Protein AF-A0A2Z2KP94-F1 (afdb_monomer_lite)

Foldseek 3Di:
DQQPDAPCSLLVLLVLLLVLLVVLLVLLVVLCVLQVPWDPVSPVVSVVSNVLSVVLSVQSVVLSLVSLDDDDPPDPCSLVVSLQSLLSSLVSLVVSLVVLVVCCVPIPSQVVDPLNNLSSVVSNVSSVVSCVVRVCSNDPCSSVVSNVVSVPDDDPDDDDDDDDDDDDDDDDDDDDDDDDPPPDDPPDQPQLRFDQDDQPDQLCLLPPQFHSVLSCCCRVPQLVVLSNLLSVLSVVVVVCVVVVPCSCVVVSVVSNQLSVLSNVLVVLARLQFGSQDADDADDPVQVLCCVAQVHPVSVLVVQLVLLVPQDAWWKWFWWQQQQVLGIDIFTADNRRHRDDPRIGTLHMDTNHCSNPCSPCNPNSSSSSVSRNRGGDSVSSVVSCVVRSVRHDHHD

Secondary structure (DSSP, 8-state):
--S--GGGHHHHHHHHHHHHHHHHHHHHHHHHHH-TT--HHHHHHHHHHHHHHHHHHHHHHHHHHHHHS---TT---HHHHHHHHHHHHHHHHHHHHHHHHHHHHH-HHHHHSTTHHHHHHHHHHHHHHHHHHHGGG-STTHHHHHHHHTT-SPPPPP-PPPP-----PPPP-PPP-------PPTTPPPTT----PPPSS-TTTTTTTS-HHHHHHIIIIIIHHHHHHHHHHHHHHHHHHHH---TTHHHHHHHHHHHHHHHHHHHHHHHTB-TT--S---HHHHHHHHHHHSSHHHHHHHHHHHHHT--SSEEEEEEEETTTTEEEEEEEETTTBTPPTT-EEEEEEE-SGGGTHHHHTT-HHHHHHHHTTTB-HHHHHHHHHHHTT------

pLDDT: mean 86.28, std 19.37, range [28.19, 98.94]

Structure (mmCIF, N/CA/C/O backbone):
data_AF-A0A2Z2KP94-F1
#
_entry.id   AF-A0A2Z2KP94-F1
#
loop_
_atom_site.group_PDB
_atom_site.id
_atom_site.type_symbol
_atom_site.label_atom_id
_atom_site.label_alt_id
_atom_site.label_comp_id
_atom_site.label_asym_id
_atom_site.label_entity_id
_atom_site.label_seq_id
_atom_site.pdbx_PDB_ins_code
_atom_site.Cartn_x
_atom_site.Cartn_y
_atom_site.Cartn_z
_atom_site.occupancy
_atom_site.B_iso_or_equiv
_atom_site.auth_seq_id
_atom_site.auth_comp_id
_atom_site.auth_asym_id
_atom_site.auth_atom_id
_atom_site.pdbx_PDB_model_num
ATOM 1 N N . MET A 1 1 ? -6.878 19.489 4.639 1.00 35.06 1 MET A N 1
ATOM 2 C CA . MET A 1 1 ? -8.105 18.669 4.502 1.00 35.06 1 MET A CA 1
ATOM 3 C C . MET A 1 1 ? -8.834 18.501 5.858 1.00 35.06 1 MET A C 1
ATOM 5 O O . MET A 1 1 ? -9.375 17.436 6.130 1.00 35.06 1 MET A O 1
ATOM 9 N N . LEU A 1 2 ? -8.867 19.543 6.715 1.00 37.66 2 LEU A N 1
ATOM 10 C CA . LEU A 1 2 ? -9.387 19.477 8.101 1.00 37.66 2 LEU A CA 1
ATOM 11 C C . LEU A 1 2 ? -10.712 20.232 8.354 1.00 37.66 2 LEU A C 1
ATOM 13 O O . LEU A 1 2 ? -11.219 20.197 9.467 1.00 37.66 2 LEU A O 1
ATOM 17 N N . TYR A 1 3 ? -11.299 20.885 7.347 1.00 41.59 3 TYR A N 1
ATOM 18 C CA . TYR A 1 3 ? -12.364 21.884 7.551 1.00 41.59 3 TYR A CA 1
ATOM 19 C C . TYR A 1 3 ? -13.792 21.405 7.229 1.00 41.59 3 TYR A C 1
ATOM 21 O O . TYR A 1 3 ? -14.574 22.169 6.676 1.00 41.59 3 TYR A O 1
ATOM 29 N N . VAL A 1 4 ? -14.137 20.139 7.506 1.00 42.66 4 VAL A N 1
ATOM 30 C CA . VAL A 1 4 ? -15.530 19.658 7.363 1.00 42.66 4 VAL A CA 1
ATOM 31 C C . VAL A 1 4 ? -15.835 18.541 8.372 1.00 42.66 4 VAL A C 1
ATOM 33 O O . VAL A 1 4 ? -16.048 17.402 7.961 1.00 42.66 4 VAL A O 1
ATOM 36 N N . TYR A 1 5 ? -15.817 18.788 9.691 1.00 57.25 5 TYR A N 1
ATOM 37 C CA . TYR A 1 5 ? -16.031 17.672 10.644 1.00 57.25 5 TYR A CA 1
ATOM 38 C C . TYR A 1 5 ? -17.021 17.895 11.796 1.00 57.25 5 TYR A C 1
ATOM 40 O O . TYR A 1 5 ? -17.355 16.915 12.471 1.00 57.25 5 TYR A O 1
ATOM 48 N N . GLY A 1 6 ? -17.598 19.090 11.964 1.00 54.78 6 GLY A N 1
ATOM 49 C CA . GLY A 1 6 ? -18.775 19.294 12.826 1.00 54.78 6 GLY A CA 1
ATOM 50 C C . GLY A 1 6 ? -18.627 18.731 14.260 1.00 54.78 6 GLY A C 1
ATOM 51 O O . GLY A 1 6 ? -17.527 18.742 14.816 1.00 54.78 6 GLY A O 1
ATOM 52 N N . PRO A 1 7 ? -19.698 18.210 14.898 1.00 62.12 7 PRO A N 1
ATOM 53 C CA . PRO A 1 7 ? -19.668 17.802 16.311 1.00 62.12 7 PRO A CA 1
ATOM 54 C C . PRO A 1 7 ? -18.790 16.570 16.611 1.00 62.12 7 PRO A C 1
ATOM 56 O O . PRO A 1 7 ? -18.472 16.327 17.770 1.00 62.12 7 PRO A O 1
ATOM 59 N N . MET A 1 8 ? -18.365 15.810 15.593 1.00 71.81 8 MET A N 1
ATOM 60 C CA . MET A 1 8 ? -17.557 14.586 15.753 1.00 71.81 8 MET A CA 1
ATOM 61 C C . MET A 1 8 ? -16.043 14.831 15.662 1.00 71.81 8 MET A C 1
ATOM 63 O O . MET A 1 8 ? -15.261 13.877 15.656 1.00 71.81 8 MET A O 1
ATOM 67 N N . MET A 1 9 ? -15.615 16.093 15.575 1.00 77.12 9 MET A N 1
ATOM 68 C CA . MET A 1 9 ? -14.205 16.468 15.459 1.00 77.12 9 MET A CA 1
ATOM 69 C C . MET A 1 9 ? -13.310 15.883 16.577 1.00 77.12 9 MET A C 1
ATOM 71 O O . MET A 1 9 ? -12.255 15.350 16.230 1.00 77.12 9 MET A O 1
ATOM 75 N N . PRO A 1 10 ? -13.705 15.857 17.872 1.00 83.94 10 PRO A N 1
ATOM 76 C CA . PRO A 1 10 ? -12.878 15.257 18.924 1.00 83.94 10 PRO A CA 1
ATOM 77 C C . PRO A 1 10 ? -12.599 13.764 18.702 1.00 83.94 10 PRO A C 1
ATOM 79 O O . PRO A 1 10 ? -11.451 13.336 18.756 1.00 83.94 10 PRO A O 1
ATOM 82 N N . ALA A 1 11 ? -13.623 12.979 18.351 1.00 83.12 11 ALA A N 1
ATOM 83 C CA . ALA A 1 11 ? -13.471 11.550 18.077 1.00 83.12 11 ALA A CA 1
ATOM 84 C C . ALA A 1 11 ? -12.504 11.286 16.907 1.00 83.12 11 ALA A C 1
ATOM 86 O O . ALA A 1 11 ? -11.659 10.400 16.975 1.00 83.12 11 ALA A O 1
ATOM 87 N N . ARG A 1 12 ? -12.570 12.097 15.843 1.00 80.19 12 ARG A N 1
ATOM 88 C CA . ARG A 1 12 ? -11.652 11.976 14.697 1.00 80.19 12 ARG A CA 1
ATOM 89 C C . ARG A 1 12 ? -10.208 12.285 15.058 1.00 80.19 12 ARG A C 1
ATOM 91 O O . ARG A 1 12 ? -9.304 11.587 14.618 1.00 80.19 12 ARG A O 1
ATOM 98 N N . ILE A 1 13 ? -9.994 13.314 15.866 1.00 88.69 13 ILE A N 1
ATOM 99 C CA . ILE A 1 13 ? -8.656 13.644 16.348 1.00 88.69 13 ILE A CA 1
ATOM 100 C C . ILE A 1 13 ? -8.094 12.490 17.176 1.00 88.69 13 ILE A C 1
ATOM 102 O O . ILE A 1 13 ? -6.942 12.112 16.986 1.00 88.69 13 ILE A O 1
ATOM 106 N N . LEU A 1 14 ? -8.908 11.889 18.046 1.00 91.56 14 LEU A N 1
ATOM 107 C CA . LEU A 1 14 ? -8.492 10.730 18.831 1.00 91.56 14 LEU A CA 1
ATOM 108 C C . LEU A 1 14 ? -8.150 9.527 17.938 1.00 91.56 14 LEU A C 1
ATOM 110 O O . LEU A 1 14 ? -7.138 8.876 18.182 1.00 91.56 14 LEU A O 1
ATOM 114 N N . GLU A 1 15 ? -8.909 9.274 16.865 1.00 86.75 15 GLU A N 1
ATOM 115 C CA . GLU A 1 15 ? -8.569 8.249 15.861 1.00 86.75 15 GLU A CA 1
ATOM 116 C C . GLU A 1 15 ? -7.211 8.509 15.188 1.00 86.75 15 GLU A C 1
ATOM 118 O O . GLU A 1 15 ? -6.437 7.570 14.991 1.00 86.75 15 GLU A O 1
ATOM 123 N N . GLU A 1 16 ? -6.914 9.762 14.832 1.00 89.31 16 GLU A N 1
ATOM 124 C CA . GLU A 1 16 ? -5.619 10.138 14.256 1.00 89.31 16 GLU A CA 1
ATOM 125 C C . GLU A 1 16 ? -4.486 9.952 15.272 1.00 89.31 16 GLU A C 1
ATOM 127 O O . GLU A 1 16 ? -3.452 9.378 14.938 1.00 89.31 16 GLU A O 1
ATOM 132 N N . ILE A 1 17 ? -4.680 10.351 16.535 1.00 96.06 17 ILE A N 1
ATOM 133 C CA . ILE A 1 17 ? -3.691 10.112 17.597 1.00 96.06 17 ILE A CA 1
ATOM 134 C C . ILE A 1 17 ? -3.431 8.606 17.749 1.00 96.06 17 ILE A C 1
ATOM 136 O O . ILE A 1 17 ? -2.274 8.192 17.761 1.00 96.06 17 ILE A O 1
ATOM 140 N N . VAL A 1 18 ? -4.475 7.771 17.806 1.00 93.81 18 VAL A N 1
ATOM 141 C CA . VAL A 1 18 ? -4.333 6.305 17.879 1.00 93.81 18 VAL A CA 1
ATOM 142 C C . VAL A 1 18 ? -3.519 5.771 16.701 1.00 93.81 18 VAL A C 1
ATOM 144 O O . VAL A 1 18 ? -2.578 5.004 16.907 1.00 93.81 18 VAL A O 1
ATOM 147 N N . PHE A 1 19 ? -3.855 6.168 15.472 1.00 89.94 19 PHE A N 1
ATOM 148 C CA . PHE A 1 19 ? -3.151 5.716 14.273 1.00 89.94 19 PHE A CA 1
ATOM 149 C C . PHE A 1 19 ? -1.666 6.104 14.315 1.00 89.94 19 PHE A C 1
ATOM 151 O O . PHE A 1 19 ? -0.793 5.239 14.259 1.00 89.94 19 PHE A O 1
ATOM 158 N N . TRP A 1 20 ? -1.371 7.391 14.504 1.00 95.81 20 TRP A N 1
ATOM 159 C CA . TRP A 1 20 ? -0.006 7.906 14.423 1.00 95.81 20 TRP A CA 1
ATOM 160 C C . TRP A 1 20 ? 0.882 7.464 15.583 1.00 95.81 20 TRP A C 1
ATOM 162 O O . TRP A 1 20 ? 2.062 7.194 15.372 1.00 95.81 20 TRP A O 1
ATOM 172 N N . LYS A 1 21 ? 0.343 7.319 16.801 1.00 98.00 21 LYS A N 1
ATOM 173 C CA . LYS A 1 21 ? 1.126 6.761 17.913 1.00 98.00 21 LYS A CA 1
ATOM 174 C C . LYS A 1 21 ? 1.451 5.278 17.691 1.00 98.00 21 LYS A C 1
ATOM 176 O O . LYS A 1 21 ? 2.536 4.841 18.065 1.00 98.00 21 LYS A O 1
ATOM 181 N N . ASN A 1 22 ? 0.569 4.499 17.057 1.00 93.12 22 ASN A N 1
ATOM 182 C CA . ASN A 1 22 ? 0.906 3.121 16.682 1.00 93.12 22 ASN A CA 1
ATOM 183 C C . ASN A 1 22 ? 1.966 3.071 15.574 1.00 93.12 22 ASN A C 1
ATOM 185 O O . ASN A 1 22 ? 2.913 2.301 15.703 1.00 93.12 22 ASN A O 1
ATOM 189 N N . GLN A 1 23 ? 1.875 3.944 14.568 1.00 91.25 23 GLN A N 1
ATOM 190 C CA . GLN A 1 23 ? 2.891 4.074 13.520 1.00 91.25 23 GLN A CA 1
ATOM 191 C C . GLN A 1 23 ? 4.278 4.406 14.111 1.00 91.25 23 GLN A C 1
ATOM 193 O O . GLN A 1 23 ? 5.259 3.708 13.864 1.00 91.25 23 GLN A O 1
ATOM 198 N N . GLU A 1 24 ? 4.372 5.405 14.993 1.00 97.94 24 GLU A N 1
ATOM 199 C CA . GLU A 1 24 ? 5.640 5.762 15.649 1.00 97.94 24 GLU A CA 1
ATOM 200 C C . GLU A 1 24 ? 6.176 4.653 16.561 1.00 97.94 24 GLU A C 1
ATOM 202 O O . GLU A 1 24 ? 7.385 4.411 16.618 1.00 97.94 24 GLU A O 1
ATOM 207 N N . LYS A 1 25 ? 5.290 3.919 17.242 1.00 97.69 25 LYS A N 1
ATOM 208 C CA . LYS A 1 25 ? 5.667 2.709 17.978 1.00 97.69 25 LYS A CA 1
ATOM 209 C C . LYS A 1 25 ? 6.265 1.659 17.041 1.00 97.69 25 LYS A C 1
ATOM 211 O O . LYS A 1 25 ? 7.288 1.068 17.389 1.00 97.69 25 LYS A O 1
ATOM 216 N N . GLU A 1 26 ? 5.678 1.426 15.872 1.00 92.81 26 GLU A N 1
ATOM 217 C CA . GLU A 1 26 ? 6.220 0.506 14.867 1.00 92.81 26 GLU A CA 1
ATOM 218 C C . GLU A 1 26 ? 7.587 0.967 14.353 1.00 92.81 26 GLU A C 1
ATOM 220 O O . GLU A 1 26 ? 8.502 0.146 14.261 1.00 92.81 26 GLU A O 1
ATOM 225 N N . HIS A 1 27 ? 7.798 2.273 14.156 1.00 97.12 27 HIS A N 1
ATOM 226 C CA . HIS A 1 27 ? 9.112 2.823 13.800 1.00 97.12 27 HIS A CA 1
ATOM 227 C C . HIS A 1 27 ? 10.194 2.401 14.795 1.00 97.12 27 HIS A C 1
ATOM 229 O O . HIS A 1 27 ? 11.281 1.997 14.381 1.00 97.12 27 HIS A O 1
ATOM 235 N N . THR A 1 28 ? 9.902 2.389 16.102 1.00 97.56 28 THR A N 1
ATOM 236 C CA . THR A 1 28 ? 10.876 1.920 17.107 1.00 97.56 28 THR A CA 1
ATOM 237 C C . THR A 1 28 ? 11.306 0.467 16.885 1.00 97.56 28 THR A C 1
ATOM 239 O O . THR A 1 28 ? 12.465 0.113 17.116 1.00 97.56 28 THR A O 1
ATOM 242 N N . VAL A 1 29 ? 10.391 -0.387 16.421 1.00 94.50 29 VAL A N 1
ATOM 243 C CA . VAL A 1 29 ? 10.659 -1.796 16.118 1.00 94.50 29 VAL A CA 1
ATOM 244 C C . VAL A 1 29 ? 11.485 -1.901 14.843 1.00 94.50 29 VAL A C 1
ATOM 246 O O . VAL A 1 29 ? 12.493 -2.611 14.834 1.00 94.50 29 VAL A O 1
ATOM 249 N N . VAL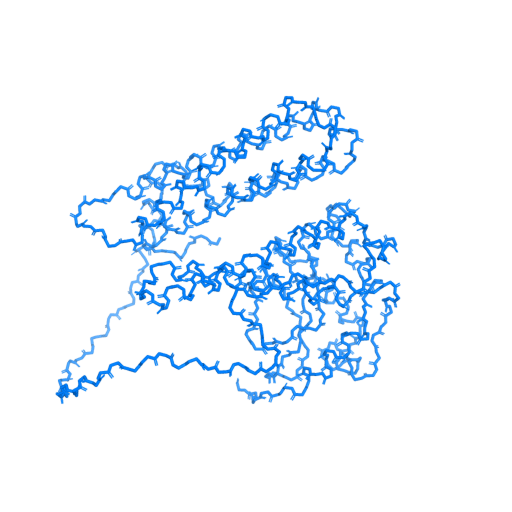 A 1 30 ? 11.106 -1.155 13.802 1.00 92.69 30 VAL A N 1
ATOM 250 C CA . VAL A 1 30 ? 11.812 -1.161 12.517 1.00 92.69 30 VAL A CA 1
ATOM 251 C C . VAL A 1 30 ? 13.244 -0.659 12.673 1.00 92.69 30 VAL A C 1
ATOM 253 O O . VAL A 1 30 ? 14.148 -1.298 12.144 1.00 92.69 30 VAL A O 1
ATOM 256 N N . ILE A 1 31 ? 13.493 0.404 13.447 1.00 95.00 31 ILE A N 1
ATOM 257 C CA . ILE A 1 31 ? 14.855 0.912 13.694 1.00 95.00 31 ILE A CA 1
ATOM 258 C C . ILE A 1 31 ? 15.735 -0.182 14.318 1.00 95.00 31 ILE A C 1
ATOM 260 O O . ILE A 1 31 ? 16.829 -0.448 13.823 1.00 95.00 31 ILE A O 1
ATOM 264 N N . LYS A 1 32 ? 15.250 -0.868 15.362 1.00 95.00 32 LYS A N 1
ATOM 265 C CA . LYS A 1 32 ? 16.005 -1.950 16.021 1.00 95.00 32 LYS A CA 1
ATOM 266 C C . LYS A 1 32 ? 16.259 -3.140 15.092 1.00 95.00 32 LYS A C 1
ATOM 268 O O . LYS A 1 32 ? 17.335 -3.726 15.134 1.00 95.00 32 LYS A O 1
ATOM 273 N N . ALA A 1 33 ? 15.282 -3.507 14.264 1.00 91.06 33 ALA A N 1
ATOM 274 C CA . ALA A 1 33 ? 15.425 -4.607 13.309 1.00 91.06 33 ALA A CA 1
ATOM 275 C C . ALA A 1 33 ? 16.380 -4.253 12.159 1.00 91.06 33 ALA A C 1
ATOM 277 O O . ALA A 1 33 ? 17.145 -5.097 11.692 1.00 91.06 33 ALA A O 1
ATOM 278 N N . LEU A 1 34 ? 16.344 -2.998 11.712 1.00 90.38 34 LEU A N 1
ATOM 279 C CA . LEU A 1 34 ? 17.198 -2.482 10.653 1.00 90.38 34 LEU A CA 1
ATOM 280 C C . LEU A 1 34 ? 18.661 -2.413 11.099 1.00 90.38 34 LEU A C 1
ATOM 282 O O . LEU A 1 34 ? 19.544 -2.732 10.305 1.00 90.38 34 LEU A O 1
ATOM 286 N N . ILE A 1 35 ? 18.897 -2.030 12.358 1.00 93.25 35 ILE A N 1
ATOM 287 C CA . ILE A 1 35 ? 20.217 -1.747 12.928 1.00 93.25 35 ILE A CA 1
ATOM 288 C C . ILE A 1 35 ? 20.490 -2.723 14.084 1.00 93.25 35 ILE A C 1
ATOM 290 O O . ILE A 1 35 ? 20.420 -2.347 15.253 1.00 93.25 35 ILE A O 1
ATOM 294 N N . PRO A 1 36 ? 20.828 -3.993 13.801 1.00 89.50 36 PRO A N 1
ATOM 295 C CA . PRO A 1 36 ? 20.980 -5.012 14.843 1.00 89.50 36 PRO A CA 1
ATOM 296 C C . PRO A 1 36 ? 22.149 -4.747 15.807 1.00 89.50 36 PRO A C 1
ATOM 298 O O . PRO A 1 36 ? 22.191 -5.335 16.881 1.00 89.50 36 PRO A O 1
ATOM 301 N N . GLN A 1 37 ? 23.095 -3.878 15.432 1.00 94.00 37 GLN A N 1
ATOM 302 C CA . GLN A 1 37 ? 24.219 -3.454 16.279 1.00 94.00 37 GLN A CA 1
ATOM 303 C C . GLN A 1 37 ? 23.996 -2.080 16.932 1.00 94.00 37 GLN A C 1
ATOM 305 O O . GLN A 1 37 ? 24.960 -1.449 17.359 1.00 94.00 37 GLN A O 1
ATOM 310 N N . LEU A 1 38 ? 22.752 -1.591 16.969 1.00 96.44 38 LEU A N 1
ATOM 311 C CA . LEU A 1 38 ? 22.424 -0.318 17.605 1.00 96.44 38 LEU A CA 1
ATOM 312 C C . LEU A 1 38 ? 22.867 -0.319 19.073 1.00 96.44 38 LEU A C 1
ATOM 314 O O . LEU A 1 38 ? 22.680 -1.304 19.790 1.00 96.44 38 LEU A O 1
ATOM 318 N N . GLU A 1 39 ? 23.452 0.789 19.519 1.00 97.56 39 GLU A N 1
ATOM 319 C CA . GLU A 1 39 ? 24.019 0.902 20.856 1.00 97.56 39 GLU A CA 1
ATOM 320 C C . GLU A 1 39 ? 22.933 0.738 21.930 1.00 97.56 39 GLU A C 1
ATOM 322 O O . GLU A 1 39 ? 21.816 1.250 21.803 1.00 97.56 39 GLU A O 1
ATOM 327 N N . GLU A 1 40 ? 23.273 0.052 23.025 1.00 97.56 40 GLU A N 1
ATOM 328 C CA . GLU A 1 40 ? 22.335 -0.281 24.105 1.00 97.56 40 GLU A CA 1
ATOM 329 C C . GLU A 1 40 ? 21.533 0.927 24.638 1.00 97.56 40 GLU A C 1
ATOM 331 O O . GLU A 1 40 ? 20.319 0.781 24.821 1.00 97.56 40 GLU A O 1
ATOM 336 N N . PRO A 1 41 ? 22.117 2.136 24.814 1.00 97.69 41 PRO A N 1
ATOM 337 C CA . PRO A 1 41 ? 21.346 3.310 25.218 1.00 97.69 41 PRO A CA 1
ATOM 338 C C . PRO A 1 41 ? 20.213 3.662 24.246 1.00 97.69 41 PRO A C 1
ATOM 340 O O . PRO A 1 41 ? 19.117 3.999 24.691 1.00 97.69 41 PRO A O 1
ATOM 343 N N . TYR A 1 42 ? 20.431 3.539 22.934 1.00 97.75 42 TYR A N 1
ATOM 344 C CA . TYR A 1 42 ? 19.402 3.811 21.928 1.00 97.75 42 TYR A CA 1
ATOM 345 C C . TYR A 1 42 ? 18.371 2.686 21.843 1.00 97.75 42 TYR A C 1
ATOM 347 O O . TYR A 1 42 ? 17.185 2.961 21.687 1.00 97.75 42 TYR A O 1
ATOM 355 N N . VAL A 1 43 ? 18.778 1.424 22.011 1.00 97.81 43 VAL A N 1
ATOM 356 C CA . VAL A 1 43 ? 17.827 0.302 22.102 1.00 97.81 43 VAL A CA 1
ATOM 357 C C . VAL A 1 43 ? 16.884 0.494 23.292 1.00 97.81 43 VAL A C 1
ATOM 359 O O . VAL A 1 43 ? 15.669 0.334 23.150 1.00 97.81 43 VAL A O 1
ATOM 362 N N . LYS A 1 44 ? 17.426 0.882 24.452 1.00 97.81 44 LYS A N 1
ATOM 363 C CA . LYS A 1 44 ? 16.639 1.204 25.646 1.00 97.81 44 LYS A CA 1
ATOM 364 C C . LYS A 1 44 ? 15.693 2.379 25.388 1.00 97.81 44 LYS A C 1
ATOM 366 O O . LYS A 1 44 ? 14.501 2.246 25.646 1.00 97.81 44 LYS A O 1
ATOM 371 N N . LEU A 1 45 ? 16.198 3.464 24.804 1.00 97.81 45 LEU A N 1
ATOM 372 C CA . LEU A 1 45 ? 15.410 4.645 24.448 1.00 97.81 45 LEU A CA 1
ATOM 373 C C . LEU A 1 45 ? 14.224 4.301 23.533 1.00 97.81 45 LEU A C 1
ATOM 375 O O . LEU A 1 45 ? 13.100 4.728 23.773 1.00 97.81 45 LEU A O 1
ATOM 379 N N . LEU A 1 46 ? 14.448 3.478 22.506 1.00 98.12 46 LEU A N 1
ATOM 380 C CA . LEU A 1 46 ? 13.397 3.032 21.589 1.00 98.12 46 LEU A CA 1
ATOM 381 C C . LEU A 1 46 ? 12.350 2.148 22.283 1.00 98.12 46 LEU A C 1
ATOM 383 O O . LEU A 1 46 ? 11.168 2.233 21.959 1.00 98.12 46 LEU A O 1
ATOM 387 N N . ASN A 1 47 ? 12.752 1.319 23.252 1.00 97.88 47 ASN A N 1
ATOM 388 C CA . ASN A 1 47 ? 11.807 0.548 24.066 1.00 97.88 47 ASN A CA 1
ATOM 389 C C . ASN A 1 47 ? 10.960 1.452 24.974 1.00 97.88 47 ASN A C 1
ATOM 391 O O . ASN A 1 47 ? 9.761 1.217 25.121 1.00 97.88 47 ASN A O 1
ATOM 395 N N . GLU A 1 48 ? 11.565 2.487 25.558 1.00 98.31 48 GLU A N 1
ATOM 396 C CA . GLU A 1 48 ? 10.857 3.484 26.366 1.00 98.31 48 GLU A CA 1
ATOM 397 C C . GLU A 1 48 ? 9.836 4.250 25.513 1.00 98.31 48 GLU A C 1
ATOM 399 O O . GLU A 1 48 ? 8.668 4.339 25.895 1.00 98.31 48 GLU A O 1
ATOM 404 N N . TRP A 1 49 ? 10.213 4.687 24.307 1.00 98.44 49 TRP A N 1
ATOM 405 C CA . TRP A 1 49 ? 9.272 5.293 23.359 1.00 98.44 49 TRP A CA 1
ATOM 406 C C . TRP A 1 49 ? 8.135 4.370 22.960 1.00 98.44 49 TRP A C 1
ATOM 408 O O . TRP A 1 49 ? 6.983 4.796 22.954 1.00 98.44 49 TRP A O 1
ATOM 418 N N . ALA A 1 50 ? 8.425 3.099 22.675 1.00 97.88 50 ALA A N 1
ATOM 419 C CA . ALA A 1 50 ? 7.388 2.132 22.336 1.00 97.88 50 ALA A CA 1
ATOM 420 C C . ALA A 1 50 ? 6.316 2.035 23.436 1.00 97.88 50 ALA A C 1
ATOM 422 O O . ALA A 1 50 ? 5.128 1.914 23.128 1.00 97.88 50 ALA A O 1
ATOM 423 N N . ALA A 1 51 ? 6.721 2.121 24.709 1.00 97.81 51 ALA A N 1
ATOM 424 C CA . ALA A 1 51 ? 5.807 2.143 25.847 1.00 97.81 51 ALA A CA 1
ATOM 425 C C . ALA A 1 51 ? 5.033 3.469 25.953 1.00 97.81 51 ALA A C 1
ATOM 427 O O . ALA A 1 51 ? 3.817 3.446 26.142 1.00 97.81 51 ALA A O 1
ATOM 428 N N . VAL A 1 52 ? 5.703 4.614 25.777 1.00 98.38 52 VAL A N 1
ATOM 429 C CA . VAL A 1 52 ? 5.076 5.952 25.793 1.00 98.38 52 VAL A CA 1
ATOM 430 C C . VAL A 1 52 ? 4.009 6.082 24.703 1.00 98.38 52 VAL A C 1
ATOM 432 O O . VAL A 1 52 ? 2.882 6.515 24.968 1.00 98.38 52 VAL A O 1
ATOM 435 N N . PHE A 1 53 ? 4.330 5.659 23.482 1.00 98.50 53 PHE A N 1
ATOM 436 C CA . PHE A 1 53 ? 3.400 5.675 22.359 1.00 98.50 53 PHE A CA 1
ATOM 437 C C . PHE A 1 53 ? 2.243 4.698 22.558 1.00 98.50 53 PHE A C 1
ATOM 439 O O . PHE A 1 53 ? 1.094 5.060 22.306 1.00 98.50 53 PHE A O 1
ATOM 446 N N . ALA A 1 54 ? 2.509 3.495 23.081 1.00 96.56 54 ALA A N 1
ATOM 447 C CA . ALA A 1 54 ? 1.454 2.541 23.415 1.00 96.56 54 ALA A CA 1
ATOM 448 C C . ALA A 1 54 ? 0.482 3.108 24.462 1.00 96.56 54 ALA A C 1
ATOM 450 O O . ALA A 1 54 ? -0.729 3.014 24.273 1.00 96.56 54 ALA A O 1
ATOM 451 N N . ALA A 1 55 ? 0.994 3.738 25.523 1.00 98.12 55 ALA A N 1
ATOM 452 C CA . ALA A 1 55 ? 0.168 4.345 26.564 1.00 98.12 55 ALA A CA 1
ATOM 453 C C . ALA A 1 55 ? -0.689 5.497 26.018 1.00 98.12 55 ALA A C 1
ATOM 455 O O . ALA A 1 55 ? -1.875 5.589 26.325 1.00 98.12 55 ALA A O 1
ATOM 456 N N . THR A 1 56 ? -0.119 6.340 25.156 1.00 98.25 56 THR A N 1
ATOM 457 C CA . THR A 1 56 ? -0.840 7.475 24.555 1.00 98.25 56 THR A CA 1
ATOM 458 C C . THR A 1 56 ? -1.899 7.003 23.564 1.00 98.25 56 THR A C 1
ATOM 460 O O . THR A 1 56 ? -3.027 7.489 23.595 1.00 98.25 56 THR A O 1
ATOM 463 N N . SER A 1 57 ? -1.578 6.003 22.736 1.00 96.69 57 SER A N 1
ATOM 464 C CA . SER A 1 57 ? -2.565 5.348 21.875 1.00 96.69 57 SER A CA 1
ATOM 465 C C . SER A 1 57 ? -3.688 4.716 22.695 1.00 96.69 57 SER A C 1
ATOM 467 O O . SER A 1 57 ? -4.842 4.796 22.288 1.00 96.69 57 SER A O 1
ATOM 469 N N . GLN A 1 58 ? -3.378 4.080 23.826 1.00 96.38 58 GLN A N 1
ATOM 470 C CA . GLN A 1 58 ? -4.385 3.458 24.681 1.00 96.38 58 GLN A CA 1
ATOM 471 C C . GLN A 1 58 ? -5.290 4.505 25.338 1.00 96.38 58 GLN A C 1
ATOM 473 O O . GLN A 1 58 ? -6.506 4.342 25.319 1.00 96.38 58 GLN A O 1
ATOM 478 N N . ALA A 1 59 ? -4.721 5.591 25.864 1.00 96.56 59 ALA A N 1
ATOM 479 C CA . ALA A 1 59 ? -5.490 6.686 26.448 1.00 96.56 59 ALA A CA 1
ATOM 480 C C . ALA A 1 59 ? -6.415 7.343 25.409 1.00 96.56 59 ALA A C 1
ATOM 482 O O . ALA A 1 59 ? -7.590 7.573 25.685 1.00 96.56 59 ALA A O 1
ATOM 483 N N . ALA A 1 60 ? -5.918 7.574 24.190 1.00 95.50 60 ALA A N 1
ATOM 484 C CA . ALA A 1 60 ? -6.732 8.100 23.098 1.00 95.50 60 ALA A CA 1
ATOM 485 C C . ALA A 1 60 ? -7.849 7.135 22.680 1.00 95.50 60 ALA A C 1
ATOM 487 O O . ALA A 1 60 ? -8.964 7.582 22.434 1.00 95.50 60 ALA A O 1
ATOM 488 N N . ALA A 1 61 ? -7.589 5.824 22.659 1.00 91.06 61 ALA A N 1
ATOM 489 C CA . ALA A 1 61 ? -8.611 4.817 22.379 1.00 91.06 61 ALA A CA 1
ATOM 490 C C . ALA A 1 61 ? -9.697 4.765 23.472 1.00 91.06 61 ALA A C 1
ATOM 492 O O . ALA A 1 61 ? -10.879 4.725 23.151 1.00 91.06 61 ALA A O 1
ATOM 493 N N . GLN A 1 62 ? -9.321 4.843 24.751 1.00 91.81 62 GLN A N 1
ATOM 494 C CA . GLN A 1 62 ? -10.272 4.876 25.873 1.00 91.81 62 GLN A CA 1
ATOM 495 C C . GLN A 1 62 ? -11.129 6.148 25.870 1.00 91.81 62 GLN A C 1
ATOM 497 O O . GLN A 1 62 ? -12.339 6.101 26.114 1.00 91.81 62 GLN A O 1
ATOM 502 N N . LEU A 1 63 ? -10.518 7.297 25.568 1.00 90.69 63 LEU A N 1
ATOM 503 C CA . LEU A 1 63 ? -11.269 8.539 25.433 1.00 90.69 63 LEU A CA 1
ATOM 504 C C . LEU A 1 63 ? -12.175 8.505 24.200 1.00 90.69 63 LEU A C 1
ATOM 506 O O . LEU A 1 63 ? -13.288 9.014 24.257 1.00 90.69 63 LEU A O 1
ATOM 510 N N . LEU A 1 64 ? -11.737 7.867 23.112 1.00 86.75 64 LEU A N 1
ATOM 511 C CA . LEU A 1 64 ? -12.549 7.660 21.916 1.00 86.75 64 LEU A CA 1
ATOM 512 C C . LEU A 1 64 ? -13.781 6.798 22.219 1.00 86.75 64 LEU A C 1
ATOM 514 O O . LEU A 1 64 ? -14.872 7.154 21.791 1.00 86.75 64 LEU A O 1
ATOM 518 N N . GLU A 1 65 ? -13.639 5.723 22.997 1.00 83.06 65 GLU A N 1
ATOM 519 C CA . GLU A 1 65 ? -14.779 4.924 23.477 1.00 83.06 65 GLU A CA 1
ATOM 520 C C . GLU A 1 65 ? -15.759 5.791 24.288 1.00 83.06 65 GLU A C 1
ATOM 522 O O . GLU A 1 65 ? -16.967 5.772 24.055 1.00 83.06 65 GLU A O 1
ATOM 527 N N . SER A 1 66 ? -15.234 6.640 25.175 1.00 78.75 66 SER A N 1
ATOM 528 C CA . SER A 1 66 ? -16.038 7.552 26.003 1.00 78.75 66 SER A CA 1
ATOM 529 C C . SER A 1 66 ? -16.707 8.673 25.195 1.00 78.75 66 SER A C 1
ATOM 531 O O . SER A 1 66 ? -17.785 9.141 25.555 1.00 78.75 66 SER A O 1
ATOM 533 N N . ALA A 1 67 ? -16.085 9.101 24.095 1.00 72.50 67 ALA A N 1
ATOM 534 C CA . ALA A 1 67 ? -16.590 10.130 23.189 1.00 72.50 67 ALA A CA 1
ATOM 535 C C . ALA A 1 67 ? -17.815 9.679 22.385 1.00 72.50 67 ALA A C 1
ATOM 537 O O . ALA A 1 67 ? -18.544 10.517 21.851 1.00 72.50 67 ALA A O 1
ATOM 538 N N . VAL A 1 68 ? -17.994 8.365 22.251 1.00 67.56 68 VAL A N 1
ATOM 539 C CA . VAL A 1 68 ? -19.016 7.745 21.403 1.00 67.56 68 VAL A CA 1
ATOM 540 C C . VAL A 1 68 ? -20.166 7.158 22.238 1.00 67.56 68 VAL A C 1
ATOM 542 O O . VAL A 1 68 ? -21.261 6.977 21.712 1.00 67.56 68 VAL A O 1
ATOM 545 N N . ALA A 1 69 ? -19.971 6.962 23.547 1.00 68.06 69 ALA A N 1
ATOM 546 C CA . ALA A 1 69 ? -21.011 6.519 24.476 1.00 68.06 69 ALA A CA 1
ATOM 547 C C . ALA A 1 69 ? -22.073 7.614 24.773 1.00 68.06 69 ALA A C 1
ATOM 549 O O . ALA A 1 69 ? -21.764 8.809 24.733 1.00 68.06 69 ALA A O 1
ATOM 550 N N . PRO A 1 70 ? -23.324 7.257 25.140 1.00 58.12 70 PRO A N 1
ATOM 551 C CA . PRO A 1 70 ? -24.350 8.226 25.537 1.00 58.12 70 PRO A CA 1
ATOM 552 C C . PRO A 1 70 ? -23.946 8.991 26.810 1.00 58.12 70 PRO A C 1
ATOM 554 O O . PRO A 1 70 ? -23.961 8.446 27.914 1.00 58.12 70 PRO A O 1
ATOM 557 N N . VAL A 1 71 ? -23.592 10.270 26.668 1.00 57.31 71 VAL A N 1
ATOM 558 C CA . VAL A 1 71 ? -23.126 11.108 27.785 1.00 57.31 71 VAL A CA 1
ATOM 559 C C . VAL A 1 71 ? -24.322 11.652 28.588 1.00 57.31 71 VAL A C 1
ATOM 561 O O . VAL A 1 71 ? -25.225 12.256 27.999 1.00 57.31 71 VAL A O 1
ATOM 564 N N . PRO A 1 72 ? -24.357 11.504 29.928 1.00 48.00 72 PRO A N 1
ATOM 565 C CA . PRO A 1 72 ? -25.335 12.184 30.774 1.00 48.00 72 PRO A CA 1
ATOM 566 C C . PRO A 1 72 ? -25.257 13.715 30.608 1.00 48.00 72 PRO A C 1
ATOM 568 O O . PRO A 1 72 ? -24.160 14.260 30.450 1.00 48.00 72 PRO A O 1
ATOM 571 N N . PRO A 1 73 ? -26.376 14.458 30.689 1.00 42.56 73 PRO A N 1
ATOM 572 C CA . PRO A 1 73 ? -26.336 15.913 30.583 1.00 42.56 73 PRO A CA 1
ATOM 573 C C . PRO A 1 73 ? -25.464 16.507 31.703 1.00 42.56 73 PRO A C 1
ATOM 575 O O . PRO A 1 73 ? -25.817 16.416 32.876 1.00 42.56 73 PRO A O 1
ATOM 578 N N . GLY A 1 74 ? -24.328 17.117 31.340 1.00 51.75 74 GLY A N 1
ATOM 579 C CA . GLY A 1 74 ? -23.456 17.853 32.268 1.00 51.75 74 GLY A CA 1
ATOM 580 C C . GLY A 1 74 ? -22.006 17.366 32.407 1.00 51.75 74 GLY A C 1
ATOM 581 O O . GLY A 1 74 ? -21.232 18.051 33.068 1.00 51.75 74 GLY A O 1
ATOM 582 N N . SER A 1 75 ? -21.593 16.258 31.779 1.00 53.53 75 SER A N 1
ATOM 583 C CA . SER A 1 75 ? -20.221 15.716 31.895 1.00 53.53 75 SER A CA 1
ATOM 584 C C . SER A 1 75 ? -19.397 15.857 30.605 1.00 53.53 75 SER A C 1
ATOM 586 O O . SER A 1 75 ? -19.066 14.871 29.954 1.00 53.53 75 SER A O 1
ATOM 588 N N . SER A 1 76 ? -19.058 17.082 30.197 1.00 63.38 76 SER A N 1
ATOM 589 C CA . SER A 1 76 ? -18.252 17.327 28.986 1.00 63.38 76 SER A CA 1
ATOM 590 C C . SER A 1 76 ? -16.764 17.545 29.316 1.00 63.38 76 SER A C 1
ATOM 592 O O . SER A 1 76 ? -16.243 18.647 29.141 1.00 63.38 76 SER A O 1
ATOM 594 N N . HIS A 1 77 ? -16.062 16.498 29.766 1.00 74.69 77 HIS A N 1
ATOM 595 C CA . HIS A 1 77 ? -14.588 16.503 29.858 1.00 74.69 77 HIS A CA 1
ATOM 596 C C . HIS A 1 77 ? -13.898 16.141 28.531 1.00 74.69 77 HIS A C 1
ATOM 598 O O . HIS A 1 77 ? -12.706 16.381 28.370 1.00 74.69 77 HIS A O 1
ATOM 604 N N . LEU A 1 78 ? -14.667 15.663 27.545 1.00 83.81 78 LEU A N 1
ATOM 605 C CA . LEU A 1 78 ? -14.161 15.174 26.263 1.00 83.81 78 LEU A CA 1
ATOM 606 C C . LEU A 1 78 ? -13.281 16.186 25.521 1.00 83.81 78 LEU A C 1
ATOM 608 O O . LEU A 1 78 ? -12.211 15.829 25.041 1.00 83.81 78 LEU A O 1
ATOM 612 N N . ILE A 1 79 ? -13.724 17.441 25.401 1.00 85.12 79 ILE A N 1
ATOM 613 C CA . ILE A 1 79 ? -12.978 18.457 24.646 1.00 85.12 79 ILE A CA 1
ATOM 614 C C . ILE A 1 79 ? -11.658 18.809 25.357 1.00 85.12 79 ILE A C 1
ATOM 616 O O . ILE A 1 79 ? -10.619 18.681 24.711 1.00 85.12 79 ILE A O 1
ATOM 620 N N . PRO A 1 80 ? -11.646 19.180 26.657 1.00 87.88 80 PRO A N 1
ATOM 621 C CA . PRO A 1 80 ? -10.397 19.409 27.387 1.00 87.88 80 PRO A CA 1
ATOM 622 C C . PRO A 1 80 ? -9.430 18.218 27.371 1.00 87.88 80 PRO A C 1
ATOM 624 O O . PRO A 1 80 ? -8.233 18.408 27.172 1.00 87.88 80 PRO A O 1
ATOM 627 N N . GLU A 1 81 ? -9.930 16.991 27.541 1.00 91.12 81 GLU A N 1
ATOM 628 C CA . GLU A 1 81 ? -9.094 15.784 27.529 1.00 91.12 81 GLU A CA 1
ATOM 629 C C . GLU A 1 81 ? -8.560 15.470 26.124 1.00 91.12 81 GLU A C 1
ATOM 631 O O . GLU A 1 81 ? -7.406 15.065 25.973 1.00 91.12 81 GLU A O 1
ATOM 636 N N . THR A 1 82 ? -9.350 15.735 25.077 1.00 91.44 82 THR A N 1
ATOM 637 C CA . THR A 1 82 ? -8.885 15.624 23.688 1.00 91.44 82 THR A CA 1
ATOM 638 C C . THR A 1 82 ? -7.788 16.647 23.409 1.00 91.44 82 THR A C 1
ATOM 640 O O . THR A 1 82 ? -6.742 16.277 22.887 1.00 91.44 82 THR A O 1
ATOM 643 N N . GLU A 1 83 ? -7.972 17.915 23.791 1.00 91.19 83 GLU A N 1
ATOM 644 C CA . GLU A 1 83 ? -6.943 18.958 23.643 1.00 91.19 83 GLU A CA 1
ATOM 645 C C . GLU A 1 83 ? -5.653 18.587 24.393 1.00 91.19 83 GLU A C 1
ATOM 647 O O . GLU A 1 83 ? -4.552 18.744 23.860 1.00 91.19 83 GLU A O 1
ATOM 652 N N . GLN A 1 84 ? -5.777 18.014 25.594 1.00 93.56 84 GLN A N 1
ATOM 653 C CA . GLN A 1 84 ? -4.635 17.519 26.356 1.00 93.56 84 GLN A CA 1
ATOM 654 C C . GLN A 1 84 ? -3.909 16.378 25.629 1.00 93.56 84 GLN A C 1
ATOM 656 O O . GLN A 1 84 ? -2.678 16.380 25.565 1.00 93.56 84 GLN A O 1
ATOM 661 N N . LEU A 1 85 ? -4.639 15.422 25.048 1.00 95.56 85 LEU A N 1
ATOM 662 C CA . LEU A 1 85 ? -4.037 14.337 24.274 1.00 95.56 85 LEU A CA 1
ATOM 663 C C . LEU A 1 85 ? -3.381 14.827 22.982 1.00 95.56 85 LEU A C 1
ATOM 665 O O . LEU A 1 85 ? -2.315 14.319 22.642 1.00 95.56 85 LEU A O 1
ATOM 669 N N . ILE A 1 86 ? -3.944 15.832 22.299 1.00 95.00 86 ILE A N 1
ATOM 670 C CA . ILE A 1 86 ? -3.283 16.478 21.153 1.00 95.00 86 ILE A CA 1
ATOM 671 C C . ILE A 1 86 ? -1.940 17.056 21.598 1.00 95.00 86 ILE A C 1
ATOM 673 O O . ILE A 1 86 ? -0.910 16.759 20.996 1.00 95.00 86 ILE A O 1
ATOM 677 N N . TYR A 1 87 ? -1.940 17.854 22.668 1.00 95.12 87 TYR A N 1
ATOM 678 C CA . TYR A 1 87 ? -0.726 18.472 23.196 1.00 95.12 87 TYR A CA 1
ATOM 679 C C . TYR A 1 87 ? 0.343 17.427 23.547 1.00 95.12 87 TYR A C 1
ATOM 681 O O . TYR A 1 87 ? 1.497 17.549 23.124 1.00 95.12 87 TYR A O 1
ATOM 689 N N . ILE A 1 88 ? -0.043 16.373 24.271 1.00 97.25 88 ILE A N 1
ATOM 690 C CA . ILE A 1 88 ? 0.852 15.274 24.649 1.00 97.25 88 ILE A CA 1
ATOM 691 C C . ILE A 1 88 ? 1.401 14.580 23.399 1.00 97.25 88 ILE A C 1
ATOM 693 O O . ILE A 1 88 ? 2.616 14.434 23.267 1.00 97.25 88 ILE A O 1
ATOM 697 N N . ALA A 1 89 ? 0.534 14.191 22.463 1.00 97.56 89 ALA A N 1
ATOM 698 C CA . ALA A 1 89 ? 0.927 13.452 21.270 1.00 97.56 89 ALA A CA 1
ATOM 699 C C . ALA A 1 89 ? 1.860 14.267 20.361 1.00 97.56 89 ALA A C 1
ATOM 701 O O . ALA A 1 89 ? 2.834 13.709 19.848 1.00 97.56 89 ALA A O 1
ATOM 702 N N . CYS A 1 90 ? 1.605 15.570 20.199 1.00 97.12 90 CYS A N 1
ATOM 703 C CA . CYS A 1 90 ? 2.474 16.480 19.452 1.00 97.12 90 CYS A CA 1
ATOM 704 C C . CYS A 1 90 ? 3.821 16.683 20.156 1.00 97.12 90 CYS A C 1
ATOM 706 O O . CYS A 1 90 ? 4.862 16.668 19.504 1.00 97.12 90 CYS A O 1
ATOM 708 N N . THR A 1 91 ? 3.833 16.833 21.483 1.00 97.44 91 THR A N 1
ATOM 709 C CA . THR A 1 91 ? 5.082 16.969 22.254 1.00 97.44 91 THR A CA 1
ATOM 710 C C . THR A 1 91 ? 5.949 15.716 22.130 1.00 97.44 91 THR A C 1
ATOM 712 O O . THR A 1 91 ? 7.156 15.807 21.915 1.00 97.44 91 THR A O 1
ATOM 715 N N . GLN A 1 92 ? 5.328 14.537 22.202 1.00 98.25 92 GLN A N 1
ATOM 716 C CA . GLN A 1 92 ? 6.008 13.259 22.009 1.00 98.25 92 GLN A CA 1
ATOM 717 C C . GLN A 1 92 ? 6.607 13.129 20.607 1.00 98.25 92 GLN A C 1
ATOM 719 O O . GLN A 1 92 ? 7.773 12.765 20.498 1.00 98.25 92 GLN A O 1
ATOM 724 N N . SER A 1 93 ? 5.860 13.465 19.547 1.00 98.25 93 SER A N 1
ATOM 725 C CA . SER A 1 93 ? 6.385 13.421 18.172 1.00 98.25 93 SER A CA 1
ATOM 726 C C . SER A 1 93 ? 7.557 14.381 17.971 1.00 98.25 93 SER A C 1
ATOM 728 O O . SER A 1 93 ? 8.556 13.992 17.374 1.00 98.25 93 SER A O 1
ATOM 730 N N . HIS A 1 94 ? 7.486 15.605 18.507 1.00 98.00 94 HIS A N 1
ATOM 731 C CA . HIS A 1 94 ? 8.605 16.553 18.464 1.00 98.00 94 HIS A CA 1
ATOM 732 C C . HIS A 1 94 ? 9.865 15.992 19.124 1.00 98.00 94 HIS A C 1
ATOM 734 O O . HIS A 1 94 ? 10.951 16.033 18.543 1.00 98.00 94 HIS A O 1
ATOM 740 N N . GLU A 1 95 ? 9.724 15.462 20.337 1.00 98.44 95 GLU A N 1
ATOM 741 C CA . GLU A 1 95 ? 10.861 14.945 21.091 1.00 98.44 95 GLU A CA 1
ATOM 742 C C . GLU A 1 95 ? 11.417 13.660 20.464 1.00 98.44 95 GLU A C 1
ATOM 744 O O . GLU A 1 95 ? 12.633 13.492 20.380 1.00 98.44 95 GLU A O 1
ATOM 749 N N . PHE A 1 96 ? 10.552 12.795 19.934 1.00 98.44 96 PHE A N 1
ATOM 750 C CA . PHE A 1 96 ? 10.972 11.620 19.182 1.00 98.44 96 PHE A CA 1
ATOM 751 C C . PHE A 1 96 ? 11.769 12.015 17.937 1.00 98.44 96 PHE A C 1
ATOM 753 O O . PHE A 1 96 ? 12.893 11.548 17.775 1.00 98.44 96 PHE A O 1
ATOM 760 N N . ILE A 1 97 ? 11.268 12.953 17.121 1.00 98.31 97 ILE A N 1
ATOM 761 C CA . ILE A 1 97 ? 11.997 13.505 15.965 1.00 98.31 97 ILE A CA 1
ATOM 762 C C . ILE A 1 97 ? 13.372 14.036 16.388 1.00 98.31 97 ILE A C 1
ATOM 764 O O . ILE A 1 97 ? 14.383 13.696 15.769 1.00 98.31 97 ILE A O 1
ATOM 768 N N . ARG A 1 98 ? 13.432 14.842 17.457 1.00 98.25 98 ARG A N 1
ATOM 769 C CA . ARG A 1 98 ? 14.690 15.397 17.979 1.00 98.25 98 ARG A CA 1
ATOM 770 C C . ARG A 1 98 ? 15.689 14.291 18.320 1.00 98.25 98 ARG A C 1
ATOM 772 O O . ARG A 1 98 ? 16.876 14.412 18.023 1.00 98.25 98 ARG A O 1
ATOM 779 N N . GLN A 1 99 ? 15.217 13.210 18.932 1.00 97.88 99 GLN A N 1
ATOM 780 C CA . GLN A 1 99 ? 16.059 12.079 19.305 1.00 97.88 99 GLN A CA 1
ATOM 781 C C . GLN A 1 99 ? 16.470 11.215 18.112 1.00 97.88 99 GLN A C 1
ATOM 783 O O . GLN A 1 99 ? 17.595 10.720 18.106 1.00 97.88 99 GLN A O 1
ATOM 788 N N . LEU A 1 100 ? 15.626 11.079 17.085 1.00 97.50 100 LEU A N 1
ATOM 789 C CA . LEU A 1 100 ? 16.015 10.432 15.831 1.00 97.50 100 LEU A CA 1
ATOM 790 C C . LEU A 1 100 ? 17.138 11.216 15.137 1.00 97.50 100 LEU A C 1
ATOM 792 O O . LEU A 1 100 ? 18.122 10.607 14.722 1.00 97.50 100 LEU A O 1
ATOM 796 N N . TYR A 1 101 ? 17.062 12.552 15.096 1.00 97.50 101 TYR A N 1
ATOM 797 C CA . TYR A 1 101 ? 18.169 13.384 14.606 1.00 97.50 101 TYR A CA 1
ATOM 798 C C . TYR A 1 101 ? 19.442 13.210 15.444 1.00 97.50 101 TYR A C 1
ATOM 800 O O . TYR A 1 101 ? 20.506 12.957 14.886 1.00 97.50 101 TYR A O 1
ATOM 808 N N . ALA A 1 102 ? 19.340 13.250 16.776 1.00 96.12 102 ALA A N 1
ATOM 809 C CA . ALA A 1 102 ? 20.495 13.038 17.652 1.00 96.12 102 ALA A CA 1
ATOM 810 C C . ALA A 1 102 ? 21.129 11.646 17.460 1.00 96.12 102 ALA A C 1
ATOM 812 O O . ALA A 1 102 ? 22.352 11.504 17.500 1.00 96.12 102 ALA A O 1
ATOM 813 N N . MET A 1 103 ? 20.308 10.618 17.225 1.00 95.81 103 MET A N 1
ATOM 814 C CA . MET A 1 103 ? 20.770 9.266 16.912 1.00 95.81 103 MET A CA 1
ATOM 815 C C . MET A 1 103 ? 21.510 9.234 15.571 1.00 95.81 103 MET A C 1
ATOM 817 O O . MET A 1 103 ? 22.590 8.658 15.495 1.00 95.81 103 MET A O 1
ATOM 821 N N . MET A 1 104 ? 20.986 9.899 14.537 1.00 94.88 104 MET A N 1
ATOM 822 C CA . MET A 1 104 ? 21.670 10.028 13.245 1.00 94.88 104 MET A CA 1
ATOM 823 C C . MET A 1 104 ? 23.022 10.738 13.358 1.00 94.88 104 MET A C 1
ATOM 825 O O . MET A 1 104 ? 23.988 10.328 12.722 1.00 94.88 104 MET A O 1
ATOM 829 N N . GLU A 1 105 ? 23.112 11.780 14.181 1.00 94.25 105 GLU A N 1
ATOM 830 C CA . GLU A 1 105 ? 24.354 12.532 14.372 1.00 94.25 105 GLU A CA 1
ATOM 831 C C . GLU A 1 105 ? 25.401 11.749 15.171 1.00 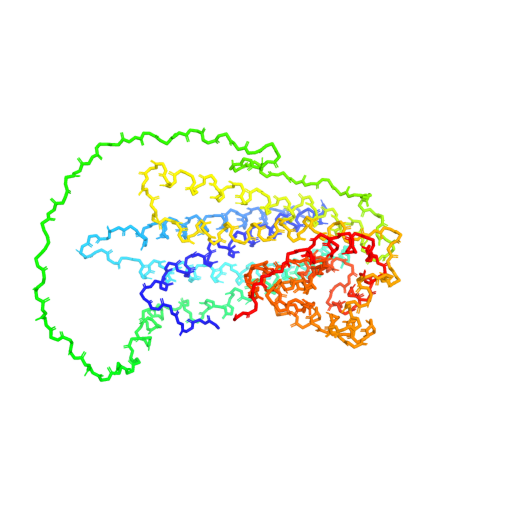94.25 105 GLU A C 1
ATOM 833 O O . GLU A 1 105 ? 26.592 11.829 14.875 1.00 94.25 105 GLU A O 1
ATOM 838 N N . SER A 1 106 ? 24.969 10.997 16.187 1.00 95.25 106 SER A N 1
ATOM 839 C CA . SER A 1 106 ? 25.867 10.515 17.243 1.00 95.25 106 SER A CA 1
ATOM 840 C C . SER A 1 106 ? 26.067 9.003 17.294 1.00 95.25 106 SER A C 1
ATOM 842 O O . SER A 1 106 ? 26.985 8.574 17.983 1.00 95.25 106 SER A O 1
ATOM 844 N N . SER A 1 107 ? 25.253 8.187 16.613 1.00 96.44 107 SER A N 1
ATOM 845 C CA . SER A 1 107 ? 25.383 6.721 16.632 1.00 96.44 107 SER A CA 1
ATOM 846 C C . SER A 1 107 ? 26.347 6.230 15.542 1.00 96.44 107 SER A C 1
ATOM 848 O O . SER A 1 107 ? 26.030 6.325 14.349 1.00 96.44 107 SER A O 1
ATOM 850 N N . PRO A 1 108 ? 27.515 5.659 15.901 1.00 95.31 108 PRO A N 1
ATOM 851 C CA . PRO A 1 108 ? 28.326 4.887 14.968 1.00 95.31 108 PRO A CA 1
ATOM 852 C C . PRO A 1 108 ? 27.542 3.785 14.250 1.00 95.31 108 PRO A C 1
ATOM 854 O O . PRO A 1 108 ? 27.747 3.596 13.053 1.00 95.31 108 PRO A O 1
ATOM 857 N N . ALA A 1 109 ? 26.642 3.075 14.938 1.00 94.50 109 ALA A N 1
ATOM 858 C CA . ALA A 1 109 ? 25.878 1.978 14.344 1.00 94.50 109 ALA A CA 1
ATOM 859 C C . ALA A 1 109 ? 24.904 2.457 13.253 1.00 94.50 109 ALA A C 1
ATOM 861 O O . ALA A 1 109 ? 24.786 1.814 12.205 1.00 94.50 109 ALA A O 1
ATOM 862 N N . VAL A 1 110 ? 24.248 3.604 13.463 1.00 93.81 110 VAL A N 1
ATOM 863 C CA . VAL A 1 110 ? 23.434 4.263 12.430 1.00 93.81 110 VAL A CA 1
ATOM 864 C C . VAL A 1 110 ? 24.311 4.679 11.255 1.00 93.81 110 VAL A C 1
ATOM 866 O O . VAL A 1 110 ? 23.999 4.343 10.115 1.00 93.81 110 VAL A O 1
ATOM 869 N N . ASN A 1 111 ? 25.435 5.343 11.521 1.00 90.94 111 ASN A N 1
ATOM 870 C CA . ASN A 1 111 ? 26.318 5.870 10.479 1.00 90.94 111 ASN A CA 1
ATOM 871 C C . ASN A 1 111 ? 27.055 4.781 9.681 1.00 90.94 111 ASN A C 1
ATOM 873 O O . ASN A 1 111 ? 27.403 4.990 8.519 1.00 90.94 111 ASN A O 1
ATOM 877 N N . ALA A 1 112 ? 27.265 3.604 10.272 1.00 89.81 112 ALA A N 1
ATOM 878 C CA . ALA A 1 112 ? 27.881 2.456 9.612 1.00 89.81 112 ALA A CA 1
ATOM 879 C C . ALA A 1 112 ? 26.953 1.770 8.595 1.00 89.81 112 ALA A C 1
ATOM 881 O O . ALA A 1 112 ? 27.425 1.020 7.740 1.00 89.81 112 ALA A O 1
ATOM 882 N N . GLN A 1 113 ? 25.641 2.005 8.676 1.00 83.50 113 GLN A N 1
ATOM 883 C CA . GLN A 1 113 ? 24.655 1.409 7.783 1.00 83.50 113 GLN A CA 1
ATOM 884 C C . GLN A 1 113 ? 24.032 2.474 6.866 1.00 83.50 113 GLN A C 1
ATOM 886 O O . GLN A 1 113 ? 23.189 3.251 7.313 1.00 83.50 113 GLN A O 1
ATOM 891 N N . PRO A 1 114 ? 24.352 2.477 5.555 1.00 75.69 114 PRO A N 1
ATOM 892 C CA . PRO A 1 114 ? 23.900 3.517 4.623 1.00 75.69 114 PRO A CA 1
ATOM 893 C C . PRO A 1 114 ? 22.379 3.740 4.566 1.00 75.69 114 PRO A C 1
ATOM 895 O O . PRO A 1 114 ? 21.928 4.829 4.224 1.00 75.69 114 PRO A O 1
ATOM 898 N N . LEU A 1 115 ? 21.579 2.717 4.888 1.00 81.12 115 LEU A N 1
ATOM 899 C CA . LEU A 1 115 ? 20.114 2.789 4.854 1.00 81.12 115 LEU A CA 1
ATOM 900 C C . LEU A 1 115 ? 19.495 3.352 6.137 1.00 81.12 115 LEU A C 1
ATOM 902 O O . LEU A 1 115 ? 18.356 3.810 6.102 1.00 81.12 115 LEU A O 1
ATOM 906 N N . SER A 1 116 ? 20.226 3.354 7.250 1.00 86.94 116 SER A N 1
ATOM 907 C CA . SER A 1 116 ? 19.706 3.745 8.563 1.00 86.94 116 SER A CA 1
ATOM 908 C C . SER A 1 116 ? 19.301 5.208 8.606 1.00 86.94 116 SER A C 1
ATOM 910 O O . SER A 1 116 ? 18.158 5.516 8.930 1.00 86.94 116 SER A O 1
ATOM 912 N N . SER A 1 117 ? 20.202 6.104 8.197 1.00 83.50 117 SER A N 1
ATOM 913 C CA . SER A 1 117 ? 19.942 7.546 8.131 1.00 83.50 117 SER A CA 1
ATOM 914 C C . SER A 1 117 ? 18.744 7.871 7.251 1.00 83.50 117 SER A C 1
ATOM 916 O O . SER A 1 117 ? 17.984 8.793 7.525 1.00 83.50 117 SER A O 1
ATOM 918 N N . VAL A 1 118 ? 18.553 7.094 6.190 1.00 80.94 118 VAL A N 1
ATOM 919 C CA . VAL A 1 118 ? 17.493 7.361 5.234 1.00 80.94 118 VAL A CA 1
ATOM 920 C C . VAL A 1 118 ? 16.144 6.924 5.798 1.00 80.94 118 VAL A C 1
ATOM 922 O O . VAL A 1 118 ? 15.220 7.736 5.825 1.00 80.94 118 VAL A O 1
ATOM 925 N N . VAL A 1 119 ? 16.050 5.708 6.338 1.00 85.25 119 VAL A N 1
ATOM 926 C CA . VAL A 1 119 ? 14.847 5.214 7.028 1.00 85.25 119 VAL A CA 1
ATOM 927 C C . VAL A 1 119 ? 14.467 6.111 8.214 1.00 85.25 119 VAL A C 1
ATOM 929 O O . VAL A 1 119 ? 13.300 6.465 8.358 1.00 85.25 119 VAL A O 1
ATOM 932 N N . LEU A 1 120 ? 15.443 6.569 9.006 1.00 93.00 120 LEU A N 1
ATOM 933 C CA . LEU A 1 120 ? 15.212 7.521 10.100 1.00 93.00 120 LEU A CA 1
ATOM 934 C C . LEU A 1 120 ? 14.620 8.847 9.592 1.00 93.00 120 LEU A C 1
ATOM 936 O O . LEU A 1 120 ? 13.656 9.342 10.171 1.00 93.00 120 LEU A O 1
ATOM 940 N N . LEU A 1 121 ? 15.118 9.389 8.474 1.00 89.75 121 LEU A N 1
ATOM 941 C CA . LEU A 1 121 ? 14.543 10.589 7.848 1.00 89.75 121 LEU A CA 1
ATOM 942 C C . LEU A 1 121 ? 13.117 10.381 7.329 1.00 89.75 121 LEU A C 1
ATOM 944 O O . LEU A 1 121 ? 12.339 11.331 7.325 1.00 89.75 121 LEU A O 1
ATOM 948 N N . HIS A 1 122 ? 12.771 9.180 6.866 1.00 85.88 122 HIS A N 1
ATOM 949 C CA . HIS A 1 122 ? 11.395 8.858 6.483 1.00 85.88 122 HIS A CA 1
ATOM 950 C C . HIS A 1 122 ? 10.469 8.873 7.706 1.00 85.88 122 HIS A C 1
ATOM 952 O O . HIS A 1 122 ? 9.474 9.593 7.693 1.00 85.88 122 HIS A O 1
ATOM 958 N N . PHE A 1 123 ? 10.854 8.209 8.799 1.00 94.81 123 PHE A N 1
ATOM 959 C CA . PHE A 1 123 ? 10.085 8.237 10.048 1.00 94.81 123 PHE A CA 1
ATOM 960 C C . PHE A 1 123 ? 9.920 9.653 10.603 1.00 94.81 123 PHE A C 1
ATOM 962 O O . PHE A 1 123 ? 8.839 10.014 11.060 1.00 94.81 123 PHE A O 1
ATOM 969 N N . ILE A 1 124 ? 10.957 10.488 10.490 1.00 94.62 124 ILE A N 1
ATOM 970 C CA . ILE A 1 124 ? 10.873 11.909 10.835 1.00 94.62 124 ILE A CA 1
ATOM 971 C C . ILE A 1 124 ? 9.816 12.626 9.984 1.00 94.62 124 ILE A C 1
ATOM 973 O O . ILE A 1 124 ? 9.008 13.368 10.539 1.00 94.62 124 ILE A O 1
ATOM 977 N N . ARG A 1 125 ? 9.784 12.412 8.661 1.00 89.75 125 ARG A N 1
ATOM 978 C CA . ARG A 1 125 ? 8.781 13.042 7.783 1.00 89.75 125 ARG A CA 1
ATOM 979 C C . ARG A 1 125 ? 7.361 12.587 8.100 1.00 89.75 125 ARG A C 1
ATOM 981 O O . ARG A 1 125 ? 6.454 13.413 8.094 1.00 89.75 125 ARG A O 1
ATOM 988 N N . GLU A 1 126 ? 7.167 11.307 8.394 1.00 87.19 126 GLU A N 1
ATOM 989 C CA . GLU A 1 126 ? 5.866 10.776 8.805 1.00 87.19 126 GLU A CA 1
ATOM 990 C C . GLU A 1 126 ? 5.377 11.425 10.112 1.00 87.19 126 GLU A C 1
ATOM 992 O O . GLU A 1 126 ? 4.256 11.934 10.173 1.00 87.19 126 GLU A O 1
ATOM 997 N N . SER A 1 127 ? 6.244 11.535 11.124 1.00 94.19 127 SER A N 1
ATOM 998 C CA . SER A 1 127 ? 5.928 12.268 12.358 1.00 94.19 127 SER A CA 1
ATOM 999 C C . SER A 1 127 ? 5.692 13.768 12.109 1.00 94.19 127 SER A C 1
ATOM 1001 O O . SER A 1 127 ? 4.814 14.363 12.729 1.00 94.19 127 SER A O 1
ATOM 1003 N N . GLN A 1 128 ? 6.419 14.400 11.181 1.00 91.00 128 GLN A N 1
ATOM 1004 C CA . GLN A 1 128 ? 6.193 15.801 10.789 1.00 91.00 128 GLN A CA 1
ATOM 1005 C C . GLN A 1 128 ? 4.848 16.003 10.085 1.00 91.00 128 GLN A C 1
ATOM 1007 O O . GLN A 1 128 ? 4.202 17.027 10.295 1.00 91.00 128 GLN A O 1
ATOM 1012 N N . TYR A 1 129 ? 4.399 15.038 9.280 1.00 82.75 129 TYR A N 1
ATOM 1013 C CA . TYR A 1 129 ? 3.072 15.073 8.669 1.00 82.75 129 TYR A CA 1
ATOM 1014 C C . TYR A 1 129 ? 1.975 15.047 9.739 1.00 82.75 129 TYR A C 1
ATOM 1016 O O . TYR A 1 129 ? 1.050 15.860 9.702 1.00 82.75 129 TYR A O 1
ATOM 1024 N N . PHE A 1 130 ? 2.110 14.161 10.730 1.00 90.75 130 PHE A N 1
ATOM 1025 C CA . PHE A 1 130 ? 1.219 14.133 11.888 1.00 90.75 130 PHE A CA 1
ATOM 1026 C C . PHE A 1 130 ? 1.187 15.480 12.626 1.00 90.75 130 PHE A C 1
ATOM 1028 O O . PHE A 1 130 ? 0.108 15.998 12.924 1.00 90.75 130 PHE A O 1
ATOM 1035 N N . LEU A 1 131 ? 2.356 16.077 12.878 1.00 91.25 131 LEU A N 1
ATOM 1036 C CA . LEU A 1 131 ? 2.453 17.394 13.511 1.00 91.25 131 LEU A CA 1
ATOM 1037 C C . LEU A 1 131 ? 1.744 18.469 12.685 1.00 91.25 131 LEU A C 1
ATOM 1039 O O . LEU A 1 131 ? 0.876 19.161 13.209 1.00 91.25 131 LEU A O 1
ATOM 1043 N N . ALA A 1 132 ? 2.013 18.547 11.381 1.00 77.88 132 ALA A N 1
ATOM 1044 C CA . ALA A 1 132 ? 1.369 19.512 10.490 1.00 77.88 132 ALA A CA 1
ATOM 1045 C C . ALA A 1 132 ? -0.168 19.398 10.493 1.00 77.88 132 ALA A C 1
ATOM 1047 O O . ALA A 1 132 ? -0.867 20.387 10.262 1.00 77.88 132 ALA A O 1
ATOM 1048 N N . MET A 1 133 ? -0.700 18.206 10.774 1.00 80.94 133 MET A N 1
ATOM 1049 C CA . MET A 1 133 ? -2.134 17.966 10.891 1.00 80.94 133 MET A CA 1
ATOM 1050 C C . MET A 1 133 ? -2.717 18.488 12.213 1.00 80.94 133 MET A C 1
ATOM 1052 O O . MET A 1 133 ? -3.749 19.156 12.191 1.00 80.94 133 MET A O 1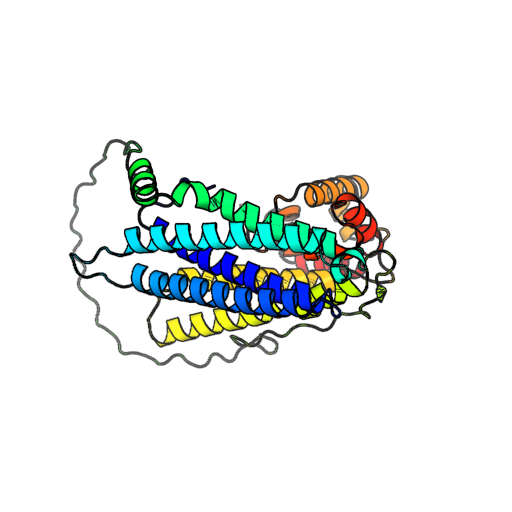
ATOM 1056 N N . LEU A 1 134 ? -2.103 18.191 13.362 1.00 87.75 134 LEU A N 1
ATOM 1057 C CA . LEU A 1 134 ? -2.734 18.436 14.671 1.00 87.75 134 LEU A CA 1
ATOM 1058 C C . LEU A 1 134 ? -2.154 19.606 15.469 1.00 87.75 134 LEU A C 1
ATOM 1060 O O . LEU A 1 134 ? -2.784 20.062 16.422 1.00 87.75 134 LEU A O 1
ATOM 1064 N N . GLU A 1 135 ? -0.987 20.130 15.107 1.00 84.44 135 GLU A N 1
ATOM 1065 C CA . GLU A 1 135 ? -0.277 21.128 15.912 1.00 84.44 135 GLU A CA 1
ATOM 1066 C C . GLU A 1 135 ? -1.071 22.427 16.097 1.00 84.44 135 GLU A C 1
ATOM 1068 O O . GLU A 1 135 ? -1.089 22.988 17.194 1.00 84.44 135 GLU A O 1
ATOM 1073 N N . SER A 1 136 ? -1.827 22.855 15.082 1.00 82.88 136 SER A N 1
ATOM 1074 C CA . SER A 1 136 ? -2.706 24.032 15.184 1.00 82.88 136 SER A CA 1
ATOM 1075 C C . SER A 1 136 ? -3.816 23.881 16.236 1.00 82.88 136 SER A C 1
ATOM 1077 O O . SER A 1 136 ? -4.325 24.880 16.744 1.00 82.88 136 SER A O 1
ATOM 1079 N N . LEU A 1 137 ? -4.153 22.641 16.607 1.00 84.00 137 LEU A N 1
ATOM 1080 C CA . LEU A 1 137 ? -5.171 22.295 17.600 1.00 84.00 137 LEU A CA 1
ATOM 1081 C C . LEU A 1 137 ? -4.581 21.992 18.986 1.00 84.00 137 LEU A C 1
ATOM 1083 O O . LEU A 1 137 ? -5.330 21.729 19.921 1.00 84.00 137 LEU A O 1
ATOM 1087 N N . SER A 1 138 ? -3.254 22.032 19.137 1.00 80.25 138 SER A N 1
ATOM 1088 C CA . SER A 1 138 ? -2.560 21.650 20.378 1.00 80.25 138 SER A CA 1
ATOM 1089 C C . SER A 1 138 ? -2.674 22.666 21.519 1.00 80.25 138 SER A C 1
ATOM 1091 O O . SER A 1 138 ? -2.316 22.357 22.655 1.00 80.25 138 SER A O 1
ATOM 1093 N N . GLN A 1 139 ? -3.162 23.879 21.245 1.00 81.00 139 GLN A N 1
ATOM 1094 C CA . GLN A 1 139 ? -3.372 24.902 22.269 1.00 81.00 139 GLN A CA 1
ATOM 1095 C C . GLN A 1 139 ? -4.783 24.818 22.857 1.00 81.00 139 GLN A C 1
ATOM 1097 O O . GLN A 1 139 ? -5.763 24.614 22.138 1.00 81.00 139 GLN A O 1
ATOM 1102 N N . ALA A 1 140 ? -4.887 25.080 24.161 1.00 80.81 140 ALA A N 1
ATOM 1103 C CA . ALA A 1 140 ? -6.157 25.081 24.876 1.00 80.81 140 ALA A CA 1
ATOM 1104 C C . ALA A 1 140 ? -7.204 25.993 24.208 1.00 80.81 140 ALA A C 1
ATOM 1106 O O . ALA A 1 140 ? -6.954 27.162 23.884 1.00 80.81 140 ALA A O 1
ATOM 1107 N N . GLY A 1 141 ? -8.403 25.452 24.014 1.00 78.75 141 GLY A N 1
ATOM 1108 C CA . GLY A 1 141 ? -9.536 26.119 23.390 1.00 78.75 141 GLY A CA 1
ATOM 1109 C C . GLY A 1 141 ? -9.469 26.248 21.865 1.00 78.75 141 GLY A C 1
ATOM 1110 O O . GLY A 1 141 ? -10.372 26.874 21.304 1.00 78.75 141 GLY A O 1
ATOM 1111 N N . GLN A 1 142 ? -8.449 25.720 21.174 1.00 82.88 142 GLN A N 1
ATOM 1112 C CA . GLN A 1 142 ? -8.407 25.738 19.702 1.00 82.88 142 GLN A CA 1
ATOM 1113 C C . GLN A 1 142 ? -9.363 24.722 19.087 1.00 82.88 142 GLN A C 1
ATOM 1115 O O . GLN A 1 142 ? -10.038 25.050 18.112 1.00 82.88 142 GLN A O 1
ATOM 1120 N N . LEU A 1 143 ? -9.506 23.537 19.687 1.00 81.38 143 LEU A N 1
ATOM 1121 C CA . LEU A 1 143 ? -10.485 22.548 19.234 1.00 81.38 143 LEU A CA 1
ATOM 1122 C C . LEU A 1 143 ? -11.902 23.112 19.372 1.00 81.38 143 LEU A C 1
ATOM 1124 O O . LEU A 1 143 ? -12.692 23.084 18.432 1.00 81.38 143 LEU A O 1
ATOM 1128 N N . SER A 1 144 ? -12.181 23.741 20.515 1.00 80.94 144 SER A N 1
ATOM 1129 C CA . SER A 1 144 ? -13.454 24.435 20.747 1.00 80.94 144 SER A CA 1
ATOM 1130 C C . SER A 1 144 ? -13.734 25.537 19.716 1.00 80.94 144 SER A C 1
ATOM 1132 O O . SER A 1 144 ? -14.882 25.725 19.316 1.00 80.94 144 SER A O 1
ATOM 1134 N N . ARG A 1 145 ? -12.709 26.289 19.287 1.00 79.38 145 ARG A N 1
ATOM 1135 C CA . ARG A 1 145 ? -12.843 27.341 18.263 1.00 79.38 145 ARG A CA 1
ATOM 1136 C C . ARG A 1 145 ? -13.076 26.761 16.872 1.00 79.38 145 ARG A C 1
ATOM 1138 O O . ARG A 1 145 ? -13.981 27.231 16.189 1.00 79.38 145 ARG A O 1
ATOM 1145 N N . ALA A 1 146 ? -12.322 25.732 16.492 1.00 75.50 146 ALA A N 1
ATOM 1146 C CA . ALA A 1 146 ? -12.475 25.042 15.212 1.00 75.50 146 ALA A CA 1
ATOM 1147 C C . ALA A 1 146 ? -13.882 24.440 15.052 1.00 75.50 146 ALA A C 1
ATOM 1149 O O . ALA A 1 146 ? -14.496 24.548 13.995 1.00 75.50 146 ALA A O 1
ATOM 1150 N N . MET A 1 147 ? -14.446 23.895 16.133 1.00 71.62 147 MET A N 1
ATOM 1151 C CA . MET A 1 147 ? -15.818 23.377 16.139 1.00 71.62 147 MET A CA 1
ATOM 1152 C C . MET A 1 147 ? -16.891 24.473 15.996 1.00 71.62 147 MET A C 1
ATOM 1154 O O . MET A 1 147 ? -17.991 24.185 15.529 1.00 71.62 147 MET A O 1
ATOM 1158 N N . ARG A 1 148 ? -16.606 25.724 16.393 1.00 69.50 148 ARG A N 1
ATOM 1159 C CA . ARG A 1 148 ? -17.543 26.859 16.273 1.00 69.50 148 ARG A CA 1
ATOM 1160 C C . ARG A 1 148 ? -17.507 27.506 14.889 1.00 69.50 148 ARG A C 1
ATOM 1162 O O . ARG A 1 148 ? -18.568 27.867 14.389 1.00 69.50 148 ARG A O 1
ATOM 1169 N N . SER A 1 149 ? -16.338 27.608 14.252 1.00 58.56 149 SER A N 1
ATOM 1170 C CA . SER A 1 149 ? -16.218 28.183 12.901 1.00 58.56 149 SER A CA 1
ATOM 1171 C C . SER A 1 149 ? -16.981 27.388 11.835 1.00 58.56 149 SER A C 1
ATOM 1173 O O . SER A 1 149 ? -17.497 27.980 10.895 1.00 58.56 149 SER A O 1
ATOM 1175 N N . ASP A 1 150 ? -17.131 26.070 12.012 1.00 51.09 150 ASP A N 1
ATOM 1176 C CA . ASP A 1 150 ? -17.936 25.215 11.123 1.00 51.09 150 ASP A CA 1
ATOM 1177 C C . ASP A 1 150 ? -19.458 25.454 11.272 1.00 51.09 150 ASP A C 1
ATOM 1179 O O . ASP A 1 150 ? -20.234 25.079 10.393 1.00 51.09 150 ASP A O 1
ATOM 1183 N N . SER A 1 151 ? -19.906 26.087 12.366 1.00 46.88 151 SER A N 1
ATOM 1184 C CA . SER A 1 151 ? -21.332 26.332 12.652 1.00 46.88 151 SER A CA 1
ATOM 1185 C C . SER A 1 151 ? -21.881 27.658 12.100 1.00 46.88 151 SER A C 1
ATOM 1187 O O . SER A 1 151 ? -23.092 27.868 12.130 1.00 46.88 151 SER A O 1
ATOM 1189 N N . GLU A 1 152 ? -21.020 28.532 11.561 1.00 36.62 152 GLU A N 1
ATOM 1190 C CA . GLU A 1 152 ? -21.375 29.874 11.057 1.00 36.62 152 GLU A CA 1
ATOM 1191 C C . GLU A 1 152 ? -21.567 29.944 9.525 1.00 36.62 152 GLU A C 1
ATOM 1193 O O . GLU A 1 152 ? -21.654 31.031 8.950 1.00 36.62 152 GLU A O 1
ATOM 1198 N N . LEU A 1 153 ? -21.673 28.805 8.830 1.00 35.12 153 LEU A N 1
ATOM 1199 C CA . LEU A 1 153 ? -22.071 28.792 7.417 1.00 35.12 153 LEU A CA 1
ATOM 1200 C C . LEU A 1 153 ? -23.568 29.159 7.276 1.00 35.12 153 LEU A C 1
ATOM 1202 O O . LEU A 1 153 ? -24.394 28.599 8.003 1.00 35.12 153 LEU A O 1
ATOM 1206 N N . PRO A 1 154 ? -23.963 30.062 6.351 1.00 30.09 154 PRO A N 1
ATOM 1207 C CA . PRO A 1 154 ? -25.355 30.483 6.214 1.00 30.09 154 PRO A CA 1
ATOM 1208 C C . PRO A 1 154 ? -26.260 29.305 5.839 1.00 30.09 154 PRO A C 1
ATOM 1210 O O . PRO A 1 154 ? -26.075 28.669 4.801 1.00 30.09 154 PRO A O 1
ATOM 1213 N N . GLN A 1 155 ? -27.268 29.040 6.668 1.00 33.19 155 GLN A N 1
ATOM 1214 C CA . GLN A 1 155 ? -28.376 28.147 6.327 1.00 33.19 155 GLN A CA 1
ATOM 1215 C C . GLN A 1 155 ? -29.121 28.721 5.104 1.00 33.19 155 GLN A C 1
ATOM 1217 O O . GLN A 1 155 ? -29.462 29.909 5.122 1.00 33.19 155 GLN A O 1
ATOM 1222 N N . PRO A 1 156 ? -29.401 27.936 4.045 1.00 32.56 156 PRO A N 1
ATOM 1223 C CA . PRO A 1 156 ? -30.289 28.391 2.985 1.00 32.56 156 PRO A CA 1
ATOM 1224 C C . PRO A 1 156 ? -31.694 28.622 3.561 1.00 32.56 156 PRO A C 1
ATOM 1226 O O . PRO A 1 156 ? -32.178 27.856 4.395 1.00 32.56 156 PRO A O 1
ATOM 1229 N N . ALA A 1 157 ? -32.311 29.726 3.137 1.00 32.25 157 ALA A N 1
ATOM 1230 C CA . ALA A 1 157 ? -33.617 30.185 3.591 1.00 32.25 157 ALA A CA 1
ATOM 1231 C C . ALA A 1 157 ? -34.684 29.086 3.458 1.00 32.25 157 ALA A C 1
ATOM 1233 O O . ALA A 1 157 ? -34.730 28.362 2.466 1.00 32.25 157 ALA A O 1
ATOM 1234 N N . GLY A 1 158 ? -35.506 28.964 4.500 1.00 33.50 158 GLY A N 1
ATOM 1235 C CA . GLY A 1 158 ? -36.428 27.856 4.690 1.00 33.50 158 GLY A CA 1
ATOM 1236 C C . GLY A 1 158 ? -37.571 27.785 3.684 1.00 33.50 158 GLY A C 1
ATOM 1237 O O . GLY A 1 158 ? -38.184 28.794 3.353 1.00 33.50 158 GLY A O 1
ATOM 1238 N N . ASP A 1 159 ? -37.921 26.549 3.344 1.00 30.59 159 ASP A N 1
ATOM 1239 C CA . ASP A 1 159 ? -39.261 26.165 2.921 1.00 30.59 159 ASP A CA 1
ATOM 1240 C C . ASP A 1 159 ? -39.824 25.192 3.964 1.00 30.59 159 ASP A C 1
ATOM 1242 O O . ASP A 1 159 ? -39.261 24.128 4.232 1.00 30.59 159 ASP A O 1
ATOM 1246 N N . GLN A 1 160 ? -40.930 25.583 4.599 1.00 31.27 160 GLN A N 1
ATOM 1247 C CA . GLN A 1 160 ? -41.714 24.710 5.471 1.00 31.27 160 GLN A CA 1
ATOM 1248 C C . GLN A 1 160 ? -42.510 23.707 4.624 1.00 31.27 160 GLN A C 1
ATOM 1250 O O . GLN A 1 160 ? -43.283 24.139 3.767 1.00 31.27 160 GLN A O 1
ATOM 1255 N N . PRO A 1 161 ? -42.474 22.396 4.920 1.00 32.34 161 PRO A N 1
ATOM 1256 C CA . PRO A 1 161 ? -43.487 21.478 4.429 1.00 32.34 161 PRO A CA 1
ATOM 1257 C C . PRO A 1 161 ? -44.614 21.357 5.458 1.00 32.34 161 PRO A C 1
ATOM 1259 O O . PRO A 1 161 ? -44.433 20.909 6.591 1.00 32.34 161 PRO A O 1
ATOM 1262 N N . THR A 1 162 ? -45.804 21.756 5.026 1.00 28.64 162 THR A N 1
ATOM 1263 C CA . THR A 1 162 ? -47.090 21.556 5.694 1.00 28.64 162 THR A CA 1
ATOM 1264 C C . THR A 1 162 ? -47.335 20.090 6.052 1.00 28.64 162 THR A C 1
ATOM 1266 O O . THR A 1 162 ? -47.217 19.198 5.213 1.00 28.64 162 THR A O 1
ATOM 1269 N N . ALA A 1 163 ? -47.749 19.855 7.296 1.00 30.19 163 ALA A N 1
ATOM 1270 C CA . ALA A 1 163 ? -48.146 18.554 7.807 1.00 30.19 163 ALA A CA 1
ATOM 1271 C C . ALA A 1 163 ? -49.423 18.028 7.123 1.00 30.19 163 ALA A C 1
ATOM 1273 O O . ALA A 1 163 ? -50.490 18.631 7.236 1.00 30.19 163 ALA A O 1
ATOM 1274 N N . GLN A 1 164 ? -49.341 16.843 6.517 1.00 29.23 164 GLN A N 1
ATOM 1275 C CA . GLN A 1 164 ? -50.498 15.983 6.270 1.00 29.23 164 GLN A CA 1
ATOM 1276 C C . GLN A 1 164 ? -50.330 14.678 7.050 1.00 29.23 164 GLN A C 1
ATOM 1278 O O . GLN A 1 164 ? -49.410 13.896 6.827 1.00 29.23 164 GLN A O 1
ATOM 1283 N N . LYS A 1 165 ? -51.237 14.475 8.009 1.00 31.80 165 LYS A N 1
ATOM 1284 C CA . LYS A 1 165 ? -51.373 13.253 8.803 1.00 31.80 165 LYS A CA 1
ATOM 1285 C C . LYS A 1 165 ? -51.874 12.122 7.904 1.00 31.80 165 LYS A C 1
ATOM 1287 O O . LYS A 1 165 ? -53.006 12.186 7.432 1.00 31.80 165 LYS A O 1
ATOM 1292 N N . SER A 1 166 ? -51.076 11.070 7.744 1.00 28.19 166 SER A N 1
ATOM 1293 C CA . SER A 1 166 ? -51.555 9.755 7.313 1.00 28.19 166 SER A CA 1
ATOM 1294 C C . SER A 1 166 ? -51.425 8.780 8.480 1.00 28.19 166 SER A C 1
ATOM 1296 O O . SER A 1 166 ? -50.349 8.597 9.044 1.00 28.19 166 SER A O 1
ATOM 1298 N N . SER A 1 167 ? -52.564 8.217 8.868 1.00 30.53 167 SER A N 1
ATOM 1299 C CA . SER A 1 167 ? -52.729 7.191 9.893 1.00 30.53 167 SER A CA 1
ATOM 1300 C C . SER A 1 167 ? -52.409 5.822 9.296 1.00 30.53 167 SER A C 1
ATOM 1302 O O . SER A 1 167 ? -53.120 5.381 8.395 1.00 30.53 167 SER A O 1
ATOM 1304 N N . LEU A 1 168 ? -51.400 5.128 9.825 1.00 31.05 168 LEU A N 1
ATOM 1305 C CA . LEU A 1 168 ? -51.228 3.689 9.631 1.00 31.05 168 LEU A CA 1
ATOM 1306 C C . LEU A 1 168 ? -50.943 3.030 10.986 1.00 31.05 168 LEU A C 1
ATOM 1308 O O . LEU A 1 168 ? -50.056 3.442 11.730 1.00 31.05 168 LEU A O 1
ATOM 1312 N N . GLN A 1 169 ? -51.780 2.044 11.310 1.00 30.72 169 GLN A N 1
ATOM 1313 C CA . GLN A 1 169 ? -51.760 1.236 12.530 1.00 30.72 169 GLN A CA 1
ATOM 1314 C C . GLN A 1 169 ? -50.550 0.283 12.575 1.00 30.72 169 GLN A C 1
ATOM 1316 O O . GLN A 1 169 ? -50.029 -0.091 11.523 1.00 30.72 169 GLN A O 1
ATOM 1321 N N . PRO A 1 170 ? -50.117 -0.155 13.774 1.00 30.05 170 PRO A N 1
ATOM 1322 C CA . PRO A 1 170 ? -48.957 -1.024 13.926 1.00 30.05 170 PRO A CA 1
ATOM 1323 C C . PRO A 1 170 ? -49.296 -2.473 13.554 1.00 30.05 170 PRO A C 1
ATOM 1325 O O . PRO A 1 170 ? -50.208 -3.075 14.121 1.00 30.05 170 PRO A O 1
ATOM 1328 N N . ALA A 1 171 ? -48.534 -3.046 12.622 1.00 32.03 171 ALA A N 1
ATOM 1329 C CA . ALA A 1 171 ? -48.548 -4.481 12.371 1.00 32.03 171 ALA A CA 1
ATOM 1330 C C . ALA A 1 171 ? -47.722 -5.217 13.439 1.00 32.03 171 ALA A C 1
ATOM 1332 O O . ALA A 1 171 ? -46.651 -4.777 13.855 1.00 32.03 171 ALA A O 1
ATOM 1333 N N . SER A 1 172 ? -48.274 -6.341 13.879 1.00 30.41 172 SER A N 1
ATOM 1334 C CA . SER A 1 172 ? -47.806 -7.260 14.914 1.00 30.41 172 SER A CA 1
ATOM 1335 C C . SER A 1 172 ? -46.357 -7.729 14.754 1.00 30.41 172 SER A C 1
ATOM 1337 O O . SER A 1 172 ? -45.949 -8.187 13.687 1.00 30.41 172 SER A O 1
ATOM 1339 N N . VAL A 1 173 ? -45.627 -7.704 15.870 1.00 36.91 173 VAL A N 1
ATOM 1340 C CA . VAL A 1 173 ? -44.300 -8.299 16.058 1.00 36.91 173 VAL A CA 1
ATOM 1341 C C . VAL A 1 173 ? -44.395 -9.820 15.896 1.00 36.91 173 VAL A C 1
ATOM 1343 O O . VAL A 1 173 ? -45.031 -10.490 16.708 1.00 36.91 173 VAL A O 1
ATOM 1346 N N . SER A 1 174 ? -43.756 -10.366 14.858 1.00 31.33 174 SER A N 1
ATOM 1347 C CA . SER A 1 174 ? -43.497 -11.805 14.742 1.00 31.33 174 SER A CA 1
ATOM 1348 C C . SER A 1 174 ? -42.119 -12.117 15.316 1.00 31.33 174 SER A C 1
ATOM 1350 O O . SER A 1 174 ? -41.122 -11.484 14.979 1.00 31.33 174 SER A O 1
ATOM 1352 N N . THR A 1 175 ? -42.105 -13.096 16.209 1.00 33.91 175 THR A N 1
ATOM 1353 C CA . THR A 1 175 ? -40.982 -13.611 16.991 1.00 33.91 175 THR A CA 1
ATOM 1354 C C . THR A 1 175 ? -39.774 -14.042 16.157 1.00 33.91 175 THR A C 1
ATOM 1356 O O . THR A 1 175 ? -39.914 -14.584 15.062 1.00 33.91 175 THR A O 1
ATOM 1359 N N . ALA A 1 176 ? -38.596 -13.825 16.748 1.00 43.81 176 ALA A N 1
ATOM 1360 C CA . ALA A 1 176 ? -37.262 -14.120 16.244 1.00 43.81 176 ALA A CA 1
ATOM 1361 C C . ALA A 1 176 ? -37.102 -15.527 15.641 1.00 43.81 176 ALA A C 1
ATOM 1363 O O . ALA A 1 176 ? -37.416 -16.532 16.280 1.00 43.81 176 ALA A O 1
ATOM 1364 N N . ALA A 1 177 ? -36.507 -15.581 14.449 1.00 34.50 177 ALA A N 1
ATOM 1365 C CA . ALA A 1 177 ? -35.853 -16.771 13.923 1.00 34.50 177 ALA A CA 1
ATOM 1366 C C . ALA A 1 177 ? -34.334 -16.568 14.022 1.00 34.50 177 ALA A C 1
ATOM 1368 O O . ALA A 1 177 ? -33.809 -15.543 13.585 1.00 34.50 177 ALA A O 1
ATOM 1369 N N . ALA A 1 178 ? -33.646 -17.533 14.632 1.00 35.81 178 ALA A N 1
ATOM 1370 C CA . ALA A 1 178 ? -32.190 -17.576 14.732 1.00 35.81 178 ALA A CA 1
ATOM 1371 C C . ALA A 1 178 ? -31.535 -17.518 13.335 1.00 35.81 178 ALA A C 1
ATOM 1373 O O . ALA A 1 178 ? -32.102 -18.066 12.384 1.00 35.81 178 ALA A O 1
ATOM 1374 N N . PRO A 1 179 ? -30.344 -16.908 13.181 1.00 40.44 179 PRO A N 1
ATOM 1375 C CA . PRO A 1 179 ? -29.671 -16.880 11.893 1.00 40.44 179 PRO A CA 1
ATOM 1376 C C . PRO A 1 179 ? -29.232 -18.300 11.524 1.00 40.44 179 PRO A C 1
ATOM 1378 O O . PRO A 1 179 ? -28.369 -18.901 12.163 1.00 40.44 179 PRO A O 1
ATOM 1381 N N . SER A 1 180 ? -29.851 -18.844 10.480 1.00 38.41 180 SER A N 1
ATOM 1382 C CA . SER A 1 180 ? -29.424 -20.077 9.831 1.00 38.41 180 SER A CA 1
ATOM 1383 C C . SER A 1 180 ? -27.977 -19.938 9.356 1.00 38.41 180 SER A C 1
ATOM 1385 O O . SER A 1 180 ? -27.662 -19.003 8.617 1.00 38.41 180 SER A O 1
ATOM 1387 N N . SER A 1 181 ? -27.112 -20.876 9.740 1.00 44.81 181 SER A N 1
ATOM 1388 C CA . SER A 1 181 ? -25.768 -21.034 9.187 1.00 44.81 181 SER A CA 1
ATOM 1389 C C . SER A 1 181 ? -25.853 -21.239 7.669 1.00 44.81 181 SER A C 1
ATOM 1391 O O . SER A 1 181 ? -26.071 -22.356 7.194 1.00 44.81 181 SER A O 1
ATOM 1393 N N . SER A 1 182 ? -25.720 -20.161 6.895 1.00 46.50 182 SER A N 1
ATOM 1394 C CA . SER A 1 182 ? -25.627 -20.243 5.439 1.00 46.50 182 SER A CA 1
ATOM 1395 C C . SER A 1 182 ? -24.350 -21.004 5.091 1.00 46.50 182 SER A C 1
ATOM 1397 O O . SER A 1 182 ? -23.247 -20.527 5.373 1.00 46.50 182 SER A O 1
ATOM 1399 N N . VAL A 1 183 ? -24.501 -22.191 4.508 1.00 43.41 183 VAL A N 1
ATOM 1400 C CA . VAL A 1 183 ? -23.401 -22.947 3.904 1.00 43.41 183 VAL A CA 1
ATOM 1401 C C . VAL A 1 183 ? -22.753 -22.029 2.867 1.00 43.41 183 VAL A C 1
ATOM 1403 O O . VAL A 1 183 ? -23.394 -21.667 1.884 1.00 43.41 183 VAL A O 1
ATOM 1406 N N . ARG A 1 184 ? -21.525 -21.567 3.127 1.00 52.91 184 ARG A N 1
ATOM 1407 C CA . ARG A 1 184 ? -20.783 -20.751 2.163 1.00 52.91 184 ARG A CA 1
ATOM 1408 C C . ARG A 1 184 ? -20.307 -21.640 1.014 1.00 52.91 184 ARG A C 1
ATOM 1410 O O . ARG A 1 184 ? -19.942 -22.791 1.246 1.00 52.91 184 ARG A O 1
ATOM 1417 N N . GLU A 1 185 ? -20.298 -21.095 -0.200 1.00 46.94 185 GLU A N 1
ATOM 1418 C CA . GLU A 1 185 ? -19.763 -21.764 -1.390 1.00 46.94 185 GLU A CA 1
ATOM 1419 C C . GLU A 1 185 ? -18.330 -22.292 -1.149 1.00 46.94 185 GLU A C 1
ATOM 1421 O O . GLU A 1 185 ? -17.538 -21.630 -0.456 1.00 46.94 185 GLU A O 1
ATOM 1426 N N . PRO A 1 186 ? -17.956 -23.453 -1.722 1.00 43.81 186 PRO A N 1
ATOM 1427 C CA . PRO A 1 186 ? -16.594 -23.967 -1.645 1.00 43.81 186 PRO A CA 1
ATOM 1428 C C . PRO A 1 186 ? -15.595 -22.923 -2.165 1.00 43.81 186 PRO A C 1
ATOM 1430 O O . PRO A 1 186 ? -15.669 -22.500 -3.316 1.00 43.81 186 PRO A O 1
ATOM 1433 N N . GLY A 1 187 ? -14.653 -22.506 -1.315 1.00 72.94 187 GLY A N 1
ATOM 1434 C CA . GLY A 1 187 ? -13.612 -21.531 -1.668 1.00 72.94 187 GLY A CA 1
ATOM 1435 C C . GLY A 1 187 ? -13.835 -20.099 -1.169 1.00 72.94 187 GLY A C 1
ATOM 1436 O O . GLY A 1 187 ? -12.993 -19.244 -1.427 1.00 72.94 187 GLY A O 1
ATOM 1437 N N . SER A 1 188 ? -14.912 -19.812 -0.429 1.00 87.38 188 SER A N 1
ATOM 1438 C CA . SER A 1 188 ? -15.029 -18.523 0.272 1.00 87.38 188 SER A CA 1
ATOM 1439 C C . SER A 1 188 ? -14.088 -18.448 1.484 1.00 87.38 188 SER A C 1
ATOM 1441 O O . SER A 1 188 ? -13.924 -19.436 2.204 1.00 87.38 188 SER A O 1
ATOM 1443 N N . VAL A 1 189 ? -13.525 -17.270 1.755 1.00 94.44 189 VAL A N 1
ATOM 1444 C CA . VAL A 1 189 ? -12.746 -17.021 2.976 1.00 94.44 189 VAL A CA 1
ATOM 1445 C C . VAL A 1 189 ? -13.713 -16.826 4.161 1.00 94.44 189 VAL A C 1
ATOM 1447 O O . VAL A 1 189 ? -14.661 -16.040 4.039 1.00 94.44 189 VAL A O 1
ATOM 1450 N N . PRO A 1 190 ? -13.567 -17.553 5.290 1.00 96.38 190 PRO A N 1
ATOM 1451 C CA . PRO A 1 190 ? -14.382 -17.320 6.483 1.00 96.38 190 PRO A CA 1
ATOM 1452 C C . PRO A 1 190 ? -14.097 -15.936 7.096 1.00 96.38 190 PRO A C 1
ATOM 1454 O O . PRO A 1 190 ? -13.032 -15.376 6.872 1.00 96.38 190 PRO A O 1
ATOM 1457 N N . ILE A 1 191 ? -15.038 -15.389 7.878 1.00 97.19 191 ILE A N 1
ATOM 1458 C CA . ILE A 1 191 ? -14.808 -14.143 8.644 1.00 97.19 191 ILE A CA 1
ATOM 1459 C C . ILE A 1 191 ? -13.572 -14.331 9.526 1.00 97.19 191 ILE A C 1
ATOM 1461 O O . ILE A 1 191 ? -13.513 -15.302 10.282 1.00 97.19 191 ILE A O 1
ATOM 1465 N N . GLY A 1 192 ? -12.605 -13.420 9.433 1.00 97.19 192 GLY A N 1
ATOM 1466 C CA . GLY A 1 192 ? -11.355 -13.528 10.183 1.00 97.19 192 GLY A CA 1
ATOM 1467 C C . GLY A 1 192 ? -10.405 -14.619 9.679 1.00 97.19 192 GLY A C 1
ATOM 1468 O O . GLY A 1 192 ? -9.473 -14.985 10.393 1.00 97.19 192 GLY A O 1
ATOM 1469 N N . GLY A 1 193 ? -10.659 -15.175 8.491 1.00 97.69 193 GLY A N 1
ATOM 1470 C CA . GLY A 1 193 ? -9.952 -16.326 7.933 1.00 97.69 193 GLY A CA 1
ATOM 1471 C C . GLY A 1 193 ? -8.980 -16.018 6.799 1.00 97.69 193 GLY A C 1
ATOM 1472 O O . GLY A 1 193 ? -8.566 -16.950 6.109 1.00 97.69 193 GLY A O 1
ATOM 1473 N N . HIS A 1 194 ? -8.646 -14.749 6.557 1.00 98.19 194 HIS A N 1
ATOM 1474 C CA . HIS A 1 194 ? -7.672 -14.362 5.536 1.00 98.19 194 HIS A CA 1
ATOM 1475 C C . HIS A 1 194 ? -6.267 -14.807 5.940 1.00 98.19 194 HIS A C 1
ATOM 1477 O O . HIS A 1 194 ? -5.912 -14.824 7.121 1.00 98.19 194 HIS A O 1
ATOM 1483 N N . THR A 1 195 ? -5.446 -15.148 4.952 1.00 97.94 195 THR A N 1
ATOM 1484 C CA . THR A 1 195 ? -4.074 -15.628 5.158 1.00 97.94 195 THR A CA 1
ATOM 1485 C C . THR A 1 195 ? -3.108 -14.882 4.255 1.00 97.94 195 THR A C 1
ATOM 1487 O O . THR A 1 195 ? -3.446 -14.586 3.110 1.00 97.94 195 THR A O 1
ATOM 1490 N N . LEU A 1 196 ? -1.884 -14.650 4.732 1.00 98.12 196 LEU A N 1
ATOM 1491 C CA . LEU A 1 196 ? -0.802 -14.106 3.913 1.00 98.12 196 LEU A CA 1
ATOM 1492 C C . LEU A 1 196 ? -0.448 -15.109 2.793 1.00 98.12 196 LEU A C 1
ATOM 1494 O O . LEU A 1 196 ? 0.021 -16.205 3.112 1.00 98.12 196 LEU A O 1
ATOM 1498 N N . PRO A 1 197 ? -0.684 -14.791 1.505 1.00 97.44 197 PRO A N 1
ATOM 1499 C CA . PRO A 1 197 ? -0.337 -15.692 0.412 1.00 97.44 197 PRO A CA 1
ATOM 1500 C C . PRO A 1 197 ? 1.186 -15.791 0.284 1.00 97.44 197 PRO A C 1
ATOM 1502 O O . PRO A 1 197 ? 1.850 -14.778 0.456 1.00 97.44 197 PRO A O 1
ATOM 1505 N N . PRO A 1 198 ? 1.761 -16.954 -0.061 1.00 97.81 198 PRO A N 1
ATOM 1506 C CA . PRO A 1 198 ? 3.190 -17.040 -0.337 1.00 97.81 198 PRO A CA 1
ATOM 1507 C C . PRO A 1 198 ? 3.555 -16.242 -1.598 1.00 97.81 198 PRO A C 1
ATOM 1509 O O . PRO A 1 198 ? 2.765 -16.157 -2.543 1.00 97.81 198 PRO A O 1
ATOM 1512 N N . LEU A 1 199 ? 4.785 -15.721 -1.654 1.00 98.06 199 LEU A N 1
ATOM 1513 C CA . LEU A 1 199 ? 5.308 -15.130 -2.885 1.00 98.06 199 LEU A CA 1
ATOM 1514 C C . LEU A 1 199 ? 5.409 -16.189 -4.003 1.00 98.06 199 LEU A C 1
ATOM 1516 O O . LEU A 1 199 ? 5.847 -17.314 -3.747 1.00 98.06 199 LEU A O 1
ATOM 1520 N N . PRO A 1 200 ? 5.084 -15.839 -5.263 1.00 97.81 200 PRO A N 1
ATOM 1521 C CA . PRO A 1 200 ? 5.193 -16.763 -6.395 1.00 97.81 200 PRO A CA 1
ATOM 1522 C C . PRO A 1 200 ? 6.643 -16.966 -6.880 1.00 97.81 200 PRO A C 1
ATOM 1524 O O . PRO A 1 200 ? 6.880 -17.676 -7.857 1.00 97.81 200 PRO A O 1
ATOM 1527 N N . TYR A 1 201 ? 7.614 -16.329 -6.225 1.00 98.44 201 TYR A N 1
ATOM 1528 C CA . TYR A 1 201 ? 9.045 -16.385 -6.512 1.00 98.44 201 TYR A CA 1
ATOM 1529 C C . TYR A 1 201 ? 9.854 -16.134 -5.226 1.00 98.44 201 TYR A C 1
ATOM 1531 O O . TYR A 1 201 ? 9.317 -15.671 -4.222 1.00 98.44 201 TYR A O 1
ATOM 1539 N N . ALA A 1 202 ? 11.156 -16.437 -5.246 1.00 98.50 202 ALA A N 1
ATOM 1540 C CA . ALA A 1 202 ? 12.053 -16.158 -4.120 1.00 98.50 202 ALA A CA 1
ATOM 1541 C C . ALA A 1 202 ? 12.197 -14.644 -3.865 1.00 98.50 202 ALA A C 1
ATOM 1543 O O . ALA A 1 202 ? 12.138 -13.854 -4.802 1.00 98.50 202 ALA A O 1
ATOM 1544 N N . TYR A 1 203 ? 12.452 -14.228 -2.620 1.00 98.12 203 TYR A N 1
ATOM 1545 C CA . TYR A 1 203 ? 12.537 -12.804 -2.253 1.00 98.12 203 TYR A CA 1
ATOM 1546 C C . TYR A 1 203 ? 13.571 -11.999 -3.057 1.00 98.12 203 TYR A C 1
ATOM 1548 O O . TYR A 1 203 ? 13.359 -10.819 -3.305 1.00 98.12 203 TYR A O 1
ATOM 1556 N N . ASN A 1 204 ? 14.666 -12.621 -3.498 1.00 97.94 204 ASN A N 1
ATOM 1557 C CA . ASN A 1 204 ? 15.706 -11.980 -4.309 1.00 97.94 204 ASN A CA 1
ATOM 1558 C C . ASN A 1 204 ? 15.483 -12.112 -5.826 1.00 97.94 204 ASN A C 1
ATOM 1560 O O . ASN A 1 204 ? 16.329 -11.690 -6.610 1.00 97.94 204 ASN A O 1
ATOM 1564 N N . ALA A 1 205 ? 14.373 -12.710 -6.267 1.00 98.56 205 ALA A N 1
ATOM 1565 C CA . ALA A 1 205 ? 14.152 -13.018 -7.679 1.00 98.56 205 ALA A CA 1
ATOM 1566 C C . ALA A 1 205 ? 13.980 -11.769 -8.560 1.00 98.56 205 ALA A C 1
ATOM 1568 O O . ALA A 1 205 ? 14.147 -11.858 -9.771 1.00 98.56 205 ALA A O 1
ATOM 1569 N N . LEU A 1 206 ? 13.634 -10.618 -7.976 1.00 98.62 206 LEU A N 1
ATOM 1570 C CA . LEU A 1 206 ? 13.416 -9.368 -8.710 1.00 98.62 206 LEU A CA 1
ATOM 1571 C C . LEU A 1 206 ? 14.656 -8.458 -8.752 1.00 98.62 206 LEU A C 1
ATOM 1573 O O . LEU A 1 206 ? 14.590 -7.352 -9.295 1.00 98.62 206 LEU A O 1
ATOM 1577 N N . GLU A 1 207 ? 15.793 -8.906 -8.216 1.00 97.69 207 GLU A N 1
ATOM 1578 C CA . GLU A 1 207 ? 17.071 -8.213 -8.384 1.00 97.69 207 GLU A CA 1
ATOM 1579 C C . GLU A 1 207 ? 17.476 -8.174 -9.878 1.00 97.69 207 GLU A C 1
ATOM 1581 O O . GLU A 1 207 ? 17.195 -9.112 -10.626 1.00 97.69 207 GLU A O 1
ATOM 1586 N N . PRO A 1 208 ? 18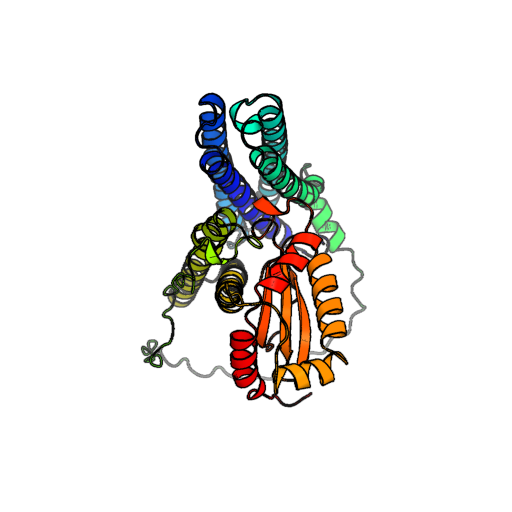.147 -7.105 -10.348 1.00 97.62 208 PRO A N 1
ATOM 1587 C CA . PRO A 1 208 ? 18.659 -5.978 -9.576 1.00 97.62 208 PRO A CA 1
ATOM 1588 C C . PRO A 1 208 ? 17.638 -4.842 -9.403 1.00 97.62 208 PRO A C 1
ATOM 1590 O O . PRO A 1 208 ? 18.042 -3.732 -9.068 1.00 97.62 208 PRO A O 1
ATOM 1593 N N . TYR A 1 209 ? 16.353 -5.061 -9.691 1.00 98.31 209 TYR A N 1
ATOM 1594 C CA . TYR A 1 209 ? 15.355 -3.995 -9.820 1.00 98.31 209 TYR A CA 1
ATOM 1595 C C . TYR A 1 209 ? 14.631 -3.696 -8.509 1.00 98.31 209 TYR A C 1
ATOM 1597 O O . TYR A 1 209 ? 14.481 -2.532 -8.160 1.00 98.31 209 TYR A O 1
ATOM 1605 N N . ILE A 1 210 ? 14.249 -4.727 -7.756 1.00 98.25 210 ILE A N 1
ATOM 1606 C CA . ILE A 1 210 ? 13.686 -4.613 -6.404 1.00 98.25 210 ILE A CA 1
ATOM 1607 C C . ILE A 1 210 ? 14.510 -5.533 -5.508 1.00 98.25 210 ILE A C 1
ATOM 1609 O O . ILE A 1 210 ? 14.693 -6.704 -5.838 1.00 98.25 210 ILE A O 1
ATOM 1613 N N . ASP A 1 211 ? 15.068 -4.994 -4.427 1.00 94.12 211 ASP A N 1
ATOM 1614 C CA . ASP A 1 211 ? 16.003 -5.731 -3.583 1.00 94.12 211 ASP A CA 1
ATOM 1615 C C . ASP A 1 211 ? 15.312 -6.717 -2.637 1.00 94.12 211 ASP A C 1
ATOM 1617 O O . ASP A 1 211 ? 14.167 -6.531 -2.217 1.00 94.12 211 ASP A O 1
ATOM 1621 N N . GLU A 1 212 ? 16.050 -7.762 -2.260 1.00 95.38 212 GLU A N 1
ATOM 1622 C CA . GLU A 1 212 ? 15.548 -8.816 -1.372 1.00 95.38 212 GLU A CA 1
ATOM 1623 C C . GLU A 1 212 ? 15.056 -8.269 -0.024 1.00 95.38 212 GLU A C 1
ATOM 1625 O O . GLU A 1 212 ? 14.053 -8.746 0.515 1.00 95.38 212 GLU A O 1
ATOM 1630 N N . LYS A 1 213 ? 15.753 -7.271 0.536 1.00 83.25 213 LYS A N 1
ATOM 1631 C CA . LYS A 1 213 ? 15.433 -6.719 1.857 1.00 83.25 213 LYS A CA 1
ATOM 1632 C C . LYS A 1 213 ? 14.083 -6.007 1.827 1.00 83.25 213 LYS A C 1
ATOM 1634 O O . LYS A 1 213 ? 13.259 -6.269 2.705 1.00 83.25 213 LYS A O 1
ATOM 1639 N N . THR A 1 214 ? 13.837 -5.188 0.804 1.00 89.69 214 THR A N 1
ATOM 1640 C CA . THR A 1 214 ? 12.516 -4.600 0.542 1.00 89.69 214 THR A CA 1
ATOM 1641 C C . THR A 1 214 ? 11.457 -5.686 0.407 1.00 89.69 214 THR A C 1
ATOM 1643 O O . THR A 1 214 ? 10.480 -5.661 1.147 1.00 89.69 214 THR A O 1
ATOM 1646 N N . MET A 1 215 ? 11.671 -6.699 -0.441 1.00 96.50 215 MET A N 1
ATOM 1647 C CA . MET A 1 215 ? 10.690 -7.774 -0.653 1.00 96.50 215 MET A CA 1
ATOM 1648 C C . MET A 1 215 ? 10.321 -8.521 0.638 1.00 96.50 215 MET A C 1
ATOM 1650 O O . MET A 1 215 ? 9.149 -8.838 0.846 1.00 96.50 215 MET A O 1
ATOM 1654 N N . ARG A 1 216 ? 11.293 -8.798 1.518 1.00 88.12 216 ARG A N 1
ATOM 1655 C CA . ARG A 1 216 ? 11.046 -9.458 2.812 1.00 88.12 216 ARG A CA 1
ATOM 1656 C C . ARG A 1 216 ? 10.206 -8.601 3.743 1.00 88.12 216 ARG A C 1
ATOM 1658 O O . ARG A 1 216 ? 9.208 -9.079 4.265 1.00 88.12 216 ARG A O 1
ATOM 1665 N N . ILE A 1 217 ? 10.579 -7.338 3.930 1.00 83.44 217 ILE A N 1
ATOM 1666 C CA . ILE A 1 217 ? 9.860 -6.434 4.838 1.00 83.44 217 ILE A CA 1
ATOM 1667 C C . ILE A 1 217 ? 8.453 -6.143 4.297 1.00 83.44 217 ILE A C 1
ATOM 1669 O O . ILE A 1 217 ? 7.466 -6.210 5.029 1.00 83.44 217 ILE A O 1
ATOM 1673 N N . HIS A 1 218 ? 8.339 -5.897 2.994 1.00 95.88 218 HIS A N 1
ATOM 1674 C CA . HIS A 1 218 ? 7.079 -5.583 2.325 1.00 95.88 218 HIS A CA 1
ATOM 1675 C C . HIS A 1 218 ? 6.073 -6.742 2.402 1.00 95.88 218 HIS A C 1
ATOM 1677 O O . HIS A 1 218 ? 4.892 -6.519 2.663 1.00 95.88 218 HIS A O 1
ATOM 1683 N N . HIS A 1 219 ? 6.533 -7.987 2.269 1.00 98.00 219 HIS A N 1
ATOM 1684 C CA . HIS A 1 219 ? 5.677 -9.167 2.380 1.00 98.00 219 HIS A CA 1
ATOM 1685 C C . HIS A 1 219 ? 5.448 -9.627 3.834 1.00 98.00 219 HIS A C 1
ATOM 1687 O O . HIS A 1 219 ? 4.306 -9.769 4.268 1.00 98.00 219 HIS A O 1
ATOM 1693 N N . ASP A 1 220 ? 6.515 -9.858 4.602 1.00 86.06 220 ASP A N 1
ATOM 1694 C CA . ASP A 1 220 ? 6.426 -10.534 5.906 1.00 86.06 220 ASP A CA 1
ATOM 1695 C C . ASP A 1 220 ? 5.950 -9.604 7.028 1.00 86.06 220 ASP A C 1
ATOM 1697 O O . ASP A 1 220 ? 5.446 -10.086 8.043 1.00 86.06 220 ASP A O 1
ATOM 1701 N N . ILE A 1 221 ? 6.097 -8.285 6.848 1.00 88.62 221 ILE A N 1
ATOM 1702 C CA . ILE A 1 221 ? 5.713 -7.273 7.839 1.00 88.62 221 ILE A CA 1
ATOM 1703 C C . ILE A 1 221 ? 4.501 -6.478 7.351 1.00 88.62 221 ILE A C 1
ATOM 1705 O O . ILE A 1 221 ? 3.430 -6.591 7.947 1.00 88.62 221 ILE A O 1
ATOM 1709 N N . HIS A 1 222 ? 4.629 -5.722 6.255 1.00 86.44 222 HIS A N 1
ATOM 1710 C CA . HIS A 1 222 ? 3.554 -4.827 5.806 1.00 86.44 222 HIS A CA 1
ATOM 1711 C C . HIS A 1 222 ? 2.334 -5.600 5.293 1.00 86.44 222 HIS A C 1
ATOM 1713 O O . HIS A 1 222 ? 1.228 -5.409 5.789 1.00 86.44 222 HIS A O 1
ATOM 1719 N N . HIS A 1 223 ? 2.505 -6.542 4.358 1.00 97.94 223 HIS A N 1
ATOM 1720 C CA . HIS A 1 223 ? 1.365 -7.325 3.878 1.00 97.94 223 HIS A CA 1
ATOM 1721 C C . HIS A 1 223 ? 0.730 -8.165 4.996 1.00 97.94 223 HIS A C 1
ATOM 1723 O O . HIS A 1 223 ? -0.497 -8.243 5.094 1.00 97.94 223 HIS A O 1
ATOM 1729 N N . LYS A 1 224 ? 1.553 -8.734 5.886 1.00 92.50 224 LYS A N 1
ATOM 1730 C CA . LYS A 1 224 ? 1.065 -9.467 7.056 1.00 92.50 224 LYS A CA 1
ATOM 1731 C C . LYS A 1 224 ? 0.187 -8.605 7.970 1.00 92.50 224 LYS A C 1
ATOM 1733 O O . LYS A 1 224 ? -0.859 -9.087 8.402 1.00 92.50 224 LYS A O 1
ATOM 1738 N N . SER A 1 225 ? 0.568 -7.356 8.245 1.00 89.75 225 SER A N 1
ATOM 1739 C CA . SER A 1 225 ? -0.228 -6.477 9.111 1.00 89.75 225 SER A CA 1
ATOM 1740 C C . SER A 1 225 ? -1.598 -6.159 8.503 1.00 89.75 225 SER A C 1
ATOM 1742 O O . SER A 1 225 ? -2.590 -6.112 9.231 1.00 89.75 225 SER A O 1
ATOM 1744 N N . TYR A 1 226 ? -1.698 -6.039 7.172 1.00 97.81 226 TYR A N 1
ATOM 1745 C CA . TYR A 1 226 ? -2.991 -5.894 6.495 1.00 97.81 226 TYR A CA 1
ATOM 1746 C C . TYR A 1 226 ? -3.870 -7.140 6.628 1.00 97.81 226 TYR A C 1
ATOM 1748 O O . TYR A 1 226 ? -5.062 -7.008 6.883 1.00 97.81 226 TYR A O 1
ATOM 1756 N N . VAL A 1 227 ? -3.304 -8.345 6.526 1.00 97.94 227 VAL A N 1
ATOM 1757 C CA . VAL A 1 227 ? -4.064 -9.588 6.751 1.00 97.94 227 VAL A CA 1
ATOM 1758 C C . VAL A 1 227 ? -4.590 -9.656 8.187 1.00 97.94 227 VAL A C 1
ATOM 1760 O O . VAL A 1 227 ? -5.778 -9.895 8.405 1.00 97.94 227 VAL A O 1
ATOM 1763 N N . ASP A 1 228 ? -3.721 -9.410 9.170 1.00 89.69 228 ASP A N 1
ATOM 1764 C CA . ASP A 1 228 ? -4.084 -9.479 10.588 1.00 89.69 228 ASP A CA 1
ATOM 1765 C C . ASP A 1 228 ? -5.141 -8.416 10.951 1.00 89.69 228 ASP A C 1
ATOM 1767 O O . ASP A 1 228 ? -6.111 -8.706 11.658 1.00 89.69 228 ASP A O 1
ATOM 1771 N N . GLY A 1 229 ? -4.988 -7.194 10.430 1.00 88.94 229 GLY A N 1
ATOM 1772 C CA . GLY A 1 229 ? -5.930 -6.095 10.635 1.00 88.94 229 GLY A CA 1
ATOM 1773 C C . GLY A 1 229 ? -7.291 -6.334 9.979 1.00 88.94 229 GLY A C 1
ATOM 1774 O O . GLY A 1 229 ? -8.321 -6.095 10.612 1.00 88.94 229 GLY A O 1
ATOM 1775 N N . LEU A 1 230 ? -7.314 -6.889 8.760 1.00 98.62 230 LEU A N 1
ATOM 1776 C CA . LEU A 1 230 ? -8.549 -7.267 8.069 1.00 98.62 230 LEU A CA 1
ATOM 1777 C C . LEU A 1 230 ? -9.311 -8.320 8.875 1.00 98.62 230 LEU A C 1
ATOM 1779 O O . LEU A 1 230 ? -10.497 -8.150 9.156 1.00 98.62 230 LEU A O 1
ATOM 1783 N N . ASN A 1 231 ? -8.610 -9.366 9.321 1.00 98.25 231 ASN A N 1
ATOM 1784 C CA . ASN A 1 231 ? -9.211 -10.417 10.132 1.00 98.25 231 ASN A CA 1
ATOM 1785 C C . ASN A 1 231 ? -9.822 -9.865 11.425 1.00 98.25 231 ASN A C 1
ATOM 1787 O O . ASN A 1 231 ? -10.943 -10.218 11.796 1.00 98.25 231 ASN A O 1
ATOM 1791 N N . LYS A 1 232 ? -9.101 -8.964 12.101 1.00 95.88 232 LYS A N 1
ATOM 1792 C CA . LYS A 1 232 ? -9.577 -8.307 13.320 1.00 95.88 232 LYS A CA 1
ATOM 1793 C C . LYS A 1 232 ? -10.830 -7.466 13.063 1.00 95.88 232 LYS A C 1
ATOM 1795 O O . LYS A 1 232 ? -11.776 -7.563 13.845 1.00 95.88 232 LYS A O 1
ATOM 1800 N N . ALA A 1 233 ? -10.852 -6.669 11.995 1.00 95.62 233 ALA A N 1
ATOM 1801 C CA . ALA A 1 233 ? -11.998 -5.832 11.650 1.00 95.62 233 ALA A CA 1
ATOM 1802 C C . ALA A 1 233 ? -13.247 -6.676 11.351 1.00 95.62 233 ALA A C 1
ATOM 1804 O O . ALA A 1 233 ? -14.318 -6.410 11.896 1.00 95.62 233 ALA A O 1
ATOM 1805 N N . GLU A 1 234 ? -13.109 -7.745 10.562 1.00 98.62 234 GLU A N 1
ATOM 1806 C CA . GLU A 1 234 ? -14.224 -8.641 10.241 1.00 98.62 234 GLU A CA 1
ATOM 1807 C C . GLU A 1 234 ? -14.809 -9.329 11.483 1.00 98.62 234 GLU A C 1
ATOM 1809 O O . GLU A 1 234 ? -16.035 -9.409 11.619 1.00 98.62 234 GLU A O 1
ATOM 1814 N N . LEU A 1 235 ? -13.952 -9.801 12.399 1.00 98.06 235 LEU A N 1
ATOM 1815 C CA . LEU A 1 235 ? -14.375 -10.407 13.665 1.00 98.06 235 LEU A CA 1
ATOM 1816 C C . LEU A 1 235 ? -15.108 -9.393 14.548 1.00 98.06 235 LEU A C 1
ATOM 1818 O O . LEU A 1 235 ? -16.187 -9.690 15.050 1.00 98.06 235 LEU A O 1
ATOM 1822 N N . LYS A 1 236 ? -14.584 -8.169 14.674 1.00 95.62 236 LYS A N 1
ATOM 1823 C CA . LYS A 1 236 ? -15.223 -7.112 15.472 1.00 95.62 236 LYS A CA 1
ATOM 1824 C C . LYS A 1 236 ? -16.575 -6.683 14.915 1.00 95.62 236 LYS A C 1
ATOM 1826 O O . LYS A 1 236 ? -17.511 -6.472 15.682 1.00 95.62 236 LYS A O 1
ATOM 1831 N N . LEU A 1 237 ? -16.716 -6.630 13.594 1.00 97.94 237 LEU A N 1
ATOM 1832 C CA . LEU A 1 237 ? -18.007 -6.387 12.950 1.00 97.94 237 LEU A CA 1
ATOM 1833 C C . LEU A 1 237 ? -18.975 -7.567 13.137 1.00 97.94 237 LEU A C 1
ATOM 1835 O O . LEU A 1 237 ? -20.186 -7.363 13.212 1.00 97.94 237 LEU A O 1
ATOM 1839 N N . ALA A 1 238 ? -18.479 -8.806 13.209 1.00 98.38 238 ALA A N 1
ATOM 1840 C CA . ALA A 1 238 ? -19.307 -9.972 13.519 1.00 98.38 238 ALA A CA 1
ATOM 1841 C C . ALA A 1 238 ? -19.799 -9.974 14.971 1.00 98.38 238 ALA A C 1
ATOM 1843 O O . ALA A 1 238 ? -20.982 -10.243 15.202 1.00 98.38 238 ALA A O 1
ATOM 1844 N N . ASP A 1 239 ? -18.932 -9.610 15.915 1.00 95.19 239 ASP A N 1
ATOM 1845 C CA . ASP A 1 239 ? -19.291 -9.422 17.320 1.00 95.19 239 ASP A CA 1
ATOM 1846 C C . ASP A 1 239 ? -20.365 -8.335 17.454 1.00 95.19 239 ASP A C 1
ATOM 1848 O O . ASP A 1 239 ? -21.409 -8.601 18.040 1.00 95.19 239 ASP A O 1
ATOM 1852 N 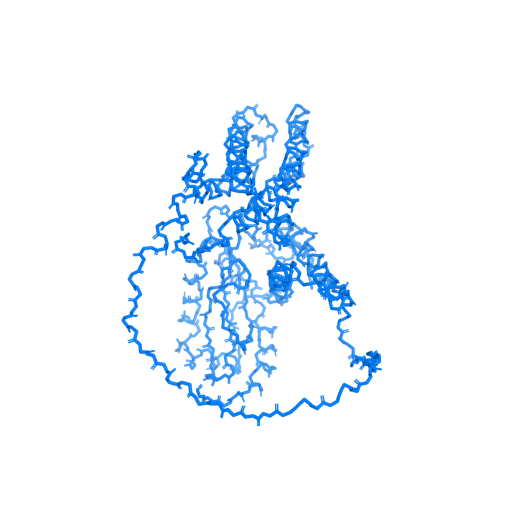N . ALA A 1 240 ? -20.171 -7.170 16.818 1.00 92.75 240 ALA A N 1
ATOM 1853 C CA . ALA A 1 240 ? -21.133 -6.061 16.800 1.00 92.75 240 ALA A CA 1
ATOM 1854 C C . ALA A 1 240 ? -22.526 -6.485 16.302 1.00 92.75 240 ALA A C 1
ATOM 1856 O O . ALA A 1 240 ? -23.547 -6.174 16.913 1.00 92.75 240 ALA A O 1
ATOM 1857 N N . ARG A 1 241 ? -22.591 -7.278 15.221 1.00 98.25 241 ARG A N 1
ATOM 1858 C CA . ARG A 1 241 ? -23.863 -7.834 14.720 1.00 98.25 241 ARG A CA 1
ATOM 1859 C C . ARG A 1 241 ? -24.520 -8.807 15.698 1.00 98.25 241 ARG A C 1
ATOM 1861 O O . ARG A 1 241 ? -25.742 -8.916 15.701 1.00 98.25 241 ARG A O 1
ATOM 1868 N N . THR A 1 242 ? -23.724 -9.534 16.476 1.00 97.56 242 THR A N 1
ATOM 1869 C CA . THR A 1 242 ? -24.215 -10.532 17.435 1.00 97.56 242 THR A CA 1
ATOM 1870 C C . THR A 1 242 ? -24.695 -9.874 18.726 1.00 97.56 242 THR A C 1
ATOM 1872 O O . THR A 1 242 ? -25.734 -10.259 19.256 1.00 97.56 242 THR A O 1
ATOM 1875 N N . SER A 1 243 ? -23.957 -8.882 19.227 1.00 96.12 243 SER A N 1
ATOM 1876 C CA . SER A 1 243 ? -24.296 -8.142 20.444 1.00 96.12 243 SER A CA 1
ATOM 1877 C C . SER A 1 243 ? -25.366 -7.071 20.218 1.00 96.12 243 SER A C 1
ATOM 1879 O O . SER A 1 243 ? -26.076 -6.723 21.158 1.00 96.12 243 SER A O 1
ATOM 1881 N N . GLY A 1 244 ? -25.486 -6.549 18.992 1.00 95.62 244 GLY A N 1
ATOM 1882 C CA . GLY A 1 244 ? -26.300 -5.374 18.674 1.00 95.62 244 GLY A CA 1
ATOM 1883 C C . GLY A 1 244 ? -25.633 -4.040 19.034 1.00 95.62 244 GLY A C 1
ATOM 1884 O O . GLY A 1 244 ? -26.279 -3.001 18.920 1.00 95.62 244 GLY A O 1
ATOM 1885 N N . ASP A 1 245 ? -24.367 -4.064 19.462 1.00 88.56 245 ASP A N 1
ATOM 1886 C CA . ASP A 1 245 ? -23.568 -2.879 19.780 1.00 88.56 245 ASP A CA 1
ATOM 1887 C C . ASP A 1 245 ? -22.798 -2.416 18.537 1.00 88.56 245 ASP A C 1
ATOM 1889 O O . ASP A 1 245 ? -21.896 -3.100 18.049 1.00 88.56 245 ASP A O 1
ATOM 1893 N N . PHE A 1 246 ? -23.170 -1.244 18.024 1.00 89.50 246 PHE A N 1
ATOM 1894 C CA . PHE A 1 246 ? -22.596 -0.650 16.820 1.00 89.50 246 PHE A CA 1
ATOM 1895 C C . PHE A 1 246 ? -21.833 0.647 17.098 1.00 89.50 246 PHE A C 1
ATOM 1897 O O . PHE A 1 246 ? -21.526 1.372 16.151 1.00 89.50 246 PHE A O 1
ATOM 1904 N N . ASP A 1 247 ? -21.477 0.941 18.349 1.00 77.94 247 ASP A N 1
ATOM 1905 C CA . ASP A 1 247 ? -20.857 2.221 18.711 1.00 77.94 247 ASP A CA 1
ATOM 1906 C C . ASP A 1 247 ? -19.554 2.461 17.924 1.00 77.94 247 ASP A C 1
ATOM 1908 O O . ASP A 1 247 ? -19.321 3.536 17.368 1.00 77.94 247 ASP A O 1
ATOM 1912 N N . LEU A 1 248 ? -18.744 1.413 17.740 1.00 79.62 248 LEU A N 1
ATOM 1913 C CA . LEU A 1 248 ? -17.501 1.468 16.959 1.00 79.62 248 LEU A CA 1
ATOM 1914 C C . LEU A 1 248 ? -17.654 1.050 15.489 1.00 79.62 248 LEU A C 1
ATOM 1916 O O . LEU A 1 248 ? -16.643 0.855 14.810 1.00 79.62 248 LEU A O 1
ATOM 1920 N N . VAL A 1 249 ? -18.874 0.915 14.952 1.00 83.81 249 VAL A N 1
ATOM 1921 C CA . VAL A 1 249 ? -19.077 0.409 13.578 1.00 83.81 249 VAL A CA 1
ATOM 1922 C C . VAL A 1 249 ? -18.316 1.246 12.551 1.00 83.81 249 VAL A C 1
ATOM 1924 O O . VAL A 1 249 ? -17.638 0.712 11.683 1.00 83.81 249 VAL A O 1
ATOM 1927 N N . LYS A 1 250 ? -18.315 2.571 12.708 1.00 80.38 250 LYS A N 1
ATOM 1928 C CA . LYS A 1 250 ? -17.602 3.491 11.816 1.00 80.38 250 LYS A CA 1
ATOM 1929 C C . LYS A 1 250 ? -16.084 3.278 11.826 1.00 80.38 250 LYS A C 1
ATOM 1931 O O . LYS A 1 250 ? -15.450 3.404 10.779 1.00 80.38 250 LYS A O 1
ATOM 1936 N N . HIS A 1 251 ? -15.510 2.980 12.992 1.00 83.62 251 HIS A N 1
ATOM 1937 C CA . HIS A 1 251 ? -14.092 2.656 13.122 1.00 83.62 251 HIS A CA 1
ATOM 1938 C C . HIS A 1 251 ? -13.797 1.328 12.423 1.00 83.62 251 HIS A C 1
ATOM 1940 O O . HIS A 1 251 ? -12.943 1.278 11.542 1.00 83.62 251 HIS A O 1
ATOM 1946 N N . TRP A 1 252 ? -14.550 0.275 12.744 1.00 91.06 252 TRP A N 1
ATOM 1947 C CA . TRP A 1 252 ? -14.286 -1.050 12.190 1.00 91.06 252 TRP A CA 1
ATOM 1948 C C . TRP A 1 252 ? -14.533 -1.142 10.683 1.00 91.06 252 TRP A C 1
ATOM 1950 O O . TRP A 1 252 ? -13.771 -1.821 10.005 1.00 91.06 252 TRP A O 1
ATOM 1960 N N . GLU A 1 253 ? -15.504 -0.414 10.129 1.00 95.12 253 GLU A N 1
ATOM 1961 C CA . GLU A 1 253 ? -15.697 -0.316 8.672 1.00 95.12 253 GLU A CA 1
ATOM 1962 C C . GLU A 1 253 ? -14.534 0.424 7.981 1.00 95.12 253 GLU A C 1
ATOM 1964 O O . GLU A 1 253 ? -14.136 0.079 6.867 1.00 95.12 253 GLU A O 1
ATOM 1969 N N . ARG A 1 254 ? -13.918 1.413 8.648 1.00 93.88 254 ARG A N 1
ATOM 1970 C CA . ARG A 1 254 ? -12.696 2.069 8.151 1.00 93.88 254 ARG A CA 1
ATOM 1971 C C . ARG A 1 254 ? -11.509 1.106 8.157 1.00 93.88 254 ARG A C 1
ATOM 1973 O O . ARG A 1 254 ? -10.787 1.049 7.163 1.00 93.88 254 ARG A O 1
ATOM 1980 N N . GLU A 1 255 ? -11.311 0.372 9.252 1.00 91.44 255 GLU A N 1
ATOM 1981 C CA . GLU A 1 255 ? -10.248 -0.638 9.364 1.00 91.44 255 GLU A CA 1
ATOM 1982 C C . GLU A 1 255 ? -10.440 -1.752 8.331 1.00 91.44 255 GLU A C 1
ATOM 1984 O O . GLU A 1 255 ? -9.482 -2.142 7.666 1.00 91.44 255 GLU A O 1
ATOM 1989 N N . LEU A 1 256 ? -11.686 -2.197 8.127 1.00 98.19 256 LEU A N 1
ATOM 1990 C CA . LEU A 1 256 ? -12.060 -3.158 7.093 1.00 98.19 256 LEU A CA 1
ATOM 1991 C C . LEU A 1 256 ? -11.646 -2.655 5.705 1.00 98.19 256 LEU A C 1
ATOM 1993 O O . LEU A 1 256 ? -11.018 -3.392 4.948 1.00 98.19 256 LEU A O 1
ATOM 1997 N N . ALA A 1 257 ? -11.948 -1.395 5.377 1.00 98.00 257 ALA A N 1
ATOM 1998 C CA . ALA A 1 257 ? -11.585 -0.808 4.091 1.00 98.00 257 ALA A CA 1
ATOM 1999 C C . ALA A 1 257 ? -10.064 -0.650 3.920 1.00 98.00 257 ALA A C 1
ATOM 2001 O O . ALA A 1 257 ? -9.528 -1.025 2.878 1.00 98.00 257 ALA A O 1
ATOM 2002 N N . PHE A 1 258 ? -9.361 -0.118 4.925 1.00 96.81 258 PHE A N 1
ATOM 2003 C CA . PHE A 1 258 ? -7.914 0.116 4.868 1.00 96.81 258 PHE A CA 1
ATOM 2004 C C . PHE A 1 258 ? -7.127 -1.194 4.768 1.00 96.81 258 PHE A C 1
ATOM 2006 O O . PHE A 1 258 ? -6.365 -1.388 3.819 1.00 96.81 258 PHE A O 1
ATOM 2013 N N . HIS A 1 259 ? -7.348 -2.117 5.706 1.00 97.50 259 HIS A N 1
ATOM 2014 C CA . HIS A 1 259 ? -6.650 -3.398 5.729 1.00 97.50 259 HIS A CA 1
ATOM 2015 C C . HIS A 1 259 ? -7.110 -4.326 4.601 1.00 97.50 259 HIS A C 1
ATOM 2017 O O . HIS A 1 259 ? -6.284 -5.015 4.006 1.00 97.50 259 HIS A O 1
ATOM 2023 N N . GLY A 1 260 ? -8.398 -4.299 4.241 1.00 98.50 260 GLY A N 1
ATOM 2024 C CA . GLY A 1 260 ? -8.938 -5.054 3.111 1.00 98.50 260 GLY A CA 1
ATOM 2025 C C . GLY A 1 260 ? -8.314 -4.643 1.784 1.00 98.50 260 GLY A C 1
ATOM 2026 O O . GLY A 1 260 ? -7.769 -5.481 1.064 1.00 98.50 260 GLY A O 1
ATOM 2027 N N . ALA A 1 261 ? -8.315 -3.344 1.478 1.00 98.31 261 ALA A N 1
ATOM 2028 C CA . ALA A 1 261 ? -7.671 -2.842 0.271 1.00 98.31 261 ALA A CA 1
ATOM 2029 C C . ALA A 1 261 ? -6.152 -3.089 0.294 1.00 98.31 261 ALA A C 1
ATOM 2031 O O . ALA A 1 261 ? -5.594 -3.502 -0.723 1.00 98.31 261 ALA A O 1
ATOM 2032 N N . GLY A 1 262 ? -5.497 -2.917 1.450 1.00 98.44 262 GLY A N 1
ATOM 2033 C CA . GLY A 1 262 ? -4.079 -3.230 1.634 1.00 98.44 262 GLY A CA 1
ATOM 2034 C C . GLY A 1 262 ? -3.763 -4.689 1.303 1.00 98.44 262 GLY A C 1
ATOM 2035 O O . GLY A 1 262 ? -2.897 -4.954 0.469 1.00 98.44 262 GLY A O 1
ATOM 2036 N N . HIS A 1 263 ? -4.507 -5.639 1.869 1.00 98.81 263 HIS A N 1
ATOM 2037 C CA . HIS A 1 263 ? -4.334 -7.066 1.601 1.00 98.81 263 HIS A CA 1
ATOM 2038 C C . HIS A 1 263 ? -4.556 -7.408 0.119 1.00 98.81 263 HIS A C 1
ATOM 2040 O O . HIS A 1 263 ? -3.732 -8.083 -0.507 1.00 98.81 263 HIS A O 1
ATOM 2046 N N . TYR A 1 264 ? -5.643 -6.923 -0.483 1.00 98.38 264 TYR A N 1
ATOM 2047 C CA . TYR A 1 264 ? -5.991 -7.283 -1.858 1.00 98.38 264 TYR A CA 1
ATOM 2048 C C . TYR A 1 264 ? -5.048 -6.665 -2.895 1.00 98.38 264 TYR A C 1
ATOM 2050 O O . TYR A 1 264 ? -4.677 -7.341 -3.860 1.00 98.38 264 TYR A O 1
ATOM 2058 N N . LEU A 1 265 ? -4.616 -5.414 -2.697 1.00 98.56 265 LEU A N 1
ATOM 2059 C CA . LEU A 1 265 ? -3.661 -4.761 -3.594 1.00 98.56 265 LEU A CA 1
ATOM 2060 C C . LEU A 1 265 ? -2.277 -5.407 -3.513 1.00 98.56 265 LEU A C 1
ATOM 2062 O O . LEU A 1 265 ? -1.694 -5.670 -4.562 1.00 98.56 265 LEU A O 1
ATOM 2066 N N . HIS A 1 266 ? -1.785 -5.761 -2.321 1.00 98.81 266 HIS A N 1
ATOM 2067 C CA . HIS A 1 266 ? -0.511 -6.479 -2.195 1.00 98.81 266 HIS A CA 1
ATOM 2068 C C . HIS A 1 266 ? -0.592 -7.897 -2.766 1.00 98.81 266 HIS A C 1
ATOM 2070 O O . HIS A 1 266 ? 0.304 -8.325 -3.489 1.00 98.81 266 HIS A O 1
ATOM 2076 N N . THR A 1 267 ? -1.696 -8.611 -2.531 1.00 98.69 267 THR A N 1
ATOM 2077 C CA . THR A 1 267 ? -1.931 -9.926 -3.148 1.00 98.69 267 THR A CA 1
ATOM 2078 C C . THR A 1 267 ? -1.871 -9.845 -4.676 1.00 98.69 267 THR A C 1
ATOM 2080 O O . THR A 1 267 ? -1.257 -10.699 -5.315 1.00 98.69 267 THR A O 1
ATOM 2083 N N . LEU A 1 268 ? -2.444 -8.794 -5.278 1.00 98.62 268 LEU A N 1
ATOM 2084 C CA . LEU A 1 268 ? -2.278 -8.528 -6.706 1.00 98.62 268 LEU A CA 1
ATOM 2085 C C . LEU A 1 268 ? -0.815 -8.216 -7.050 1.00 98.62 268 LEU A C 1
ATOM 2087 O O . LEU A 1 268 ? -0.280 -8.849 -7.962 1.00 98.62 268 LEU A O 1
ATOM 2091 N N . PHE A 1 269 ? -0.187 -7.289 -6.322 1.00 98.88 269 PHE A N 1
ATOM 2092 C CA . PHE A 1 269 ? 1.166 -6.769 -6.546 1.00 98.88 269 PHE A CA 1
ATOM 2093 C C . PHE A 1 269 ? 2.216 -7.872 -6.714 1.00 98.88 269 PHE A C 1
ATOM 2095 O O . PHE A 1 269 ? 2.982 -7.846 -7.676 1.00 98.88 269 PHE A O 1
ATOM 2102 N N . TRP A 1 270 ? 2.188 -8.903 -5.866 1.00 98.81 270 TRP A N 1
ATOM 2103 C CA . TRP A 1 270 ? 3.119 -10.033 -5.969 1.00 98.81 270 TRP A CA 1
ATOM 2104 C C . TRP A 1 270 ? 2.954 -10.835 -7.259 1.00 98.81 270 TRP A C 1
ATOM 2106 O O . TRP A 1 270 ? 3.929 -11.294 -7.843 1.00 98.81 270 TRP A O 1
ATOM 2116 N N . THR A 1 271 ? 1.722 -11.007 -7.732 1.00 98.38 271 THR A N 1
ATOM 2117 C CA . THR A 1 271 ? 1.440 -11.852 -8.905 1.00 98.38 271 THR A CA 1
ATOM 2118 C C . THR A 1 271 ? 1.741 -11.153 -10.231 1.00 98.38 271 THR A C 1
ATOM 2120 O O . THR A 1 271 ? 2.086 -11.804 -11.220 1.00 98.38 271 THR A O 1
ATOM 2123 N N . ILE A 1 272 ? 1.638 -9.821 -10.262 1.00 98.56 272 ILE A N 1
ATOM 2124 C CA . ILE A 1 272 ? 1.904 -8.995 -11.450 1.00 98.56 272 ILE A CA 1
ATOM 2125 C C . ILE A 1 272 ? 3.382 -8.640 -11.619 1.00 98.56 272 ILE A C 1
ATOM 2127 O O . ILE A 1 272 ? 3.716 -7.872 -12.519 1.00 98.56 272 ILE A O 1
ATOM 2131 N N . MET A 1 273 ? 4.265 -9.211 -10.803 1.00 98.75 273 MET A N 1
ATOM 2132 C CA . MET A 1 273 ? 5.711 -9.147 -10.982 1.00 98.75 273 MET A CA 1
ATOM 2133 C C . MET A 1 273 ? 6.282 -10.541 -11.266 1.00 98.75 273 MET A C 1
ATOM 2135 O O . MET A 1 273 ? 5.669 -11.561 -10.953 1.00 98.75 273 MET A O 1
ATOM 2139 N N . SER A 1 274 ? 7.430 -10.606 -11.938 1.00 98.44 274 SER A N 1
ATOM 2140 C CA . SER A 1 274 ? 8.120 -11.857 -12.254 1.00 98.44 274 SER A CA 1
ATOM 2141 C C . SER A 1 274 ? 9.605 -11.617 -12.555 1.00 98.44 274 SER A C 1
ATOM 2143 O O . SER A 1 274 ? 9.932 -10.615 -13.196 1.00 98.44 274 SER A O 1
ATOM 2145 N N . PRO A 1 275 ? 10.502 -12.561 -12.199 1.00 98.00 275 PRO A N 1
ATOM 2146 C CA . PRO A 1 275 ? 11.899 -12.548 -12.646 1.00 98.00 275 PRO A CA 1
ATOM 2147 C C . PRO A 1 275 ? 12.064 -12.597 -14.176 1.00 98.00 275 PRO A C 1
ATOM 2149 O O . PRO A 1 275 ? 13.089 -12.172 -14.697 1.00 98.00 275 PRO A O 1
ATOM 2152 N N . GLN A 1 276 ? 11.070 -13.110 -14.910 1.00 96.62 276 GLN A N 1
ATOM 2153 C CA . GLN A 1 276 ? 11.028 -13.100 -16.381 1.00 96.62 276 GLN A CA 1
ATOM 2154 C C . GLN A 1 276 ? 10.049 -12.043 -16.920 1.00 96.62 276 GLN A C 1
ATOM 2156 O O . GLN A 1 276 ? 9.520 -12.184 -18.024 1.00 96.62 276 GLN A O 1
ATOM 2161 N N . GLY A 1 277 ? 9.751 -11.021 -16.115 1.00 96.56 277 GLY A N 1
ATOM 2162 C CA . GLY A 1 277 ? 8.861 -9.928 -16.481 1.00 96.56 277 GLY A CA 1
ATOM 2163 C C . GLY A 1 277 ? 9.485 -8.919 -17.450 1.00 96.56 277 GLY A C 1
ATOM 2164 O O . GLY A 1 277 ? 10.504 -9.159 -18.098 1.00 96.56 277 GLY A O 1
ATOM 2165 N N . GLY A 1 278 ? 8.832 -7.765 -17.553 1.00 97.12 278 GLY A N 1
ATOM 2166 C CA . GLY A 1 278 ? 9.221 -6.683 -18.447 1.00 97.12 278 GLY A CA 1
ATOM 2167 C C . GLY A 1 278 ? 8.632 -6.823 -19.850 1.00 97.12 278 GLY A C 1
ATOM 2168 O O . GLY A 1 278 ? 7.702 -7.586 -20.101 1.00 97.12 278 GLY A O 1
ATOM 2169 N N . GLY A 1 279 ? 9.138 -6.025 -20.790 1.00 96.75 279 GLY A N 1
ATOM 2170 C CA . GLY A 1 279 ? 8.621 -5.997 -22.160 1.00 96.75 279 GLY A CA 1
ATOM 2171 C C . GLY A 1 279 ? 7.235 -5.351 -22.268 1.00 96.75 279 GLY A C 1
ATOM 2172 O O . GLY A 1 279 ? 6.976 -4.305 -21.667 1.00 96.75 279 GLY A O 1
ATOM 2173 N N . ARG A 1 280 ? 6.357 -5.942 -23.087 1.00 97.88 280 ARG A N 1
ATOM 2174 C CA . ARG A 1 280 ? 5.023 -5.418 -23.431 1.00 97.88 280 ARG A CA 1
ATOM 2175 C C . ARG A 1 280 ? 3.971 -6.535 -23.381 1.00 97.88 280 ARG A C 1
ATOM 2177 O O . ARG A 1 280 ? 4.320 -7.682 -23.669 1.00 97.88 280 ARG A O 1
ATOM 2184 N N . PRO A 1 281 ? 2.693 -6.228 -23.086 1.00 97.88 281 PRO A N 1
ATOM 2185 C CA . PRO A 1 281 ? 1.622 -7.199 -23.253 1.00 97.88 281 PRO A CA 1
ATOM 2186 C C . PRO A 1 281 ? 1.409 -7.495 -24.738 1.00 97.88 281 PRO A C 1
ATOM 2188 O O . PRO A 1 281 ? 1.825 -6.733 -25.612 1.00 97.88 281 PRO A O 1
ATOM 2191 N N . THR A 1 282 ? 0.721 -8.593 -25.027 1.00 96.81 282 THR A N 1
ATOM 2192 C CA . THR A 1 282 ? 0.337 -8.987 -26.387 1.00 96.81 282 THR A CA 1
ATOM 2193 C C . THR A 1 282 ? -1.165 -9.274 -26.448 1.00 96.81 282 THR A C 1
ATOM 2195 O O . THR A 1 282 ? -1.868 -9.218 -25.435 1.00 96.81 282 THR A O 1
ATOM 2198 N N . GLY A 1 283 ? -1.686 -9.539 -27.648 1.00 98.06 283 GLY A N 1
ATOM 2199 C CA . GLY A 1 283 ? -3.069 -9.977 -27.835 1.00 98.06 283 GLY A CA 1
ATOM 2200 C C . GLY A 1 283 ? -4.117 -8.962 -27.365 1.00 98.06 283 GLY A C 1
ATOM 2201 O O . GLY A 1 283 ? -3.984 -7.757 -27.584 1.00 98.06 283 GLY A O 1
ATOM 2202 N N . ALA A 1 284 ? -5.183 -9.470 -26.739 1.00 98.38 284 ALA A N 1
ATOM 2203 C CA . ALA A 1 284 ? -6.373 -8.690 -26.398 1.00 98.38 284 ALA A CA 1
ATOM 2204 C C . ALA A 1 284 ? -6.080 -7.509 -25.459 1.00 98.38 284 ALA A C 1
ATOM 2206 O O . ALA A 1 284 ? -6.619 -6.424 -25.671 1.00 98.38 284 ALA A O 1
ATOM 2207 N N . LEU A 1 285 ? -5.189 -7.691 -24.477 1.00 98.69 285 LEU A N 1
ATOM 2208 C CA . LEU A 1 285 ? -4.811 -6.619 -23.556 1.00 98.69 285 LEU A CA 1
ATOM 2209 C C . LEU A 1 285 ? -4.085 -5.481 -24.286 1.00 98.69 285 LEU A C 1
ATOM 2211 O O . LEU A 1 285 ? -4.402 -4.316 -24.067 1.00 98.69 285 LEU A O 1
ATOM 2215 N N . LEU A 1 286 ? -3.142 -5.795 -25.184 1.00 98.75 286 LEU A N 1
ATOM 2216 C CA . LEU A 1 286 ? -2.439 -4.765 -25.958 1.00 98.75 286 LEU A CA 1
ATOM 2217 C C . LEU A 1 286 ? -3.403 -3.985 -26.864 1.00 98.75 286 LEU A C 1
ATOM 2219 O O . LEU A 1 286 ? -3.301 -2.763 -26.960 1.00 98.75 286 LEU A O 1
ATOM 2223 N N . ALA A 1 287 ? -4.347 -4.682 -27.502 1.00 98.69 287 ALA A N 1
ATOM 2224 C CA . ALA A 1 287 ? -5.368 -4.046 -28.328 1.00 98.69 287 ALA A CA 1
ATOM 2225 C C . ALA A 1 287 ? -6.265 -3.107 -27.504 1.00 98.69 287 ALA A C 1
ATOM 2227 O O . ALA A 1 287 ? -6.561 -1.999 -27.945 1.00 98.69 287 ALA A O 1
ATOM 2228 N N . GLU A 1 288 ? -6.662 -3.519 -26.298 1.00 98.69 288 GLU A N 1
ATOM 2229 C CA . GLU A 1 288 ? -7.462 -2.684 -25.400 1.00 98.69 288 GLU A CA 1
ATOM 2230 C C . GLU A 1 288 ? -6.684 -1.474 -24.870 1.00 98.69 288 GLU A C 1
ATOM 2232 O O . GLU A 1 288 ? -7.218 -0.367 -24.849 1.00 98.69 288 GLU A O 1
ATOM 2237 N N . ILE A 1 289 ? -5.405 -1.641 -24.526 1.00 98.88 289 ILE A N 1
ATOM 2238 C CA . ILE A 1 289 ? -4.522 -0.516 -24.187 1.00 98.88 289 ILE A CA 1
ATOM 2239 C C . ILE A 1 289 ? -4.461 0.482 -25.351 1.00 98.88 289 ILE A C 1
ATOM 2241 O O . ILE A 1 289 ? -4.560 1.689 -25.132 1.00 98.88 289 ILE A O 1
ATOM 2245 N N . GLY A 1 290 ? -4.349 -0.009 -26.589 1.00 98.69 290 GLY A N 1
ATOM 2246 C CA . GLY A 1 290 ? -4.394 0.826 -27.790 1.00 98.69 290 GLY A CA 1
ATOM 2247 C C . GLY A 1 290 ? -5.710 1.595 -27.938 1.00 98.69 290 GLY A C 1
ATOM 2248 O O . GLY A 1 290 ? -5.686 2.772 -28.279 1.00 98.69 290 GLY A O 1
ATOM 2249 N N . ARG A 1 291 ? -6.853 0.975 -27.623 1.00 98.56 291 ARG A N 1
ATOM 2250 C CA . ARG A 1 291 ? -8.163 1.651 -27.647 1.00 98.56 291 ARG A CA 1
ATOM 2251 C C . ARG A 1 291 ? -8.304 2.713 -26.558 1.00 98.56 291 ARG A C 1
ATOM 2253 O O . ARG A 1 291 ? -8.776 3.806 -26.844 1.00 98.56 291 ARG A O 1
ATOM 2260 N N . SER A 1 292 ? -7.902 2.390 -25.332 1.00 98.56 292 SER A N 1
ATOM 2261 C CA . SER A 1 292 ? -8.122 3.246 -24.160 1.00 98.56 292 SER A CA 1
ATOM 2262 C C . SER A 1 292 ? -7.121 4.402 -24.055 1.00 98.56 292 SER A C 1
ATOM 2264 O O . SER A 1 292 ? -7.481 5.487 -23.610 1.00 98.56 292 SER A O 1
ATOM 2266 N N . PHE A 1 293 ? -5.872 4.194 -24.486 1.00 98.62 293 PHE A N 1
ATOM 2267 C CA . PHE A 1 293 ? -4.779 5.161 -24.306 1.00 98.62 293 PHE A CA 1
ATOM 2268 C C . PHE A 1 293 ? -4.093 5.567 -25.620 1.00 98.62 293 PHE A C 1
ATOM 2270 O O . PHE A 1 293 ? -3.114 6.311 -25.608 1.00 98.62 293 PHE A O 1
ATOM 2277 N N . GLY A 1 294 ? -4.556 5.058 -26.764 1.00 98.62 294 GLY A N 1
ATOM 2278 C CA . GLY A 1 294 ? -3.976 5.299 -28.089 1.00 98.62 294 GLY A CA 1
ATOM 2279 C C . GLY A 1 294 ? -2.778 4.401 -28.417 1.00 98.62 294 GLY A C 1
ATOM 2280 O O . GLY A 1 294 ? -2.670 3.891 -29.530 1.00 98.62 294 GLY A O 1
ATOM 2281 N N . SER A 1 295 ? -1.872 4.163 -27.465 1.00 98.69 295 SER A N 1
ATOM 2282 C CA . SER A 1 295 ? -0.746 3.236 -27.638 1.00 98.69 295 SER A CA 1
ATOM 2283 C C . SER A 1 295 ? -0.204 2.727 -26.305 1.00 98.69 295 SER A C 1
ATOM 2285 O O . SER A 1 295 ? -0.444 3.317 -25.251 1.00 98.69 295 SER A O 1
ATOM 2287 N N . PHE A 1 296 ? 0.589 1.651 -26.348 1.00 98.69 296 PHE A N 1
ATOM 2288 C CA . PHE A 1 296 ? 1.294 1.165 -25.160 1.00 98.69 296 PHE A CA 1
ATOM 2289 C C . PHE A 1 296 ? 2.247 2.215 -24.574 1.00 98.69 296 PHE A C 1
ATOM 2291 O O . PHE A 1 296 ? 2.337 2.342 -23.358 1.00 98.69 296 PHE A O 1
ATOM 2298 N N . ASP A 1 297 ? 2.934 2.987 -25.416 1.00 98.69 297 ASP A N 1
ATOM 2299 C CA . ASP A 1 297 ? 3.876 4.005 -24.940 1.00 98.69 297 ASP A CA 1
ATOM 2300 C C . ASP A 1 297 ? 3.153 5.196 -24.299 1.00 98.69 297 ASP A C 1
ATOM 2302 O O . ASP A 1 297 ? 3.616 5.725 -23.289 1.00 98.69 297 ASP A O 1
ATOM 2306 N N . ALA A 1 298 ? 1.984 5.580 -24.825 1.00 98.75 298 ALA A N 1
ATOM 2307 C CA . ALA A 1 298 ? 1.131 6.589 -24.203 1.00 98.75 298 ALA A CA 1
ATOM 2308 C C . ALA A 1 298 ? 0.578 6.109 -22.851 1.00 98.75 298 ALA A C 1
ATOM 2310 O O . ALA A 1 298 ? 0.677 6.842 -21.867 1.00 98.75 298 ALA A O 1
ATOM 2311 N N . PHE A 1 299 ? 0.100 4.861 -22.782 1.00 98.88 299 PHE A N 1
ATOM 2312 C CA . PHE A 1 299 ? -0.306 4.213 -21.532 1.00 98.88 299 PHE A CA 1
ATOM 2313 C C . PHE A 1 299 ? 0.835 4.192 -20.508 1.00 98.88 299 PHE A C 1
ATOM 2315 O O . PHE A 1 299 ? 0.666 4.670 -19.390 1.00 98.88 299 PHE A O 1
ATOM 2322 N N . LYS A 1 300 ? 2.013 3.684 -20.893 1.00 98.81 300 LYS A N 1
ATOM 2323 C CA . LYS A 1 300 ? 3.173 3.572 -20.004 1.00 98.81 300 LYS A CA 1
ATOM 2324 C C . LYS A 1 300 ? 3.587 4.941 -19.469 1.00 98.81 300 LYS A C 1
ATOM 2326 O O . LYS A 1 300 ? 3.901 5.055 -18.284 1.00 98.81 300 LYS A O 1
ATOM 2331 N N . ARG A 1 301 ? 3.559 5.978 -20.317 1.00 98.81 301 ARG A N 1
ATOM 2332 C CA . ARG A 1 301 ? 3.834 7.361 -19.911 1.00 98.81 301 ARG A CA 1
ATOM 2333 C C . ARG A 1 301 ? 2.810 7.851 -18.891 1.00 98.81 301 ARG A C 1
ATOM 2335 O O . ARG A 1 301 ? 3.210 8.266 -17.813 1.00 98.81 301 ARG A O 1
ATOM 2342 N N . GLN A 1 302 ? 1.513 7.759 -19.193 1.00 98.81 302 GLN A N 1
ATOM 2343 C CA . GLN A 1 302 ? 0.461 8.202 -18.273 1.00 98.81 302 GLN A CA 1
ATOM 2344 C C . GLN A 1 302 ? 0.515 7.452 -16.936 1.00 98.81 302 GLN A C 1
ATOM 2346 O O . GLN A 1 302 ? 0.430 8.082 -15.889 1.00 98.81 302 GLN A O 1
ATOM 2351 N N . PHE A 1 303 ? 0.696 6.129 -16.960 1.00 98.94 303 PHE A N 1
ATOM 2352 C CA . PHE A 1 303 ? 0.789 5.310 -15.751 1.00 98.94 303 PHE A CA 1
ATOM 2353 C C . PHE A 1 303 ? 1.998 5.697 -14.893 1.00 98.94 303 PHE A C 1
ATOM 2355 O O . PHE A 1 303 ? 1.870 5.825 -13.680 1.00 98.94 303 PHE A O 1
ATOM 2362 N N . SER A 1 304 ? 3.159 5.924 -15.516 1.00 98.81 304 SER A N 1
ATOM 2363 C CA . SER A 1 304 ? 4.377 6.318 -14.793 1.00 98.81 304 SER A CA 1
ATOM 2364 C C . SER A 1 304 ? 4.241 7.706 -14.163 1.00 98.81 304 SER A C 1
ATOM 2366 O O . SER A 1 304 ? 4.580 7.878 -13.000 1.00 98.81 304 SER A O 1
ATOM 2368 N N . GLU A 1 305 ? 3.687 8.673 -14.900 1.00 98.50 305 GLU A N 1
ATOM 2369 C CA . GLU A 1 305 ? 3.427 10.027 -14.391 1.00 98.50 305 GLU A CA 1
ATOM 2370 C C . GLU A 1 305 ? 2.405 10.026 -13.249 1.00 98.50 305 GLU A C 1
ATOM 2372 O O . GLU A 1 305 ? 2.557 10.768 -12.281 1.00 98.50 305 GLU A O 1
ATOM 2377 N N . ALA A 1 306 ? 1.368 9.188 -13.348 1.00 98.25 306 ALA A N 1
ATOM 2378 C CA . ALA A 1 306 ? 0.384 9.012 -12.287 1.00 98.25 306 ALA A CA 1
ATOM 2379 C C . ALA A 1 306 ? 1.030 8.425 -11.023 1.00 98.25 306 ALA A C 1
ATOM 2381 O O . ALA A 1 306 ? 0.817 8.951 -9.937 1.00 98.25 306 ALA A O 1
ATOM 2382 N N . ALA A 1 307 ? 1.862 7.387 -11.168 1.00 98.50 307 ALA A N 1
ATOM 2383 C CA . ALA A 1 307 ? 2.593 6.770 -10.061 1.00 98.50 307 ALA A CA 1
ATOM 2384 C C . ALA A 1 307 ? 3.557 7.746 -9.374 1.00 98.50 307 ALA A C 1
ATOM 2386 O O . ALA A 1 307 ? 3.644 7.782 -8.150 1.00 98.50 307 ALA A O 1
ATOM 2387 N N . GLU A 1 308 ? 4.269 8.565 -10.149 1.00 94.06 308 GLU A N 1
ATOM 2388 C CA . GLU A 1 308 ? 5.205 9.548 -9.602 1.00 94.06 308 GLU A CA 1
ATOM 2389 C C . GLU A 1 308 ? 4.487 10.617 -8.765 1.00 94.06 308 GLU A C 1
ATOM 2391 O O . GLU A 1 308 ? 4.990 11.000 -7.707 1.00 94.06 308 GLU A O 1
ATOM 2396 N N . LYS A 1 309 ? 3.288 11.032 -9.197 1.00 92.00 309 LYS A N 1
ATOM 2397 C CA . LYS A 1 309 ? 2.504 12.132 -8.611 1.00 92.00 309 LYS A CA 1
ATOM 2398 C C . LYS A 1 309 ? 1.503 11.718 -7.532 1.00 92.00 309 LYS A C 1
ATOM 2400 O O . LYS A 1 309 ? 0.748 12.572 -7.081 1.00 92.00 309 LYS A O 1
ATOM 2405 N N . VAL A 1 310 ? 1.483 10.454 -7.104 1.00 89.38 310 VAL A N 1
ATOM 2406 C CA . VAL A 1 310 ? 0.676 10.048 -5.940 1.00 89.38 310 VAL A CA 1
ATOM 2407 C C . VAL A 1 310 ? 1.090 10.876 -4.720 1.00 89.38 310 VAL A C 1
ATOM 2409 O O . VAL A 1 310 ? 2.274 10.917 -4.364 1.00 89.38 310 VAL A O 1
ATOM 2412 N N . GLU A 1 311 ? 0.121 11.530 -4.083 1.00 79.38 311 GLU A N 1
ATOM 2413 C CA . GLU A 1 311 ? 0.342 12.322 -2.875 1.00 79.38 311 GLU A CA 1
ATOM 2414 C C . GLU A 1 311 ? 0.441 11.400 -1.649 1.00 79.38 311 GLU A C 1
ATOM 2416 O O . GLU A 1 311 ? -0.436 10.578 -1.390 1.00 79.38 311 GLU A O 1
ATOM 2421 N N . GLY A 1 312 ? 1.537 11.508 -0.891 1.00 83.06 312 GLY A N 1
ATOM 2422 C CA . GLY A 1 312 ? 1.804 10.624 0.248 1.00 83.06 312 GLY A CA 1
ATOM 2423 C C . GLY A 1 312 ? 2.070 9.168 -0.162 1.00 83.06 312 GLY A C 1
ATOM 2424 O O . GLY A 1 312 ? 2.788 8.907 -1.134 1.00 83.06 312 GLY A O 1
ATOM 2425 N N . GLY A 1 313 ? 1.531 8.230 0.624 1.00 84.88 313 GLY A N 1
ATOM 2426 C CA . GLY A 1 313 ? 1.563 6.790 0.354 1.00 84.88 313 GLY A CA 1
ATOM 2427 C C . GLY A 1 313 ? 0.338 6.345 -0.443 1.00 84.88 313 GLY A C 1
ATOM 2428 O O . GLY A 1 313 ? -0.791 6.713 -0.110 1.00 84.88 313 GLY A O 1
ATOM 2429 N N . GLY A 1 314 ? 0.547 5.552 -1.493 1.00 96.38 314 GLY A N 1
ATOM 2430 C CA . GLY A 1 314 ? -0.539 5.127 -2.368 1.00 96.38 314 GLY A CA 1
ATOM 2431 C C . GLY A 1 314 ? -0.096 4.266 -3.547 1.00 96.38 314 GLY A C 1
ATOM 2432 O O . GLY A 1 314 ? 0.938 3.604 -3.494 1.00 96.38 314 GLY A O 1
ATOM 2433 N N . TRP A 1 315 ? -0.909 4.262 -4.605 1.00 98.69 315 TRP A N 1
ATOM 2434 C CA . TRP A 1 315 ? -0.788 3.347 -5.741 1.00 98.69 315 TRP A CA 1
ATOM 2435 C C . TRP A 1 315 ? -1.135 4.024 -7.061 1.00 98.69 315 TRP A C 1
ATOM 2437 O O . TRP A 1 315 ? -2.082 4.805 -7.125 1.00 98.69 315 TRP A O 1
ATOM 2447 N N . ALA A 1 316 ? -0.472 3.620 -8.144 1.00 98.69 316 ALA A N 1
ATOM 2448 C CA . ALA A 1 316 ? -1.035 3.750 -9.489 1.00 98.69 316 ALA A CA 1
ATOM 2449 C C . ALA A 1 316 ? -1.664 2.422 -9.912 1.00 98.69 316 ALA A C 1
ATOM 2451 O O . ALA A 1 316 ? -1.038 1.369 -9.790 1.00 98.69 316 ALA A O 1
ATOM 2452 N N . ILE A 1 317 ? -2.898 2.455 -10.411 1.00 98.75 317 ILE A N 1
ATOM 2453 C CA . ILE A 1 317 ? -3.670 1.244 -10.694 1.00 98.75 317 ILE A CA 1
ATOM 2454 C C . ILE A 1 317 ? -4.298 1.340 -12.082 1.00 98.75 317 ILE A C 1
ATOM 2456 O O . ILE A 1 317 ? -5.126 2.208 -12.343 1.00 98.75 317 ILE A O 1
ATOM 2460 N N . LEU A 1 318 ? -3.937 0.412 -12.966 1.00 98.88 318 LEU A N 1
ATOM 2461 C CA . LEU A 1 318 ? -4.660 0.141 -14.201 1.00 98.88 318 LEU A CA 1
ATOM 2462 C C . LEU A 1 318 ? -5.857 -0.729 -13.845 1.00 98.88 318 LEU A C 1
ATOM 2464 O O . LEU A 1 318 ? -5.687 -1.833 -13.316 1.00 98.88 318 LEU A O 1
ATOM 2468 N N . VAL A 1 319 ? -7.051 -0.257 -14.170 1.00 98.75 319 VAL A N 1
ATOM 2469 C CA . VAL A 1 319 ? -8.303 -0.953 -13.878 1.00 98.75 319 VAL A CA 1
ATOM 2470 C C . VAL A 1 319 ? -9.071 -1.245 -15.161 1.00 98.75 319 VAL A C 1
ATOM 2472 O O . VAL A 1 319 ? -8.988 -0.495 -16.132 1.00 98.75 319 VAL A O 1
ATOM 2475 N N . TRP A 1 320 ? -9.851 -2.321 -15.155 1.00 98.50 320 TRP A N 1
ATOM 2476 C CA . TRP A 1 320 ? -11.006 -2.448 -16.038 1.00 98.50 320 TRP A CA 1
ATOM 2477 C C . TRP A 1 320 ? -12.191 -1.761 -15.369 1.00 98.50 320 TRP A C 1
ATOM 2479 O O . TRP A 1 320 ? -12.502 -2.083 -14.223 1.00 98.50 320 TRP A O 1
ATOM 2489 N N . SER A 1 321 ? -12.849 -0.839 -16.071 1.00 97.50 321 SER A N 1
ATOM 2490 C CA . SER A 1 321 ? -14.106 -0.242 -15.622 1.00 97.50 321 SER A CA 1
ATOM 2491 C C . SER A 1 321 ? -15.271 -0.941 -16.328 1.00 97.50 321 SER A C 1
ATOM 2493 O O . SER A 1 321 ? -15.494 -0.708 -17.519 1.00 97.50 321 SER A O 1
ATOM 2495 N N . PRO A 1 322 ? -16.036 -1.811 -15.641 1.00 96.94 322 PRO A N 1
ATOM 2496 C CA . PRO A 1 322 ? -17.097 -2.580 -16.287 1.00 96.94 322 PRO A CA 1
ATOM 2497 C C . PRO A 1 322 ? -18.255 -1.721 -16.814 1.00 96.94 322 PRO A C 1
ATOM 2499 O O . PRO A 1 322 ? -18.953 -2.143 -17.737 1.00 96.94 322 PRO A O 1
ATOM 2502 N N . ARG A 1 323 ? -18.473 -0.523 -16.246 1.00 94.94 323 ARG A N 1
ATOM 2503 C CA . ARG A 1 323 ? -19.505 0.425 -16.707 1.00 94.94 323 ARG A CA 1
ATOM 2504 C C . ARG A 1 323 ? -19.098 1.101 -18.001 1.00 94.94 323 ARG A C 1
ATOM 2506 O O . ARG A 1 323 ? -19.858 1.095 -18.962 1.00 94.94 323 ARG A O 1
ATOM 2513 N N . SER A 1 324 ? -17.893 1.664 -18.030 1.00 94.50 324 SER A N 1
ATOM 2514 C CA . SER A 1 324 ? -17.398 2.376 -19.206 1.00 94.50 324 SER A CA 1
ATOM 2515 C C . SER A 1 324 ? -16.815 1.444 -20.272 1.00 94.50 324 SER A C 1
ATOM 2517 O O . SER A 1 324 ? -16.615 1.871 -21.408 1.00 94.50 324 SER A O 1
ATOM 2519 N N . ARG A 1 325 ? -16.598 0.169 -19.920 1.00 95.44 325 ARG A N 1
ATOM 2520 C CA . ARG A 1 325 ? -16.081 -0.906 -20.778 1.00 95.44 325 ARG A CA 1
ATOM 2521 C C . ARG A 1 325 ? -14.752 -0.539 -21.435 1.00 95.44 325 ARG A C 1
ATOM 2523 O O . ARG A 1 325 ? -14.539 -0.808 -22.615 1.00 95.44 325 ARG A O 1
ATOM 2530 N N . ARG A 1 326 ? -13.874 0.088 -20.657 1.00 96.75 326 ARG A N 1
ATOM 2531 C CA . ARG A 1 326 ? -12.527 0.497 -21.065 1.00 96.75 326 ARG A CA 1
ATOM 2532 C C . ARG A 1 326 ? -11.553 0.372 -19.899 1.00 96.75 326 ARG A C 1
ATOM 2534 O O . ARG A 1 326 ? -11.950 0.152 -18.750 1.00 96.75 326 ARG A O 1
ATOM 2541 N N . LEU A 1 327 ? -10.275 0.536 -20.211 1.00 98.69 327 LEU A N 1
ATOM 2542 C CA . LEU A 1 327 ? -9.233 0.672 -19.207 1.00 98.69 327 LEU A CA 1
ATOM 2543 C C . LEU A 1 327 ? -9.151 2.112 -18.697 1.00 98.69 327 LEU A C 1
ATOM 2545 O O . LEU A 1 327 ? -9.277 3.066 -19.463 1.00 98.69 327 LEU A O 1
ATOM 2549 N N . GLU A 1 328 ? -8.891 2.255 -17.402 1.00 98.38 328 GLU A N 1
ATOM 2550 C CA . GLU A 1 328 ? -8.652 3.540 -16.741 1.00 98.38 328 GLU A CA 1
ATOM 2551 C C . GLU A 1 328 ? -7.411 3.438 -15.841 1.00 98.38 328 GLU A C 1
ATOM 2553 O O . GLU A 1 328 ? -7.002 2.340 -15.457 1.00 98.38 328 GLU A O 1
ATOM 2558 N N . ILE A 1 329 ? -6.789 4.578 -15.527 1.00 98.69 329 ILE A N 1
ATOM 2559 C CA . ILE A 1 329 ? -5.695 4.669 -14.551 1.00 98.69 329 ILE A CA 1
ATOM 2560 C C . ILE A 1 329 ? -6.203 5.481 -13.365 1.00 98.69 329 ILE A C 1
ATOM 2562 O O . ILE A 1 329 ? -6.643 6.614 -13.549 1.00 98.69 329 ILE A O 1
ATOM 2566 N N . LEU A 1 330 ? -6.116 4.906 -12.168 1.00 98.00 330 LEU A N 1
ATOM 2567 C CA . LEU A 1 330 ? -6.452 5.557 -10.904 1.00 98.00 330 LEU A CA 1
ATOM 2568 C C . LEU A 1 330 ? -5.190 5.760 -10.059 1.00 98.00 330 LEU A C 1
ATOM 2570 O O . LEU A 1 330 ? -4.271 4.940 -10.104 1.00 98.00 330 LEU A O 1
ATOM 2574 N N . THR A 1 331 ? -5.173 6.830 -9.268 1.00 97.12 331 THR A N 1
ATOM 2575 C CA . THR A 1 331 ? -4.180 7.079 -8.216 1.00 97.12 331 THR A CA 1
ATOM 2576 C C . THR A 1 331 ? -4.854 6.891 -6.866 1.00 97.12 331 THR A C 1
ATOM 2578 O O . THR A 1 331 ? -5.549 7.792 -6.400 1.00 97.12 331 THR A O 1
ATOM 2581 N N . ALA A 1 332 ? -4.702 5.712 -6.265 1.00 95.50 332 ALA A N 1
ATOM 2582 C CA . ALA A 1 332 ? -5.282 5.448 -4.955 1.00 95.50 332 ALA A CA 1
ATOM 2583 C C . ALA A 1 332 ? -4.376 6.022 -3.863 1.00 95.50 332 ALA A C 1
ATOM 2585 O O . ALA A 1 332 ? -3.180 5.738 -3.845 1.00 95.50 332 ALA A O 1
ATOM 2586 N N . GLU A 1 333 ? -4.944 6.786 -2.937 1.00 91.88 333 GLU A N 1
ATOM 2587 C CA . GLU A 1 333 ? -4.255 7.208 -1.716 1.00 91.88 333 GLU A CA 1
ATOM 2588 C C . GLU A 1 333 ? -4.491 6.186 -0.604 1.00 91.88 333 GLU A C 1
ATOM 2590 O O . GLU A 1 333 ? -5.552 5.556 -0.513 1.00 91.88 333 GLU A O 1
ATOM 2595 N N . LYS A 1 334 ? -3.501 6.027 0.273 1.00 92.44 334 LYS A N 1
ATOM 2596 C CA . LYS A 1 334 ? -3.448 4.929 1.235 1.00 92.44 334 LYS A CA 1
ATOM 2597 C C . LYS A 1 334 ? -3.604 3.580 0.506 1.00 92.44 334 LYS A C 1
ATOM 2599 O O . LYS A 1 334 ? -2.735 3.198 -0.277 1.00 92.44 334 LYS A O 1
ATOM 2604 N N . HIS A 1 335 ? -4.713 2.874 0.722 1.00 96.94 335 HIS A N 1
ATOM 2605 C CA . HIS A 1 335 ? -5.095 1.703 -0.080 1.00 96.94 335 HIS A CA 1
ATOM 2606 C C . HIS A 1 335 ? -6.501 1.828 -0.682 1.00 96.94 335 HIS A C 1
ATOM 2608 O O . HIS A 1 335 ? -6.778 1.254 -1.731 1.00 96.94 335 HIS A O 1
ATOM 2614 N N . GLN A 1 336 ? -7.388 2.569 -0.020 1.00 95.25 336 GLN A N 1
ATOM 2615 C CA . GLN A 1 336 ? -8.829 2.591 -0.269 1.00 95.25 336 GLN A CA 1
ATOM 2616 C C . GLN A 1 336 ? -9.356 3.943 -0.773 1.00 95.25 336 GLN A C 1
ATOM 2618 O O . GLN A 1 336 ? -10.472 4.004 -1.296 1.00 95.25 336 GLN A O 1
ATOM 2623 N N . ASN A 1 337 ? -8.585 5.026 -0.621 1.00 94.19 337 ASN A N 1
ATOM 2624 C CA . ASN A 1 337 ? -9.022 6.366 -1.010 1.00 94.19 337 ASN A CA 1
ATOM 2625 C C . ASN A 1 337 ? -8.822 6.593 -2.513 1.00 94.19 337 ASN A C 1
ATOM 2627 O O . ASN A 1 337 ? -7.956 5.982 -3.134 1.00 94.19 337 ASN A O 1
ATOM 2631 N N . LEU A 1 338 ? -9.618 7.505 -3.084 1.00 92.75 338 LEU A N 1
ATOM 2632 C CA . LEU A 1 338 ? -9.586 7.865 -4.511 1.00 92.75 338 LEU A CA 1
ATOM 2633 C C . LEU A 1 338 ? -9.787 6.667 -5.462 1.00 92.75 338 LEU A C 1
ATOM 2635 O O . LEU A 1 338 ? -9.303 6.648 -6.593 1.00 92.75 338 LEU A O 1
ATOM 2639 N N . SER A 1 339 ? -10.542 5.667 -5.003 1.00 90.00 339 SER A N 1
ATOM 2640 C CA . SER A 1 339 ? -10.991 4.541 -5.815 1.00 90.00 339 SER A CA 1
ATOM 2641 C C . SER A 1 339 ? -12.358 4.822 -6.448 1.00 90.00 339 SER A C 1
ATOM 2643 O O . SER A 1 339 ? -13.157 5.620 -5.954 1.00 90.00 339 SER A O 1
ATOM 2645 N N . GLN A 1 340 ? -12.636 4.145 -7.559 1.00 92.50 340 GLN A N 1
ATOM 2646 C CA . GLN A 1 340 ? -13.986 4.024 -8.095 1.00 92.50 340 GLN A CA 1
ATOM 2647 C C . GLN A 1 340 ? -14.552 2.680 -7.633 1.00 92.50 340 GLN A C 1
ATOM 2649 O O . GLN A 1 340 ? -13.930 1.640 -7.849 1.00 92.50 340 GLN A O 1
ATOM 2654 N N . TRP A 1 341 ? -15.729 2.675 -7.015 1.00 92.19 341 TRP A N 1
ATOM 2655 C CA . TRP A 1 341 ? -16.424 1.424 -6.714 1.00 92.19 341 TRP A CA 1
ATOM 2656 C C . TRP A 1 341 ? -16.732 0.690 -8.021 1.00 92.19 341 TRP A C 1
ATOM 2658 O O . TRP A 1 341 ? -17.029 1.348 -9.018 1.00 92.19 341 TRP A O 1
ATOM 2668 N N . ASP A 1 342 ? -16.689 -0.649 -7.999 1.00 92.69 342 ASP A N 1
ATOM 2669 C CA . ASP A 1 342 ? -17.030 -1.535 -9.131 1.00 92.69 342 ASP A CA 1
ATOM 2670 C C . ASP A 1 342 ? -15.932 -1.731 -10.201 1.00 92.69 342 ASP A C 1
ATOM 2672 O O . ASP A 1 342 ? -16.086 -2.540 -11.116 1.00 92.69 342 ASP A O 1
ATOM 2676 N N . VAL A 1 343 ? -14.792 -1.038 -10.104 1.00 96.81 343 VAL A N 1
ATOM 2677 C CA . VAL A 1 343 ? -13.656 -1.286 -11.011 1.00 96.81 343 VAL A CA 1
ATOM 2678 C C . VAL A 1 343 ? -12.850 -2.514 -10.592 1.00 96.81 343 VAL A C 1
ATOM 2680 O O . VAL A 1 343 ? -12.785 -2.871 -9.416 1.00 96.81 343 VAL A O 1
ATOM 2683 N N . ILE A 1 344 ? -12.181 -3.150 -11.556 1.00 98.12 344 ILE A N 1
ATOM 2684 C CA . ILE A 1 344 ? -11.351 -4.336 -11.319 1.00 98.12 344 ILE A CA 1
ATOM 2685 C C . ILE A 1 344 ? -9.876 -3.982 -11.553 1.00 98.12 344 ILE A C 1
ATOM 2687 O O . ILE A 1 344 ? -9.480 -3.804 -12.708 1.00 98.12 344 ILE A O 1
ATOM 2691 N N . PRO A 1 345 ? -9.033 -3.918 -10.503 1.00 98.38 345 PRO A N 1
ATOM 2692 C CA . PRO A 1 345 ? -7.589 -3.728 -10.641 1.00 98.38 345 PRO A CA 1
ATOM 2693 C C . PRO A 1 345 ? -6.948 -4.828 -11.485 1.00 98.38 345 PRO A C 1
ATOM 2695 O O . PRO A 1 345 ? -7.227 -6.003 -11.261 1.00 98.38 345 PRO A O 1
ATOM 2698 N N . LEU A 1 346 ? -6.083 -4.462 -12.433 1.00 98.75 346 LEU A N 1
ATOM 2699 C CA . LEU A 1 346 ? -5.376 -5.384 -13.334 1.00 98.75 346 LEU A CA 1
ATOM 2700 C C . LEU A 1 346 ? -3.861 -5.352 -13.123 1.00 98.75 346 LEU A C 1
ATOM 2702 O O . LEU A 1 346 ? -3.219 -6.398 -13.098 1.00 98.75 346 LEU A O 1
ATOM 2706 N N . LEU A 1 347 ? -3.311 -4.148 -12.977 1.00 98.88 347 LEU A N 1
ATOM 2707 C CA . LEU A 1 347 ? -1.902 -3.869 -12.720 1.00 98.88 347 LEU A CA 1
ATOM 2708 C C . LEU A 1 347 ? -1.854 -2.747 -11.682 1.00 98.88 347 LEU A C 1
ATOM 2710 O O . LEU A 1 347 ? -2.435 -1.691 -11.909 1.00 98.88 347 LEU A O 1
ATOM 2714 N N . ALA A 1 348 ? -1.191 -2.977 -10.556 1.00 98.50 348 ALA A N 1
ATOM 2715 C CA . ALA A 1 348 ? -1.053 -2.021 -9.466 1.00 98.50 348 ALA A CA 1
ATOM 2716 C C . ALA A 1 348 ? 0.433 -1.803 -9.166 1.00 98.50 348 ALA A C 1
ATOM 2718 O O . ALA A 1 348 ? 1.203 -2.757 -9.128 1.00 98.50 348 ALA A O 1
ATOM 2719 N N . LEU A 1 349 ? 0.843 -0.558 -8.969 1.00 98.88 349 LEU A N 1
ATOM 2720 C CA . LEU A 1 349 ? 2.194 -0.202 -8.557 1.00 98.88 349 LEU A CA 1
ATOM 2721 C C . LEU A 1 349 ? 2.118 0.459 -7.189 1.00 98.88 349 LEU A C 1
ATOM 2723 O O . LEU A 1 349 ? 1.532 1.536 -7.078 1.00 98.88 349 LEU A O 1
ATOM 2727 N N . ASP A 1 350 ? 2.692 -0.201 -6.185 1.00 98.81 350 ASP A N 1
ATOM 2728 C CA . ASP A 1 350 ? 2.854 0.356 -4.845 1.00 98.81 350 ASP A CA 1
ATOM 2729 C C . ASP A 1 350 ? 3.891 1.486 -4.883 1.00 98.81 350 ASP A C 1
ATOM 2731 O O . ASP A 1 350 ? 5.035 1.263 -5.270 1.00 98.81 350 ASP A O 1
ATOM 2735 N N . VAL A 1 351 ? 3.497 2.701 -4.509 1.00 98.06 351 VAL A N 1
ATOM 2736 C CA . VAL A 1 351 ? 4.401 3.855 -4.373 1.00 98.06 351 VAL A CA 1
ATOM 2737 C C . VAL A 1 351 ? 4.403 4.422 -2.954 1.00 98.06 351 VAL A C 1
ATOM 2739 O O . VAL A 1 351 ? 4.820 5.565 -2.739 1.00 98.06 351 VAL A O 1
ATOM 2742 N N . TRP A 1 352 ? 3.980 3.624 -1.972 1.00 95.81 352 TRP A N 1
ATOM 2743 C CA . TRP A 1 352 ? 4.361 3.850 -0.584 1.00 95.81 352 TRP A CA 1
ATOM 2744 C C . TRP A 1 352 ? 5.884 3.799 -0.448 1.00 95.81 352 TRP A C 1
ATOM 2746 O O . TRP A 1 352 ? 6.554 3.004 -1.108 1.00 95.81 352 TRP A O 1
ATOM 2756 N N . GLU A 1 353 ? 6.452 4.639 0.420 1.00 82.69 353 GLU A N 1
ATOM 2757 C CA . GLU A 1 353 ? 7.910 4.702 0.577 1.00 82.69 353 GLU A CA 1
ATOM 2758 C C . GLU A 1 353 ? 8.480 3.335 1.013 1.00 82.69 353 GLU A C 1
ATOM 2760 O O . GLU A 1 353 ? 9.528 2.927 0.511 1.00 82.69 353 GLU A O 1
ATOM 2765 N N . HIS A 1 354 ? 7.758 2.534 1.811 1.00 87.94 354 HIS A N 1
ATOM 2766 C CA . HIS A 1 354 ? 8.200 1.176 2.174 1.00 87.94 354 HIS A CA 1
ATOM 2767 C C . HIS A 1 354 ? 8.484 0.256 0.973 1.00 87.94 354 HIS A C 1
ATOM 2769 O O . HIS A 1 354 ? 9.249 -0.694 1.120 1.00 87.94 354 HIS A O 1
ATOM 2775 N N . ALA A 1 355 ? 7.909 0.524 -0.205 1.00 95.00 355 ALA A N 1
ATOM 2776 C CA . ALA A 1 355 ? 8.006 -0.344 -1.380 1.00 95.00 355 ALA A CA 1
ATOM 2777 C C . ALA A 1 355 ? 9.303 -0.156 -2.183 1.00 95.00 355 ALA A C 1
ATOM 2779 O O . ALA A 1 355 ? 9.617 -0.975 -3.048 1.00 95.00 355 ALA A O 1
ATOM 2780 N N . TYR A 1 356 ? 10.041 0.931 -1.943 1.00 89.25 356 TYR A N 1
ATOM 2781 C CA . TYR A 1 356 ? 11.219 1.267 -2.751 1.00 89.25 356 TYR A CA 1
ATOM 2782 C C . TYR A 1 356 ? 12.336 1.973 -2.003 1.00 89.25 356 TYR A C 1
ATOM 2784 O O . TYR A 1 356 ? 13.469 2.032 -2.486 1.00 89.25 356 TYR A O 1
ATOM 2792 N N . TYR A 1 357 ? 12.040 2.553 -0.844 1.00 80.44 357 TYR A N 1
ATOM 2793 C CA . TYR A 1 357 ? 12.930 3.529 -0.245 1.00 80.44 357 TYR A CA 1
ATOM 2794 C C . TYR A 1 357 ? 14.261 2.896 0.167 1.00 80.44 357 TYR A C 1
ATOM 2796 O O . TYR A 1 357 ? 15.290 3.486 -0.115 1.00 80.44 357 TYR A O 1
ATOM 2804 N N . LEU A 1 358 ? 14.300 1.645 0.646 1.00 72.69 358 LEU A N 1
ATOM 2805 C CA . LEU A 1 358 ? 15.563 0.964 0.983 1.00 72.69 358 LEU A CA 1
ATOM 2806 C C . LEU A 1 358 ? 16.569 0.856 -0.180 1.00 72.69 358 LEU A C 1
ATOM 2808 O O . LEU A 1 358 ? 17.762 0.736 0.079 1.00 72.69 358 LEU A O 1
ATOM 2812 N N . LYS A 1 359 ? 16.134 0.908 -1.443 1.00 84.19 359 LYS A N 1
ATOM 2813 C CA . LYS A 1 359 ? 17.022 0.820 -2.617 1.00 84.19 359 LYS A CA 1
ATOM 2814 C C . LYS A 1 359 ? 17.112 2.127 -3.388 1.00 84.19 359 LYS A C 1
ATOM 2816 O O . LYS A 1 359 ? 18.207 2.558 -3.748 1.00 84.19 359 LYS A O 1
ATOM 2821 N N . HIS A 1 360 ? 15.974 2.765 -3.642 1.00 86.81 360 HIS A N 1
ATOM 2822 C CA . HIS A 1 360 ? 15.877 3.954 -4.490 1.00 86.81 360 HIS A CA 1
ATOM 2823 C C . HIS A 1 360 ? 15.851 5.264 -3.699 1.00 86.81 360 HIS A C 1
ATOM 2825 O O . HIS A 1 360 ? 15.997 6.333 -4.293 1.00 86.81 360 HIS A O 1
ATOM 2831 N N . GLN A 1 361 ? 15.729 5.212 -2.370 1.00 85.75 361 GLN A N 1
ATOM 2832 C CA . GLN A 1 361 ? 15.623 6.385 -1.501 1.00 85.75 361 GLN A CA 1
ATOM 2833 C C . GLN A 1 361 ? 14.512 7.328 -1.990 1.00 85.75 361 GLN A C 1
ATOM 2835 O O . GLN A 1 361 ? 13.439 6.885 -2.388 1.00 85.75 361 GLN A O 1
ATOM 2840 N N . ASN A 1 362 ? 14.757 8.637 -2.032 1.00 76.12 362 ASN A N 1
ATOM 2841 C CA . ASN A 1 362 ? 13.804 9.627 -2.531 1.00 76.12 362 ASN A CA 1
ATOM 2842 C C . ASN A 1 362 ? 13.573 9.576 -4.059 1.00 76.12 362 ASN A C 1
ATOM 2844 O O . ASN A 1 362 ? 12.792 10.370 -4.582 1.00 76.12 362 ASN A O 1
ATOM 2848 N N . LYS A 1 363 ? 14.244 8.686 -4.803 1.00 85.19 363 LYS A N 1
ATOM 2849 C CA . LYS A 1 363 ? 14.165 8.614 -6.270 1.00 85.19 363 LYS A CA 1
ATOM 2850 C C . LYS A 1 363 ? 13.028 7.700 -6.735 1.00 85.19 363 LYS A C 1
ATOM 2852 O O . LYS A 1 363 ? 13.258 6.714 -7.436 1.00 85.19 363 LYS A O 1
ATOM 2857 N N . ARG A 1 364 ? 11.782 8.057 -6.399 1.00 92.00 364 ARG A N 1
ATOM 2858 C CA . ARG A 1 364 ? 10.569 7.324 -6.822 1.00 92.00 364 ARG A CA 1
ATOM 2859 C C . ARG A 1 364 ? 10.537 7.063 -8.336 1.00 92.00 364 ARG A C 1
ATOM 2861 O O . ARG A 1 364 ? 10.210 5.962 -8.766 1.00 92.00 364 ARG A O 1
ATOM 2868 N N . GLY A 1 365 ? 10.942 8.039 -9.152 1.00 96.19 365 GLY A N 1
ATOM 2869 C CA . GLY A 1 365 ? 11.009 7.883 -10.609 1.00 96.19 365 GLY A CA 1
ATOM 2870 C C . GLY A 1 365 ? 11.953 6.767 -11.078 1.00 96.19 365 GLY A C 1
ATOM 2871 O O . GLY A 1 365 ? 11.664 6.096 -12.067 1.00 96.19 365 GLY A O 1
ATOM 2872 N N . ASP A 1 366 ? 13.061 6.519 -10.373 1.00 97.88 366 ASP A N 1
ATOM 2873 C CA . ASP A 1 366 ? 13.983 5.429 -10.716 1.00 97.88 366 ASP A CA 1
ATOM 2874 C C . ASP A 1 366 ? 13.410 4.065 -10.317 1.00 97.88 366 ASP A C 1
ATOM 2876 O O . ASP A 1 366 ? 13.500 3.119 -11.099 1.00 97.88 366 ASP A O 1
ATOM 2880 N N . TYR A 1 367 ? 12.710 3.995 -9.181 1.00 98.62 367 TYR A N 1
ATOM 2881 C CA . TYR A 1 367 ? 11.936 2.814 -8.800 1.00 98.62 367 TYR A CA 1
ATOM 2882 C C . TYR A 1 367 ? 10.876 2.459 -9.849 1.00 98.62 367 TYR A C 1
ATOM 2884 O O . TYR A 1 367 ? 10.822 1.319 -10.302 1.00 98.62 367 TYR A O 1
ATOM 2892 N N . ILE A 1 368 ? 10.089 3.435 -10.316 1.00 98.81 368 ILE A N 1
ATOM 2893 C CA . ILE A 1 368 ? 9.063 3.212 -11.349 1.00 98.81 368 ILE A CA 1
ATOM 2894 C C . ILE A 1 368 ? 9.700 2.664 -12.638 1.00 98.81 368 ILE A C 1
ATOM 2896 O O . ILE A 1 368 ? 9.179 1.727 -13.251 1.00 98.81 368 ILE A O 1
ATOM 2900 N N . LYS A 1 369 ? 10.850 3.211 -13.060 1.00 98.75 369 LYS A N 1
ATOM 2901 C CA . LYS A 1 369 ? 11.589 2.724 -14.242 1.00 98.75 369 LYS A CA 1
ATOM 2902 C C . LYS A 1 369 ? 12.065 1.281 -14.076 1.00 98.75 369 LYS A C 1
ATOM 2904 O O . LYS A 1 369 ? 12.017 0.526 -15.050 1.00 98.75 369 LYS A O 1
ATOM 2909 N N . ASP A 1 370 ? 12.537 0.914 -12.889 1.00 98.75 370 ASP A N 1
ATOM 2910 C CA . ASP A 1 370 ? 13.001 -0.438 -12.579 1.00 98.75 370 ASP A CA 1
ATOM 2911 C C . ASP A 1 370 ? 11.843 -1.429 -12.450 1.00 98.75 370 ASP A C 1
ATOM 2913 O O . ASP A 1 370 ? 11.906 -2.511 -13.034 1.00 98.75 370 ASP A O 1
ATOM 2917 N N . TRP A 1 371 ? 10.740 -1.039 -11.811 1.00 98.88 371 TRP A N 1
ATOM 2918 C CA . TRP A 1 371 ? 9.537 -1.861 -11.690 1.00 98.88 371 TRP A CA 1
ATOM 2919 C C . TRP A 1 371 ? 8.986 -2.291 -13.056 1.00 98.88 371 TRP A C 1
ATOM 2921 O O . TRP A 1 371 ? 8.627 -3.453 -13.252 1.00 98.88 371 TRP A O 1
ATOM 2931 N N . TRP A 1 372 ? 9.020 -1.410 -14.064 1.00 98.88 372 TRP A N 1
ATOM 2932 C CA . TRP A 1 372 ? 8.618 -1.765 -15.432 1.00 98.88 372 TRP A CA 1
ATOM 2933 C C . TRP A 1 372 ? 9.388 -2.949 -16.035 1.00 98.88 372 TRP A C 1
ATOM 2935 O O . TRP A 1 372 ? 8.903 -3.548 -16.995 1.00 98.88 372 TRP A O 1
ATOM 2945 N N . LYS A 1 373 ? 10.578 -3.277 -15.520 1.00 98.81 373 LYS A N 1
ATOM 2946 C CA . LYS A 1 373 ? 11.411 -4.392 -15.994 1.00 98.81 373 LYS A CA 1
ATOM 2947 C C . LYS A 1 373 ? 10.991 -5.737 -15.401 1.00 98.81 373 LYS A C 1
ATOM 2949 O O . LYS A 1 373 ? 11.402 -6.760 -15.931 1.00 98.81 373 LYS A O 1
ATOM 2954 N N . VAL A 1 374 ? 10.150 -5.743 -14.364 1.00 98.81 374 VAL A N 1
ATOM 2955 C CA . VAL A 1 374 ? 9.660 -6.966 -13.706 1.00 98.81 374 VAL A CA 1
ATOM 2956 C C . VAL A 1 374 ? 8.163 -7.201 -13.887 1.00 98.81 374 VAL A C 1
ATOM 2958 O O . VAL A 1 374 ? 7.651 -8.205 -13.404 1.00 98.81 374 VAL A O 1
ATOM 2961 N N . VAL A 1 375 ? 7.443 -6.337 -14.611 1.00 98.88 375 VAL A N 1
ATOM 2962 C CA . VAL A 1 375 ? 5.996 -6.505 -14.832 1.00 98.88 375 VAL A CA 1
ATOM 2963 C C . VAL A 1 375 ? 5.688 -7.825 -15.545 1.00 98.88 375 VAL A C 1
ATOM 2965 O O . VAL A 1 375 ? 6.158 -8.083 -16.652 1.00 98.88 375 VAL A O 1
ATOM 2968 N N . ASN A 1 376 ? 4.845 -8.648 -14.931 1.00 98.75 376 ASN A N 1
ATOM 2969 C CA . ASN A 1 376 ? 4.370 -9.920 -15.456 1.00 98.75 376 ASN A CA 1
ATOM 2970 C C . ASN A 1 376 ? 3.117 -9.718 -16.321 1.00 98.75 376 ASN A C 1
ATOM 2972 O O . ASN A 1 376 ? 1.981 -9.898 -15.875 1.00 98.75 376 ASN A O 1
ATOM 2976 N N . TRP A 1 377 ? 3.316 -9.373 -17.595 1.00 98.69 377 TRP A N 1
ATOM 2977 C CA . TRP A 1 377 ? 2.210 -9.139 -18.530 1.00 98.69 377 TRP A CA 1
ATOM 2978 C C . TRP A 1 377 ? 1.305 -10.348 -18.759 1.00 98.69 377 TRP A C 1
ATOM 2980 O O . TRP A 1 377 ? 0.145 -10.159 -19.128 1.00 98.69 377 TRP A O 1
ATOM 2990 N N . ARG A 1 378 ? 1.795 -11.575 -18.534 1.00 98.19 378 ARG A N 1
ATOM 2991 C CA . ARG A 1 378 ? 0.967 -12.783 -18.621 1.00 98.19 378 ARG A CA 1
ATOM 2992 C C . ARG A 1 378 ? -0.125 -12.751 -17.556 1.00 98.19 378 ARG A C 1
A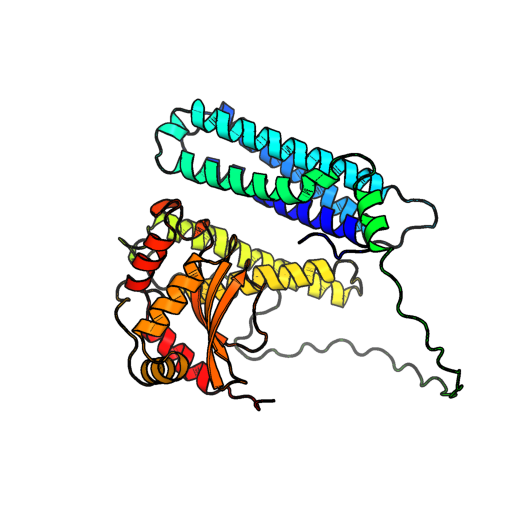TOM 2994 O O . ARG A 1 378 ? -1.296 -12.849 -17.908 1.00 98.19 378 ARG A O 1
ATOM 3001 N N . GLN A 1 379 ? 0.240 -12.494 -16.299 1.00 98.31 379 GLN A N 1
ATOM 3002 C CA . GLN A 1 379 ? -0.728 -12.386 -15.205 1.00 98.31 379 GLN A CA 1
ATOM 3003 C C . GLN A 1 379 ? -1.729 -11.246 -15.431 1.00 98.31 379 GLN A C 1
ATOM 3005 O O . GLN A 1 379 ? -2.932 -11.426 -15.246 1.00 98.31 379 GLN A O 1
ATOM 3010 N N . VAL A 1 380 ? -1.251 -10.080 -15.880 1.00 98.75 380 VAL A N 1
ATOM 3011 C CA . VAL A 1 380 ? -2.125 -8.930 -16.181 1.00 98.75 380 VAL A CA 1
ATOM 3012 C C . VAL A 1 380 ? -3.106 -9.275 -17.310 1.00 98.75 380 VAL A C 1
ATOM 3014 O O . VAL A 1 380 ? -4.280 -8.917 -17.240 1.00 98.75 380 VAL A O 1
ATOM 3017 N N . SER A 1 381 ? -2.653 -10.010 -18.331 1.00 98.69 381 SER A N 1
ATOM 3018 C CA . SER A 1 381 ? -3.494 -10.449 -19.455 1.00 98.69 381 SER A CA 1
ATOM 3019 C C . SER A 1 381 ? -4.534 -11.488 -19.033 1.00 98.69 381 SER A C 1
ATOM 3021 O O . SER A 1 381 ? -5.689 -11.382 -19.440 1.00 98.69 381 SER A O 1
ATOM 3023 N N . GLU A 1 382 ? -4.157 -12.462 -18.200 1.00 98.31 382 GLU A N 1
ATOM 3024 C CA . GLU A 1 382 ? -5.078 -13.456 -17.631 1.00 98.31 382 GLU A CA 1
ATOM 3025 C C . GLU A 1 382 ? -6.165 -12.768 -16.789 1.00 98.31 382 GLU A C 1
ATOM 3027 O O . GLU A 1 382 ? -7.360 -13.028 -16.961 1.00 98.31 382 GLU A O 1
ATOM 3032 N N . ARG A 1 383 ? -5.770 -11.804 -15.948 1.00 98.25 383 ARG A N 1
ATOM 3033 C CA . ARG A 1 383 ? -6.701 -11.016 -15.135 1.00 98.25 383 ARG A CA 1
ATOM 3034 C C . ARG A 1 383 ? -7.621 -10.141 -15.986 1.00 98.25 383 ARG A C 1
ATOM 3036 O O . ARG A 1 383 ? -8.820 -10.095 -15.723 1.00 98.25 383 ARG A O 1
ATOM 3043 N N . TYR A 1 384 ? -7.101 -9.511 -17.041 1.00 98.69 384 TYR A N 1
ATOM 3044 C CA . TYR A 1 384 ? -7.908 -8.765 -18.011 1.00 98.69 384 TYR A CA 1
ATOM 3045 C C . TYR A 1 384 ? -8.926 -9.663 -18.731 1.00 98.69 384 TYR A C 1
ATOM 3047 O O . TYR A 1 384 ? -10.088 -9.285 -18.874 1.00 98.69 384 TYR A O 1
ATOM 3055 N N . ALA A 1 385 ? -8.529 -10.867 -19.152 1.00 98.44 385 ALA A N 1
ATOM 3056 C CA . ALA A 1 385 ? -9.424 -11.811 -19.822 1.00 98.44 385 ALA A CA 1
ATOM 3057 C C . ALA A 1 385 ? -10.583 -12.272 -18.920 1.00 98.44 385 ALA A C 1
ATOM 3059 O O . ALA A 1 385 ? -11.673 -12.560 -19.414 1.00 98.44 385 ALA A O 1
ATOM 3060 N N . ALA A 1 386 ? -10.371 -12.332 -17.603 1.00 98.06 386 ALA A N 1
ATOM 3061 C CA . ALA A 1 386 ? -11.443 -12.555 -16.638 1.00 98.06 386 ALA A CA 1
ATOM 3062 C C . ALA A 1 386 ? -12.300 -11.292 -16.436 1.00 98.06 386 ALA A C 1
ATOM 3064 O O . ALA A 1 386 ? -13.521 -11.357 -16.561 1.00 98.06 386 ALA A O 1
ATOM 3065 N N . ALA A 1 387 ? -11.664 -10.145 -16.180 1.00 97.88 387 ALA A N 1
ATOM 3066 C CA . ALA A 1 387 ? -12.333 -8.885 -15.860 1.00 97.88 387 ALA A CA 1
ATOM 3067 C C . ALA A 1 387 ? -13.219 -8.363 -17.001 1.00 97.88 387 ALA A C 1
ATOM 3069 O O . ALA A 1 387 ? -14.344 -7.941 -16.759 1.00 97.88 387 ALA A O 1
ATOM 3070 N N . SER A 1 388 ? -12.748 -8.450 -18.247 1.00 96.50 388 SER A N 1
ATOM 3071 C CA . SER A 1 388 ? -13.455 -7.959 -19.443 1.00 96.50 388 SER A CA 1
ATOM 3072 C C . SER A 1 388 ? -14.763 -8.693 -19.754 1.00 96.50 388 SER A C 1
ATOM 3074 O O . SER A 1 388 ? -15.569 -8.201 -20.542 1.00 96.50 388 SER A O 1
ATOM 3076 N N . LYS A 1 389 ? -15.011 -9.845 -19.117 1.00 96.94 389 LYS A N 1
ATOM 3077 C CA . LYS A 1 389 ? -16.307 -10.538 -19.178 1.00 96.94 389 LYS A CA 1
ATOM 3078 C C . LYS A 1 389 ? -17.375 -9.835 -18.340 1.00 96.94 389 LYS A C 1
ATOM 3080 O O . LYS A 1 389 ? -18.560 -10.020 -18.603 1.00 96.94 389 LYS A O 1
ATOM 3085 N N . LEU A 1 390 ? -16.969 -9.045 -17.344 1.00 95.81 390 LEU A N 1
ATOM 3086 C CA . LEU A 1 390 ? -17.876 -8.230 -16.551 1.00 95.81 390 LEU A CA 1
ATOM 3087 C C . LEU A 1 390 ? -18.140 -6.917 -17.290 1.00 95.81 390 LEU A C 1
ATOM 3089 O O . LEU A 1 390 ? -17.245 -6.084 -17.444 1.00 95.81 390 LEU A O 1
ATOM 3093 N N . ALA A 1 391 ? -19.374 -6.743 -17.750 1.00 92.75 391 ALA A N 1
ATOM 3094 C CA . ALA A 1 391 ? -19.822 -5.544 -18.438 1.00 92.75 391 ALA A CA 1
ATOM 3095 C C . ALA A 1 391 ? -21.173 -5.119 -17.870 1.00 92.75 391 ALA A C 1
ATOM 3097 O O . ALA A 1 391 ? -22.196 -5.762 -18.114 1.00 92.75 391 ALA A O 1
ATOM 3098 N N . TRP A 1 392 ? -21.177 -4.019 -17.128 1.00 93.75 392 TRP A N 1
ATOM 3099 C CA . TRP A 1 392 ? -22.414 -3.444 -16.625 1.00 93.75 392 TRP A CA 1
ATOM 3100 C C . TRP A 1 392 ? -23.104 -2.621 -17.707 1.00 93.75 392 TRP A C 1
ATOM 3102 O O . TRP A 1 392 ? -22.559 -2.348 -18.788 1.00 93.75 392 TRP A O 1
ATOM 3112 N N . GLN A 1 393 ? -24.348 -2.250 -17.428 1.00 93.06 393 GLN A N 1
ATOM 3113 C CA . GLN A 1 393 ? -25.034 -1.263 -18.239 1.00 93.06 393 GLN A CA 1
ATOM 3114 C C . GLN A 1 393 ? -24.346 0.104 -18.033 1.00 93.06 393 GLN A C 1
ATOM 3116 O O . GLN A 1 393 ? -24.144 0.509 -16.887 1.00 93.06 393 GLN A O 1
ATOM 3121 N N . PRO A 1 394 ? -23.961 0.797 -19.118 1.00 85.81 394 PRO A N 1
ATOM 3122 C CA . PRO A 1 394 ? -23.433 2.151 -19.044 1.00 85.81 394 PRO A CA 1
ATOM 3123 C C . PRO A 1 394 ? -24.606 3.109 -18.805 1.00 85.81 394 PRO A C 1
ATOM 3125 O O . PRO A 1 394 ? -25.404 3.335 -19.714 1.00 85.81 394 PRO A O 1
ATOM 3128 N N . TYR A 1 395 ? -24.756 3.626 -17.590 1.00 74.25 395 TYR A N 1
ATOM 3129 C CA . TYR A 1 395 ? -25.643 4.747 -17.273 1.00 74.25 395 TYR A CA 1
ATOM 3130 C C . TYR A 1 395 ? -24.948 5.693 -16.307 1.00 74.25 395 TYR A C 1
ATOM 3132 O O . TYR A 1 395 ? -24.190 5.185 -15.443 1.00 74.25 395 TYR A O 1
#

InterPro domains:
  IPR001189 Manganese/iron superoxide dismutase [PR01703] (197-208)
  IPR001189 Manganese/iron superoxide dismutase [PR01703] (218-231)
  IPR001189 Manganese/iron superoxide dismutase [PR01703] (257-270)
  IPR001189 Manganese/iron superoxide dismutase [PR01703] (310-318)
  IPR001189 Manganese/iron superoxide dismutase [PR01703] (348-360)
  IPR019831 Manganese/iron superoxide dismutase, N-terminal [PF00081] (194-274)
  IPR019832 Manganese/iron superoxide dismutase, C-terminal [PF02777] (281-383)
  IPR019833 Manganese/iron superoxide dismutase, binding site [PS00088] (350-357)
  IPR021328 Spore coat protein CotB-like [PF11155] (12-134)
  IPR036314 Manganese/iron superoxide dismutase, C-terminal domain superfamily [G3DSA:3.55.40.20] (275-392)
  IPR036314 Manganese/iron superoxide dismutase, C-terminal domain superfamily [SSF54719] (273-387)
  IPR036324 Manganese/iron superoxide dismutase, N-terminal domain superfamily [G3DSA:1.10.287.990] (211-274)
  IPR036324 Manganese/iron superoxide dismutase, N-terminal domain superfamily [SSF46609] (191-275)
  IPR050265 Iron/Manganese Superoxide Dismutase [PTHR11404] (191-389)

Organism: NCBI:txid414771

Sequence (395 aa):
MLYVYGPMMPARILEEIVFWKNQEKEHTVVIKALIPQLEEPYVKLLNEWAAVFAATSQAAAQLLESAVAPVPPGSSHLIPETEQLIYIACTQSHEFIRQLYAMMESSPAVNAQPLSSVVLLHFIRESQYFLAMLESLSQAGQLSRAMRSDSELPQPAGDQPTAQKSSLQPASVSTAAAPSSSVREPGSVPIGGHTLPPLPYAYNALEPYIDEKTMRIHHDIHHKSYVDGLNKAELKLADARTSGDFDLVKHWERELAFHGAGHYLHTLFWTIMSPQGGGRPTGALLAEIGRSFGSFDAFKRQFSEAAEKVEGGGWAILVWSPRSRRLEILTAEKHQNLSQWDVIPLLALDVWEHAYYLKHQNKRGDYIKDWWKVVNWRQVSERYAAASKLAWQPY

Radius of gyration: 24.82 Å; chains: 1; bounding box: 81×54×61 Å